Protein AF-A0A7S2WWD6-F1 (afdb_monomer_lite)

InterPro domains:
  IPR002110 Ankyrin repeat [PS50088] (1-24)
  IPR003347 JmjC domain [PF02373] (288-365)
  IPR003347 JmjC domain [PS51184] (223-383)
  IPR003347 JmjC domain [SM00558] (231-383)
  IPR036770 Ankyrin repeat-containing domain superfamily [G3DSA:1.25.40.20] (1-49)
  IPR050910 JMJD6 family arginine demethylases/lysyl-hydroxylases [PTHR12480] (107-366)

pLDDT: mean 76.39, std 20.25, range [24.42, 98.31]

Structure (mmCIF, N/CA/C/O backbone):
data_AF-A0A7S2WWD6-F1
#
_entry.id   AF-A0A7S2WWD6-F1
#
loop_
_atom_site.group_PDB
_atom_site.id
_atom_site.type_symbol
_atom_site.label_atom_id
_atom_site.label_alt_id
_atom_site.label_comp_id
_atom_site.label_asym_id
_atom_site.label_entity_id
_atom_site.label_seq_id
_atom_site.pdbx_PDB_ins_code
_atom_site.Cartn_x
_atom_site.Cartn_y
_atom_site.Cartn_z
_atom_site.occupancy
_atom_site.B_iso_or_equiv
_atom_site.auth_seq_id
_atom_site.auth_comp_id
_atom_site.auth_asym_id
_atom_site.auth_atom_id
_atom_site.pdbx_PDB_model_num
ATOM 1 N N . ALA A 1 1 ? 5.002 13.784 -28.861 1.00 31.92 1 ALA A N 1
ATOM 2 C CA . ALA A 1 1 ? 5.558 12.757 -29.766 1.00 31.92 1 ALA A CA 1
ATOM 3 C C . ALA A 1 1 ? 7.046 12.528 -29.482 1.00 31.92 1 ALA A C 1
ATOM 5 O O . ALA A 1 1 ? 7.430 11.384 -29.320 1.00 31.92 1 ALA A O 1
ATOM 6 N N . ALA A 1 2 ? 7.857 13.587 -29.347 1.00 24.42 2 ALA A N 1
ATOM 7 C CA . ALA A 1 2 ? 9.184 13.552 -28.711 1.00 24.42 2 ALA A CA 1
ATOM 8 C C . ALA A 1 2 ? 9.054 13.077 -27.243 1.00 24.42 2 ALA A C 1
ATOM 10 O O . ALA A 1 2 ? 8.234 13.646 -26.529 1.00 24.42 2 ALA A O 1
ATOM 11 N N . GLU A 1 3 ? 9.709 12.041 -26.717 1.00 40.44 3 GLU A N 1
ATOM 12 C CA . GLU A 1 3 ? 10.920 11.312 -27.132 1.00 40.44 3 GLU A CA 1
ATOM 13 C C . GLU A 1 3 ? 10.774 9.788 -26.875 1.00 40.44 3 GLU A C 1
ATOM 15 O O . GLU A 1 3 ? 11.629 9.158 -26.267 1.00 40.44 3 GLU A O 1
ATOM 20 N N . GLY A 1 4 ? 9.664 9.182 -27.305 1.00 51.00 4 GLY A N 1
ATOM 21 C CA . GLY A 1 4 ? 9.436 7.734 -27.184 1.00 51.00 4 GLY A CA 1
ATOM 22 C C . GLY A 1 4 ? 10.223 6.946 -28.239 1.00 51.00 4 GLY A C 1
ATOM 23 O O . GLY A 1 4 ? 10.023 7.146 -29.438 1.00 51.00 4 GLY A O 1
ATOM 24 N N . HIS A 1 5 ? 11.155 6.103 -27.793 1.00 57.53 5 HIS A N 1
ATOM 25 C CA . HIS A 1 5 ? 12.268 5.504 -28.541 1.00 57.53 5 HIS A CA 1
ATOM 26 C C . HIS A 1 5 ? 11.904 4.666 -29.789 1.00 57.53 5 HIS A C 1
ATOM 28 O O . HIS A 1 5 ? 12.021 3.438 -29.800 1.00 57.53 5 HIS A O 1
ATOM 34 N N . ALA A 1 6 ? 11.551 5.322 -30.896 1.00 57.41 6 ALA A N 1
ATOM 35 C CA . ALA A 1 6 ? 11.289 4.669 -32.182 1.00 57.41 6 ALA A CA 1
ATOM 36 C C . ALA A 1 6 ? 12.463 3.799 -32.678 1.00 57.41 6 ALA A C 1
ATOM 38 O O . ALA A 1 6 ? 12.242 2.781 -33.330 1.00 57.41 6 ALA A O 1
ATOM 39 N N . GLU A 1 7 ? 13.703 4.166 -32.341 1.00 60.03 7 GLU A N 1
ATOM 40 C CA . GLU A 1 7 ? 14.908 3.399 -32.684 1.00 60.03 7 GLU A CA 1
ATOM 41 C C . GLU A 1 7 ? 14.966 2.039 -31.979 1.00 60.03 7 GLU A C 1
ATOM 43 O O . GLU A 1 7 ? 15.399 1.057 -32.578 1.00 60.03 7 GLU A O 1
ATOM 48 N N . LEU A 1 8 ? 14.470 1.953 -30.743 1.00 63.72 8 LEU A N 1
ATOM 49 C CA . LEU A 1 8 ? 14.435 0.704 -29.983 1.00 63.72 8 LEU A CA 1
ATOM 50 C C . LEU A 1 8 ? 13.342 -0.234 -30.485 1.00 63.72 8 LEU A C 1
ATOM 52 O O . LEU A 1 8 ? 13.570 -1.431 -30.649 1.00 63.72 8 LEU A O 1
ATOM 56 N N . LEU A 1 9 ? 12.166 0.324 -30.783 1.00 67.81 9 LEU A N 1
ATOM 57 C CA . LEU A 1 9 ? 11.084 -0.435 -31.401 1.00 67.81 9 LEU A CA 1
ATOM 58 C C . LEU A 1 9 ? 11.513 -0.974 -32.772 1.00 67.81 9 LEU A C 1
ATOM 60 O O . LEU A 1 9 ? 11.234 -2.122 -33.104 1.00 67.81 9 LEU A O 1
ATOM 64 N N . ARG A 1 10 ? 12.238 -0.158 -33.545 1.00 66.31 10 ARG A N 1
ATOM 65 C CA . ARG A 1 10 ? 12.822 -0.559 -34.825 1.00 66.31 10 ARG A CA 1
ATOM 66 C C . ARG A 1 10 ? 13.845 -1.679 -34.654 1.00 66.31 10 ARG A C 1
ATOM 68 O O . ARG A 1 10 ? 13.746 -2.670 -35.357 1.00 66.31 10 ARG A O 1
ATOM 75 N N . LEU A 1 11 ? 14.761 -1.571 -33.692 1.00 69.00 11 LEU A N 1
ATOM 76 C CA . LEU A 1 11 ? 15.746 -2.616 -33.407 1.00 69.00 11 LEU A CA 1
ATOM 77 C C . LEU A 1 11 ? 15.093 -3.959 -33.039 1.00 69.00 11 LEU A C 1
ATOM 79 O O . LEU A 1 11 ? 15.560 -5.004 -33.495 1.00 69.00 11 LEU A O 1
ATOM 83 N N . LEU A 1 12 ? 14.028 -3.926 -32.227 1.00 71.44 12 LEU A N 1
ATOM 84 C CA . LEU A 1 12 ? 13.244 -5.104 -31.852 1.00 71.44 12 LEU A CA 1
ATOM 85 C C . LEU A 1 12 ? 12.654 -5.787 -33.094 1.00 71.44 12 LEU A C 1
ATOM 87 O O . LEU A 1 12 ? 12.839 -6.989 -33.282 1.00 71.44 12 LEU A O 1
ATOM 91 N N . VAL A 1 13 ? 12.002 -5.000 -33.953 1.00 74.88 13 VAL A N 1
ATOM 92 C CA . VAL A 1 13 ? 11.410 -5.468 -35.213 1.00 74.88 13 VAL A CA 1
ATOM 93 C C . VAL A 1 13 ? 12.486 -6.001 -36.165 1.00 74.88 13 VAL A C 1
ATOM 95 O O . VAL A 1 13 ? 12.317 -7.080 -36.728 1.00 74.88 13 VAL A O 1
ATOM 98 N N . ASP A 1 14 ? 13.621 -5.307 -36.290 1.00 78.81 14 ASP A N 1
ATOM 99 C CA . ASP A 1 14 ? 14.744 -5.688 -37.159 1.00 78.81 14 ASP A CA 1
ATOM 100 C C . ASP A 1 14 ? 15.376 -7.036 -36.747 1.00 78.81 14 ASP A C 1
ATOM 102 O O . ASP A 1 14 ? 15.962 -7.725 -37.581 1.00 78.81 14 ASP A O 1
ATOM 106 N N . HIS A 1 15 ? 15.230 -7.446 -35.480 1.00 77.75 15 HIS A N 1
ATOM 107 C CA . HIS A 1 15 ? 15.688 -8.744 -34.961 1.00 77.75 15 HIS A CA 1
ATOM 108 C C . HIS A 1 15 ? 14.550 -9.767 -34.786 1.00 77.75 15 HIS A C 1
ATOM 110 O O . HIS A 1 15 ? 14.731 -10.780 -34.108 1.00 77.75 15 HIS A O 1
ATOM 116 N N . GLY A 1 16 ? 13.383 -9.528 -35.395 1.00 75.38 16 GLY A N 1
ATOM 117 C CA . GLY A 1 16 ? 12.256 -10.465 -35.411 1.00 75.38 16 GLY A CA 1
ATOM 118 C C . GLY A 1 16 ? 11.457 -10.544 -34.107 1.00 75.38 16 GLY A C 1
ATOM 119 O O . GLY A 1 16 ? 10.700 -11.495 -33.917 1.00 75.38 16 GLY A O 1
ATOM 120 N N . GLY A 1 17 ? 11.623 -9.583 -33.196 1.00 74.75 17 GLY A N 1
ATOM 121 C CA . GLY A 1 17 ? 10.790 -9.472 -32.004 1.00 74.75 17 GLY A CA 1
ATOM 122 C C . GLY A 1 17 ? 9.429 -8.856 -32.329 1.00 74.75 17 GLY A C 1
ATOM 123 O O . GLY A 1 17 ? 9.336 -7.915 -33.116 1.00 74.75 17 GLY A O 1
ATOM 124 N N . ASP A 1 18 ? 8.377 -9.384 -31.708 1.00 78.75 18 ASP A N 1
ATOM 125 C CA . ASP A 1 18 ? 7.020 -8.855 -31.832 1.00 78.75 18 ASP A CA 1
ATOM 126 C C . ASP A 1 18 ? 6.835 -7.649 -30.884 1.00 78.75 18 ASP A C 1
ATOM 128 O O . ASP A 1 18 ? 6.848 -7.828 -29.662 1.00 78.75 18 ASP A O 1
ATOM 132 N N . PRO A 1 19 ? 6.685 -6.417 -31.411 1.00 74.50 19 PRO A N 1
ATOM 133 C CA . PRO A 1 19 ? 6.521 -5.209 -30.603 1.00 74.50 19 PRO A CA 1
ATOM 134 C C . PRO A 1 19 ? 5.191 -5.139 -29.847 1.00 74.50 19 PRO A C 1
ATOM 136 O O . PRO A 1 19 ? 5.061 -4.308 -28.946 1.00 74.50 19 PRO A O 1
ATOM 139 N N . ASP A 1 20 ? 4.223 -5.977 -30.212 1.00 82.00 20 ASP A N 1
ATOM 140 C CA . ASP A 1 20 ? 2.881 -6.025 -29.632 1.00 82.00 20 ASP A CA 1
ATOM 141 C C . ASP A 1 20 ? 2.692 -7.231 -28.706 1.00 82.00 20 ASP A C 1
ATOM 143 O O . ASP A 1 20 ? 1.613 -7.432 -28.147 1.00 82.00 20 ASP A O 1
ATOM 147 N N . ARG A 1 21 ? 3.752 -8.018 -28.488 1.00 81.38 21 ARG A N 1
ATOM 148 C CA . ARG A 1 21 ? 3.731 -9.119 -27.532 1.00 81.38 21 ARG A CA 1
ATOM 149 C C . ARG A 1 21 ? 3.576 -8.576 -26.115 1.00 81.38 21 ARG A C 1
ATOM 151 O O . ARG A 1 21 ? 4.439 -7.852 -25.625 1.00 81.38 21 ARG A O 1
ATOM 158 N N . GLU A 1 22 ? 2.487 -8.962 -25.463 1.00 77.62 22 GLU A N 1
ATOM 159 C CA . GLU A 1 22 ? 2.245 -8.640 -24.059 1.00 77.62 22 GLU A CA 1
ATOM 160 C C . GLU A 1 22 ? 3.117 -9.498 -23.132 1.00 77.62 22 GLU A C 1
ATOM 162 O O . GLU A 1 22 ? 3.236 -10.718 -23.311 1.00 77.62 22 GLU A O 1
ATOM 167 N N . ASP A 1 23 ? 3.700 -8.852 -22.121 1.00 75.62 23 ASP A N 1
ATOM 168 C CA . ASP A 1 23 ? 4.231 -9.528 -20.945 1.00 75.62 23 ASP A CA 1
ATOM 169 C C . ASP A 1 23 ? 3.086 -10.063 -20.068 1.00 75.62 23 ASP A C 1
ATOM 171 O O . ASP A 1 23 ? 1.897 -9.831 -20.299 1.00 75.62 23 ASP A O 1
ATOM 175 N N . ARG A 1 24 ? 3.441 -10.773 -18.996 1.00 78.56 24 ARG A N 1
ATOM 176 C CA . ARG A 1 24 ? 2.458 -11.318 -18.050 1.00 78.56 24 ARG A CA 1
ATOM 177 C C . ARG A 1 24 ? 1.634 -10.269 -17.300 1.00 78.56 24 ARG A C 1
ATOM 179 O O . ARG A 1 24 ? 0.792 -10.680 -16.513 1.00 78.56 24 ARG A O 1
ATOM 186 N N . TYR A 1 25 ? 1.949 -8.984 -17.445 1.00 78.62 25 TYR A N 1
ATOM 187 C CA . TYR A 1 25 ? 1.305 -7.825 -16.828 1.00 78.62 25 TYR A CA 1
ATOM 188 C C . TYR A 1 25 ? 0.535 -6.989 -17.873 1.00 78.62 25 TYR A C 1
ATOM 190 O O . TYR A 1 25 ? -0.002 -5.935 -17.537 1.00 78.62 25 TYR A O 1
ATOM 198 N N . GLY A 1 26 ? 0.459 -7.452 -19.128 1.00 77.12 26 GLY A N 1
ATOM 199 C CA . GLY A 1 26 ? -0.229 -6.767 -20.222 1.00 77.12 26 GLY A CA 1
ATOM 200 C C . GLY A 1 26 ? 0.545 -5.586 -20.816 1.00 77.12 26 GLY A C 1
ATOM 201 O O . GLY A 1 26 ? -0.036 -4.790 -21.552 1.00 77.12 26 GLY A O 1
ATOM 202 N N . ASN A 1 27 ? 1.834 -5.429 -20.502 1.00 76.38 27 ASN A N 1
ATOM 203 C CA . ASN A 1 27 ? 2.672 -4.398 -21.109 1.00 76.38 27 ASN A CA 1
ATOM 204 C C . ASN A 1 27 ? 3.249 -4.898 -22.435 1.00 76.38 27 ASN A C 1
ATOM 206 O O . ASN A 1 27 ? 3.724 -6.029 -22.512 1.00 76.38 27 ASN A O 1
ATOM 210 N N . THR A 1 28 ? 3.291 -4.040 -23.456 1.00 77.44 28 THR A N 1
ATOM 211 C CA . THR A 1 28 ? 3.951 -4.343 -24.736 1.00 77.44 28 THR A CA 1
ATOM 212 C C . THR A 1 28 ? 5.192 -3.473 -24.939 1.00 77.44 28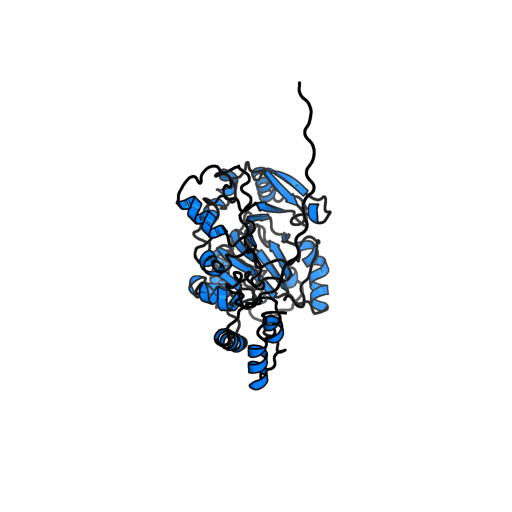 THR A C 1
ATOM 214 O O . THR A 1 28 ? 5.214 -2.322 -24.485 1.00 77.44 28 THR A O 1
ATOM 217 N N . PRO A 1 29 ? 6.215 -3.957 -25.674 1.00 73.00 29 PRO A N 1
ATOM 218 C CA . PRO A 1 29 ? 7.360 -3.134 -26.061 1.00 73.00 29 PRO A CA 1
ATOM 219 C C . PRO A 1 29 ? 6.935 -1.824 -26.740 1.00 73.00 29 PRO A C 1
ATOM 221 O O . PRO A 1 29 ? 7.477 -0.758 -26.443 1.00 73.00 29 PRO A O 1
ATOM 224 N N . ARG A 1 30 ? 5.924 -1.886 -27.621 1.00 73.19 30 ARG A N 1
ATOM 225 C CA . ARG A 1 30 ? 5.335 -0.714 -28.278 1.00 73.19 30 ARG A CA 1
ATOM 226 C C . ARG A 1 30 ? 4.665 0.223 -27.281 1.00 73.19 30 ARG A C 1
ATOM 228 O O . ARG A 1 30 ? 4.908 1.423 -27.353 1.00 73.19 30 ARG A O 1
ATOM 235 N N . GLY A 1 31 ? 3.844 -0.298 -26.373 1.00 71.56 31 GLY A N 1
ATOM 236 C CA . GLY A 1 31 ? 3.120 0.492 -25.377 1.00 71.56 31 GLY A CA 1
ATOM 237 C C . GLY A 1 31 ? 4.066 1.261 -24.461 1.00 71.56 31 GLY A C 1
ATOM 238 O O . GLY A 1 31 ? 3.855 2.445 -24.219 1.00 71.56 31 GLY A O 1
ATOM 239 N N . ILE A 1 32 ? 5.164 0.628 -24.048 1.00 66.69 32 ILE A N 1
ATOM 240 C CA . ILE A 1 32 ? 6.215 1.273 -23.258 1.00 66.69 32 ILE A CA 1
ATOM 241 C C . ILE A 1 32 ? 6.943 2.327 -24.098 1.00 66.69 32 ILE A C 1
ATOM 243 O O . ILE A 1 32 ? 7.045 3.470 -23.675 1.00 66.69 32 ILE A O 1
ATOM 247 N N . ALA A 1 33 ? 7.388 1.999 -25.315 1.00 64.62 33 ALA A N 1
ATOM 248 C CA . ALA A 1 33 ? 8.096 2.954 -26.174 1.00 64.62 33 ALA A CA 1
ATOM 249 C C . ALA A 1 33 ? 7.230 4.152 -26.614 1.00 64.62 33 ALA A C 1
ATOM 251 O O . ALA A 1 33 ? 7.765 5.207 -26.953 1.00 64.62 33 ALA A O 1
ATOM 252 N N . GLN A 1 34 ? 5.904 3.988 -26.650 1.00 59.03 34 GLN A N 1
ATOM 253 C CA . GLN A 1 34 ? 4.936 5.037 -26.980 1.00 59.03 34 GLN A CA 1
ATOM 254 C C . GLN A 1 34 ? 4.413 5.786 -25.750 1.00 59.03 34 GLN A C 1
ATOM 256 O O . GLN A 1 34 ? 3.847 6.873 -25.916 1.00 59.03 34 GLN A O 1
ATOM 261 N N . ALA A 1 35 ? 4.605 5.252 -24.539 1.00 53.88 35 ALA A N 1
ATOM 262 C CA . ALA A 1 35 ? 4.319 5.976 -23.314 1.00 53.88 35 ALA A CA 1
ATOM 263 C C . ALA A 1 35 ? 5.172 7.251 -23.309 1.00 53.88 35 ALA A C 1
ATOM 265 O O . ALA A 1 35 ? 6.399 7.229 -23.419 1.00 53.88 35 ALA A O 1
ATOM 266 N N . VAL A 1 36 ? 4.495 8.399 -23.278 1.00 43.56 36 VAL A N 1
ATOM 267 C CA . VAL A 1 36 ? 5.142 9.712 -23.345 1.00 43.56 36 VAL A CA 1
ATOM 268 C C . VAL A 1 36 ? 6.211 9.777 -22.250 1.00 43.56 36 VAL A C 1
ATOM 270 O O . VAL A 1 36 ? 5.911 9.493 -21.110 1.00 43.56 36 VAL A O 1
ATOM 273 N N . GLY A 1 37 ? 7.457 10.143 -22.555 1.00 50.00 37 GLY A N 1
ATOM 274 C CA . GLY A 1 37 ? 8.468 10.392 -21.517 1.00 50.00 37 GLY A CA 1
ATOM 275 C C . GLY A 1 37 ? 9.196 9.179 -20.922 1.00 50.00 37 GLY A C 1
ATOM 276 O O . GLY A 1 37 ? 9.881 9.366 -19.921 1.00 50.00 37 GLY A O 1
ATOM 277 N N . THR A 1 38 ? 9.121 7.977 -21.506 1.00 49.44 38 THR A N 1
ATOM 278 C CA . THR A 1 38 ? 10.093 6.915 -21.181 1.00 49.44 38 THR A CA 1
ATOM 279 C C . THR A 1 38 ? 11.480 7.295 -21.692 1.00 49.44 38 THR A C 1
ATOM 281 O O . THR A 1 38 ? 11.640 7.453 -22.899 1.00 49.44 38 THR A O 1
ATOM 284 N N . ALA A 1 39 ? 12.475 7.394 -20.810 1.00 52.22 39 ALA A N 1
ATOM 285 C CA . ALA A 1 39 ? 13.893 7.424 -21.175 1.00 52.22 39 ALA A CA 1
ATOM 286 C C . ALA A 1 39 ? 14.524 6.056 -20.848 1.00 52.22 39 ALA A C 1
ATOM 288 O O . ALA A 1 39 ? 15.296 5.930 -19.901 1.00 52.22 39 ALA A O 1
ATOM 289 N N . ILE A 1 40 ? 14.132 5.003 -21.570 1.00 56.88 40 ILE A N 1
ATOM 290 C CA . ILE A 1 40 ? 14.679 3.650 -21.382 1.00 56.88 40 ILE A CA 1
ATOM 291 C C . ILE A 1 40 ? 15.821 3.455 -22.385 1.00 56.88 40 ILE A C 1
ATOM 293 O O . ILE A 1 40 ? 15.616 3.576 -23.589 1.00 56.88 40 ILE A O 1
ATOM 297 N N . HIS A 1 41 ? 17.035 3.149 -21.921 1.00 61.59 41 HIS A N 1
ATOM 298 C CA . HIS A 1 41 ? 18.166 2.883 -22.819 1.00 61.59 41 HIS A CA 1
ATOM 299 C C . HIS A 1 41 ? 18.078 1.482 -23.459 1.00 61.59 41 HIS A C 1
ATOM 301 O O . HIS A 1 41 ? 17.521 0.562 -22.865 1.00 61.59 41 HIS A O 1
ATOM 307 N N . ASP A 1 42 ? 18.703 1.275 -24.631 1.00 59.59 42 ASP A N 1
ATOM 308 C CA . ASP A 1 42 ? 18.662 -0.013 -25.368 1.00 59.59 42 ASP A CA 1
ATOM 309 C C . ASP A 1 42 ? 19.040 -1.224 -24.505 1.00 59.59 42 ASP A C 1
ATOM 311 O O . ASP A 1 42 ? 18.351 -2.244 -24.475 1.00 59.59 42 ASP A O 1
ATOM 315 N N . LYS A 1 43 ? 20.128 -1.095 -23.740 1.00 64.12 43 LYS A N 1
ATOM 316 C CA . LYS A 1 43 ? 20.598 -2.150 -22.833 1.00 64.12 43 LYS A CA 1
ATOM 317 C C . LYS A 1 43 ? 19.546 -2.530 -21.782 1.00 64.12 43 LYS A C 1
ATOM 319 O O . LYS A 1 43 ? 19.454 -3.702 -21.422 1.00 64.12 43 LYS A O 1
ATOM 324 N N . ASP A 1 44 ? 18.753 -1.563 -21.326 1.00 65.94 44 ASP A N 1
ATOM 325 C CA . ASP A 1 44 ? 17.737 -1.751 -20.294 1.00 65.94 44 ASP A CA 1
ATOM 326 C C . ASP A 1 44 ? 16.477 -2.372 -20.907 1.00 65.94 44 ASP A C 1
ATOM 328 O O . ASP A 1 44 ? 15.895 -3.273 -20.310 1.00 65.94 44 ASP A O 1
ATOM 332 N N . LEU A 1 45 ? 16.132 -2.012 -22.150 1.00 67.06 45 LEU A N 1
ATOM 333 C CA . LEU A 1 45 ? 15.056 -2.665 -22.897 1.00 67.06 45 LEU A CA 1
ATOM 334 C C . LEU A 1 45 ? 15.380 -4.132 -23.213 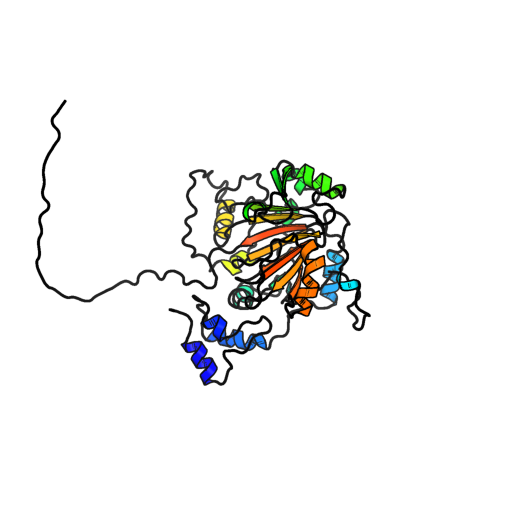1.00 67.06 45 LEU A C 1
ATOM 336 O O . LEU A 1 45 ? 14.543 -5.005 -23.009 1.00 67.06 45 LEU A O 1
ATOM 340 N N . ARG A 1 46 ? 16.600 -4.443 -23.670 1.00 67.56 46 ARG A N 1
ATOM 341 C CA . ARG A 1 46 ? 17.030 -5.839 -23.892 1.00 67.56 46 ARG A CA 1
ATOM 342 C C . ARG A 1 46 ? 16.961 -6.658 -22.607 1.00 67.56 46 ARG A C 1
ATOM 344 O O . ARG A 1 46 ? 16.518 -7.806 -22.623 1.00 67.56 46 ARG A O 1
ATOM 351 N N . LYS A 1 47 ? 17.387 -6.059 -21.491 1.00 69.12 47 LYS A N 1
ATOM 352 C CA . LYS A 1 47 ? 17.274 -6.658 -20.159 1.00 69.12 47 LYS A CA 1
ATOM 353 C C . LYS A 1 47 ? 15.803 -6.882 -19.796 1.00 69.12 47 LYS A C 1
ATOM 355 O O . LYS A 1 47 ? 15.465 -7.977 -19.358 1.00 69.12 47 LYS A O 1
ATOM 360 N N . TRP A 1 48 ? 14.927 -5.919 -20.070 1.00 71.25 48 TRP A N 1
ATOM 361 C CA . TRP A 1 48 ? 13.488 -6.041 -19.850 1.00 71.25 48 TRP A CA 1
ATOM 362 C C . TRP A 1 48 ? 12.840 -7.170 -20.653 1.00 71.25 48 TRP A C 1
ATOM 364 O O . TRP A 1 48 ? 12.184 -8.025 -20.068 1.00 71.25 48 TRP A O 1
ATOM 374 N N . LEU A 1 49 ? 13.099 -7.251 -21.958 1.00 68.62 49 LEU A N 1
ATOM 375 C CA . LEU A 1 49 ? 12.581 -8.322 -22.822 1.00 68.62 49 LEU A CA 1
ATOM 376 C C . LEU A 1 49 ? 13.037 -9.715 -22.366 1.00 68.62 49 LEU A C 1
ATOM 378 O O . LEU A 1 49 ? 12.383 -10.722 -22.633 1.00 68.62 49 LEU A O 1
ATOM 382 N N . SER A 1 50 ? 14.181 -9.799 -21.680 1.00 71.94 50 SER A N 1
ATOM 383 C CA . SER A 1 50 ? 14.635 -11.053 -21.077 1.00 71.94 50 SER A CA 1
ATOM 384 C C . SER A 1 50 ? 13.844 -11.429 -19.818 1.00 71.94 50 SER A C 1
ATOM 386 O O . SER A 1 50 ? 13.744 -12.615 -19.501 1.00 71.94 50 SER A O 1
ATOM 388 N N . TRP A 1 51 ? 13.254 -10.451 -19.120 1.00 67.88 51 TRP A N 1
ATOM 389 C CA . TRP A 1 51 ? 12.480 -10.674 -17.899 1.00 67.88 51 TRP A CA 1
ATOM 390 C C . TRP A 1 51 ? 11.125 -11.324 -18.145 1.00 67.88 51 TRP A C 1
ATOM 392 O O . TRP A 1 51 ? 10.619 -11.969 -17.237 1.00 67.88 51 TRP A O 1
ATOM 402 N N . ASP A 1 52 ? 10.575 -11.261 -19.356 1.00 63.09 52 ASP A N 1
ATOM 403 C CA . ASP A 1 52 ? 9.337 -11.985 -19.695 1.00 63.09 52 ASP A CA 1
ATOM 404 C C . ASP A 1 52 ? 9.504 -13.509 -19.610 1.00 63.09 52 ASP A C 1
ATOM 406 O O . ASP A 1 52 ? 8.529 -14.253 -19.535 1.00 63.09 52 ASP A O 1
ATOM 410 N N . LYS A 1 53 ? 10.755 -13.984 -19.591 1.00 68.75 53 LYS A N 1
ATOM 411 C CA . LYS A 1 53 ? 11.107 -15.393 -19.385 1.00 68.75 53 LYS A CA 1
ATOM 412 C C . LYS A 1 53 ? 11.328 -15.744 -17.914 1.00 68.75 53 LYS A C 1
ATOM 414 O O . LYS A 1 53 ? 11.539 -16.915 -17.607 1.00 68.75 53 LYS A O 1
ATOM 419 N N . VAL A 1 54 ? 11.343 -14.756 -17.019 1.00 72.00 54 VAL A N 1
ATOM 420 C CA . VAL A 1 54 ? 11.564 -14.969 -15.588 1.00 72.00 54 VAL A CA 1
ATOM 421 C C . VAL A 1 54 ? 10.229 -15.376 -14.958 1.00 72.00 54 VAL A C 1
ATOM 423 O O . VAL A 1 54 ? 9.252 -14.633 -15.074 1.00 72.00 54 VAL A O 1
ATOM 426 N N . PRO A 1 55 ? 10.152 -16.554 -14.312 1.00 82.56 55 PRO A N 1
ATOM 427 C CA . PRO A 1 55 ? 8.955 -16.966 -13.588 1.00 82.56 55 PRO A CA 1
ATOM 428 C C . PRO A 1 55 ? 8.587 -15.966 -12.492 1.00 82.56 55 PRO A C 1
ATOM 430 O O . PRO A 1 55 ? 9.446 -15.224 -12.016 1.00 82.56 55 PRO A O 1
ATOM 433 N N . GLN A 1 56 ? 7.328 -16.001 -12.040 1.00 86.50 56 GLN A N 1
ATOM 434 C CA . GLN A 1 56 ? 6.924 -15.228 -10.866 1.00 86.50 56 GLN A CA 1
ATOM 435 C C . GLN A 1 56 ? 7.867 -15.490 -9.700 1.00 86.50 56 GLN A C 1
ATOM 437 O O . GLN A 1 56 ? 8.114 -16.648 -9.348 1.00 86.50 56 GLN A O 1
ATOM 442 N N . LYS A 1 57 ? 8.323 -14.429 -9.044 1.00 89.19 57 LYS A N 1
ATOM 443 C CA . LYS A 1 57 ? 8.910 -14.562 -7.722 1.00 89.19 57 LYS A CA 1
ATOM 444 C C . LYS A 1 57 ? 7.770 -14.738 -6.719 1.00 89.19 57 LYS A C 1
ATOM 446 O O . LYS A 1 57 ? 7.079 -13.788 -6.358 1.00 89.19 57 LYS A O 1
ATOM 451 N N . VAL A 1 58 ? 7.606 -15.973 -6.265 1.00 87.88 58 VAL A N 1
ATOM 452 C CA . VAL A 1 58 ? 6.751 -16.339 -5.132 1.00 87.88 58 VAL A CA 1
ATOM 453 C C . VAL A 1 58 ? 7.614 -16.679 -3.917 1.00 87.88 58 VAL A C 1
ATOM 455 O O . VAL A 1 58 ? 8.805 -16.976 -4.055 1.00 87.88 58 VAL A O 1
ATOM 458 N N . LEU A 1 59 ? 7.021 -16.632 -2.723 1.00 84.62 59 LEU A N 1
ATOM 459 C CA . LEU A 1 59 ? 7.663 -17.168 -1.524 1.00 84.62 59 LEU A CA 1
ATOM 460 C C . LEU A 1 59 ? 7.708 -18.694 -1.617 1.00 84.62 59 LEU A C 1
ATOM 462 O O . LEU A 1 59 ? 6.776 -19.316 -2.129 1.00 84.62 59 LEU A O 1
ATOM 466 N N . ASP A 1 60 ? 8.772 -19.304 -1.101 1.00 85.88 60 ASP A N 1
ATOM 467 C CA . ASP A 1 60 ? 8.773 -20.749 -0.921 1.00 85.88 60 ASP A CA 1
ATOM 468 C C . ASP A 1 60 ? 7.729 -21.157 0.142 1.00 85.88 60 ASP A C 1
ATOM 470 O O . ASP A 1 60 ? 7.378 -20.345 1.008 1.00 85.88 60 ASP A O 1
ATOM 474 N N . PRO A 1 61 ? 7.227 -22.404 0.111 1.00 83.81 61 PRO A N 1
ATOM 475 C CA . PRO A 1 61 ? 6.149 -22.831 1.001 1.00 83.81 61 PRO A CA 1
ATOM 476 C C . PRO A 1 61 ? 6.459 -22.689 2.496 1.00 83.81 61 PRO A C 1
ATOM 478 O O . PRO A 1 61 ? 5.568 -22.341 3.270 1.00 83.81 61 PRO A O 1
ATOM 481 N N . ALA A 1 62 ? 7.706 -22.928 2.915 1.00 86.62 62 ALA A N 1
ATOM 482 C CA . ALA A 1 62 ? 8.085 -22.830 4.322 1.00 86.62 62 ALA A CA 1
ATOM 483 C C . ALA A 1 62 ? 8.079 -21.369 4.786 1.00 86.62 62 ALA A C 1
ATOM 485 O O . ALA A 1 62 ? 7.533 -21.052 5.843 1.00 86.62 62 ALA A O 1
ATOM 486 N N . THR A 1 63 ? 8.618 -20.467 3.965 1.00 86.69 63 THR A N 1
ATOM 487 C CA . THR A 1 63 ? 8.567 -19.026 4.227 1.00 86.69 63 THR A CA 1
ATOM 488 C C . THR A 1 63 ? 7.132 -18.501 4.214 1.00 86.69 63 THR A C 1
ATOM 490 O O . THR A 1 63 ? 6.767 -17.713 5.085 1.00 86.69 63 THR A O 1
ATOM 493 N N . ALA A 1 64 ? 6.296 -18.944 3.271 1.00 84.12 64 ALA A N 1
ATOM 494 C CA . ALA A 1 64 ? 4.886 -18.561 3.212 1.00 84.12 64 ALA A CA 1
ATOM 495 C C . ALA A 1 64 ? 4.122 -18.986 4.478 1.00 84.12 64 ALA A C 1
ATOM 497 O O . ALA A 1 64 ? 3.401 -18.173 5.058 1.00 84.12 64 ALA A O 1
ATOM 498 N N . HIS A 1 65 ? 4.334 -20.220 4.946 1.00 83.75 65 HIS A N 1
ATOM 499 C CA . HIS A 1 65 ? 3.738 -20.719 6.185 1.00 83.75 65 HIS A CA 1
ATOM 500 C C . HIS A 1 65 ? 4.213 -19.923 7.406 1.00 83.75 65 HIS A C 1
ATOM 502 O O . HIS A 1 65 ? 3.403 -19.471 8.209 1.00 83.75 65 HIS A O 1
ATOM 508 N N . TRP A 1 66 ? 5.516 -19.647 7.497 1.00 88.12 66 TRP A N 1
ATOM 509 C CA . TRP A 1 66 ? 6.066 -18.822 8.571 1.00 88.12 66 TRP A CA 1
ATOM 510 C C . TRP A 1 66 ? 5.475 -17.403 8.591 1.00 88.12 66 TRP A C 1
ATOM 512 O O . TRP A 1 66 ? 5.164 -16.886 9.664 1.00 88.12 66 TRP A O 1
ATOM 522 N N . VAL A 1 67 ? 5.298 -16.766 7.424 1.00 85.44 67 VAL A N 1
ATOM 523 C CA . VAL A 1 67 ? 4.648 -15.446 7.316 1.00 85.44 67 VAL A CA 1
ATOM 524 C C . VAL A 1 67 ? 3.216 -15.525 7.842 1.00 85.44 67 VAL A C 1
ATOM 526 O O . VAL A 1 67 ? 2.817 -14.697 8.660 1.00 85.44 67 VAL A O 1
ATOM 529 N N . GLN A 1 68 ? 2.459 -16.533 7.406 1.00 82.12 68 GLN A N 1
ATOM 530 C CA . GLN A 1 68 ? 1.087 -16.746 7.853 1.00 82.12 68 GLN A CA 1
ATOM 531 C C . GLN A 1 68 ? 1.008 -16.895 9.378 1.00 82.12 68 GLN A C 1
ATOM 533 O O . GLN A 1 68 ? 0.199 -16.213 10.006 1.00 82.12 68 GLN A O 1
ATOM 538 N N . ASP A 1 69 ? 1.871 -17.718 9.972 1.00 85.06 69 ASP A N 1
ATOM 539 C CA . ASP A 1 69 ? 1.904 -17.945 11.418 1.00 85.06 69 ASP A CA 1
ATOM 540 C C . ASP A 1 69 ? 2.300 -16.683 12.189 1.00 85.06 69 ASP A C 1
ATOM 542 O O . ASP A 1 69 ? 1.656 -16.320 13.176 1.00 85.06 69 ASP A O 1
ATOM 546 N N . LYS A 1 70 ? 3.329 -15.966 11.719 1.00 87.31 70 LYS A N 1
ATOM 547 C CA . LYS A 1 70 ? 3.823 -14.748 12.374 1.00 87.31 70 LYS A CA 1
ATOM 548 C C . LYS A 1 70 ? 2.742 -13.673 12.489 1.00 87.31 70 LYS A C 1
ATOM 550 O O . LYS A 1 70 ? 2.670 -12.990 13.510 1.00 87.31 70 LYS A O 1
ATOM 555 N N . TYR A 1 71 ? 1.910 -13.521 11.461 1.00 85.94 71 TYR A N 1
ATOM 556 C CA . TYR A 1 71 ? 0.864 -12.495 11.410 1.00 85.94 71 TYR A CA 1
ATOM 557 C C . TYR A 1 71 ? -0.546 -13.070 11.614 1.00 85.94 71 TYR A C 1
ATOM 559 O O . TYR A 1 71 ? -1.546 -12.380 11.424 1.00 85.94 71 TYR A O 1
ATOM 567 N N . ALA A 1 72 ? -0.673 -14.314 12.083 1.00 79.12 72 ALA A N 1
ATOM 568 C CA . ALA A 1 72 ? -1.969 -14.930 12.374 1.00 79.12 72 ALA A CA 1
ATOM 569 C C . ALA A 1 72 ? -2.776 -14.159 13.434 1.00 79.12 72 ALA A C 1
ATOM 571 O O . ALA A 1 72 ? -4.000 -14.262 13.461 1.00 79.12 72 ALA A O 1
ATOM 572 N N . GLY A 1 73 ? -2.124 -13.340 14.264 1.00 76.00 73 GLY A N 1
ATOM 573 C CA . GLY A 1 73 ? -2.748 -12.451 15.251 1.00 76.00 73 GLY A CA 1
ATOM 574 C C . GLY A 1 73 ? -2.625 -10.957 14.939 1.00 76.00 73 GLY A C 1
ATOM 575 O O . GLY A 1 73 ? -2.891 -10.145 15.820 1.00 76.00 73 GLY A O 1
ATOM 576 N N . SER A 1 74 ? -2.192 -10.561 13.734 1.00 76.00 74 SER A N 1
ATOM 577 C CA . SER A 1 74 ? -2.099 -9.141 13.393 1.00 76.00 74 SER A CA 1
ATOM 578 C C . SER A 1 74 ? -3.493 -8.562 13.157 1.00 76.00 74 SER A C 1
ATOM 580 O O . SER A 1 74 ? -4.234 -8.997 12.275 1.00 76.00 74 SER A O 1
ATOM 582 N N . GLY A 1 75 ? -3.876 -7.591 13.977 1.00 72.88 75 GLY A N 1
ATOM 583 C CA . GLY A 1 75 ? -5.191 -6.966 13.929 1.00 72.88 75 GLY A CA 1
ATOM 584 C C . GLY A 1 75 ? -5.456 -6.173 15.198 1.00 72.88 75 GLY A C 1
ATOM 585 O O . GLY A 1 75 ? -4.851 -6.416 16.243 1.00 72.88 75 GLY A O 1
ATOM 586 N N . TRP A 1 76 ? -6.345 -5.190 15.101 1.00 79.69 76 TRP A N 1
ATOM 587 C CA . TRP A 1 76 ? -6.807 -4.459 16.273 1.00 79.69 76 TRP A CA 1
ATOM 588 C C . TRP A 1 76 ? -7.739 -5.329 17.121 1.00 79.69 76 TRP A C 1
ATOM 590 O O . TRP A 1 76 ? -7.548 -5.454 18.332 1.00 79.69 76 TRP A O 1
ATOM 600 N N . SER A 1 77 ? -8.714 -5.974 16.488 1.00 77.00 77 SER A N 1
ATOM 601 C CA . SER A 1 77 ? -9.539 -7.036 17.059 1.00 77.00 77 SER A CA 1
ATOM 602 C C . SER A 1 77 ? -9.145 -8.413 16.505 1.00 77.00 77 SER A C 1
ATOM 604 O O . SER A 1 77 ? -8.357 -8.526 15.566 1.00 77.00 77 SER A O 1
ATOM 606 N N . ASN A 1 78 ? -9.722 -9.473 17.080 1.00 68.44 78 ASN A N 1
ATOM 607 C CA . ASN A 1 78 ? -9.582 -10.843 16.571 1.00 68.44 78 ASN A CA 1
ATOM 608 C C . ASN A 1 78 ? -10.523 -11.134 15.384 1.00 68.44 78 ASN A C 1
ATOM 610 O O . ASN A 1 78 ? -10.645 -12.286 14.973 1.00 68.44 78 ASN A O 1
ATOM 614 N N . HIS A 1 79 ? -11.238 -10.128 14.874 1.00 74.56 79 HIS A N 1
ATOM 615 C CA . HIS A 1 79 ? -12.172 -10.305 13.773 1.00 74.56 79 HIS A CA 1
ATOM 616 C C . HIS A 1 79 ? -11.429 -10.368 12.430 1.00 74.56 79 HIS A C 1
ATOM 618 O O . HIS A 1 79 ? -10.641 -9.486 12.083 1.00 74.56 79 HIS A O 1
ATOM 624 N N . GLU A 1 80 ? -11.718 -11.411 11.658 1.00 77.50 80 GLU A N 1
ATOM 625 C CA . GLU A 1 80 ? -11.235 -11.602 10.294 1.00 77.50 80 GLU A CA 1
ATOM 626 C C . GLU A 1 80 ? -12.424 -11.888 9.382 1.00 77.50 80 GLU A C 1
ATOM 628 O O . GLU A 1 80 ? -13.297 -12.693 9.715 1.00 77.50 80 GLU A O 1
ATOM 633 N N . LEU A 1 81 ? -12.454 -11.230 8.223 1.00 79.31 81 LEU A N 1
ATOM 634 C CA . LEU A 1 81 ? -13.466 -11.512 7.218 1.00 79.31 81 LEU A CA 1
ATOM 635 C C . LEU A 1 81 ? -13.290 -12.918 6.648 1.00 79.31 81 LEU A C 1
ATOM 637 O O . LEU A 1 81 ? -12.204 -13.293 6.197 1.00 79.31 81 LEU A O 1
ATOM 641 N N . ALA A 1 82 ? -14.398 -13.652 6.552 1.00 71.56 82 ALA A N 1
ATOM 642 C CA . ALA A 1 82 ? -14.450 -14.864 5.748 1.00 71.56 82 ALA A CA 1
ATOM 643 C C . ALA A 1 82 ? -14.145 -14.537 4.275 1.00 71.56 82 ALA A C 1
ATOM 645 O O . ALA A 1 82 ? -14.541 -13.490 3.760 1.00 71.56 82 ALA A O 1
ATOM 646 N N . ASN A 1 83 ? -13.428 -15.429 3.590 1.00 66.38 83 ASN A N 1
ATOM 647 C CA . ASN A 1 83 ? -13.199 -15.296 2.155 1.00 66.38 83 ASN A CA 1
ATOM 648 C C . ASN A 1 83 ? -14.489 -15.686 1.407 1.00 66.38 83 ASN A C 1
ATOM 650 O O . ASN A 1 83 ? -14.913 -16.832 1.537 1.00 66.38 83 ASN A O 1
ATOM 654 N N . PRO A 1 84 ? -15.113 -14.799 0.613 1.00 55.50 84 PRO A N 1
ATOM 655 C CA . PRO A 1 84 ? -16.319 -15.139 -0.142 1.00 55.50 84 PRO A CA 1
ATOM 656 C C . PRO A 1 84 ? -16.071 -16.233 -1.199 1.00 55.50 84 PRO A C 1
ATOM 658 O O . PRO A 1 84 ? -16.984 -16.978 -1.543 1.00 55.50 84 PRO A O 1
ATOM 661 N N . SER A 1 85 ? -14.823 -16.400 -1.652 1.00 51.31 85 SER A N 1
ATOM 662 C CA . SER A 1 85 ? -14.428 -17.385 -2.673 1.00 51.31 85 SER A CA 1
ATOM 663 C C . SER A 1 85 ? -14.354 -18.829 -2.150 1.00 51.31 85 SER A C 1
ATOM 665 O O . SER A 1 85 ? -14.282 -19.764 -2.945 1.00 51.31 85 SER A O 1
ATOM 667 N N . SER A 1 86 ? -14.368 -19.050 -0.828 1.00 44.22 86 SER A N 1
ATOM 668 C CA . SER A 1 86 ? -14.320 -20.406 -0.251 1.00 44.22 86 SER A CA 1
ATOM 669 C C . SER A 1 86 ? -15.676 -21.123 -0.261 1.00 44.22 86 SER A C 1
ATOM 671 O O . SER A 1 86 ? -15.748 -22.302 0.079 1.00 44.22 86 SER A O 1
ATOM 673 N N . ALA A 1 87 ? -16.752 -20.444 -0.670 1.00 39.28 87 ALA A N 1
ATOM 674 C CA . ALA A 1 87 ? -18.096 -21.013 -0.701 1.00 39.28 87 ALA A CA 1
ATOM 675 C C . ALA A 1 87 ? -18.415 -21.824 -1.976 1.00 39.28 87 ALA A C 1
ATOM 677 O O . ALA A 1 87 ? -19.467 -22.461 -2.018 1.00 39.28 87 ALA A O 1
ATOM 678 N N . SER A 1 88 ? -17.555 -21.822 -3.011 1.00 38.75 88 SER A N 1
ATOM 679 C CA . SER A 1 88 ? -17.930 -22.337 -4.344 1.00 38.75 88 SER A CA 1
ATOM 680 C C . SER A 1 88 ? -16.985 -23.336 -5.029 1.00 38.75 88 SER A C 1
ATOM 682 O O . SER A 1 88 ? -17.276 -23.717 -6.161 1.00 38.75 88 SER A O 1
ATOM 684 N N . SER A 1 89 ? -15.911 -23.839 -4.405 1.00 35.62 89 SER A N 1
ATOM 685 C CA . SER A 1 89 ? -15.033 -24.812 -5.084 1.00 35.62 89 SER A CA 1
ATOM 686 C C . SER A 1 89 ? -14.808 -26.108 -4.304 1.00 35.62 89 SER A C 1
ATOM 688 O O . SER A 1 89 ? -14.297 -26.143 -3.188 1.00 35.62 89 SER A O 1
ATOM 690 N N . SER A 1 90 ? -15.193 -27.216 -4.940 1.00 35.31 90 SER A N 1
ATOM 691 C CA . SER A 1 90 ? -14.705 -28.556 -4.632 1.00 35.31 90 SER A CA 1
ATOM 692 C C . SER A 1 90 ? -13.193 -28.591 -4.876 1.00 35.31 90 SER A C 1
ATOM 694 O O . SER A 1 90 ? -12.748 -28.558 -6.025 1.00 35.31 90 SER A O 1
ATOM 696 N N . ALA A 1 91 ? -12.435 -28.616 -3.781 1.00 34.38 91 ALA A N 1
ATOM 697 C CA . ALA A 1 91 ? -10.977 -28.622 -3.736 1.00 34.38 91 ALA A CA 1
ATOM 698 C C . ALA A 1 91 ? -10.350 -29.670 -4.668 1.00 34.38 91 ALA A C 1
ATOM 700 O O . ALA A 1 91 ? -10.751 -30.838 -4.671 1.00 34.38 91 ALA A O 1
ATOM 701 N N . SER A 1 92 ? -9.328 -29.266 -5.423 1.00 29.56 92 SER A N 1
ATOM 702 C CA . SER A 1 92 ? -8.481 -30.206 -6.170 1.00 29.56 92 SER A CA 1
ATOM 703 C C . SER A 1 92 ? -7.046 -29.709 -6.360 1.00 29.56 92 SER A C 1
ATOM 705 O O . SER A 1 92 ? -6.396 -30.020 -7.356 1.00 29.56 92 SER A O 1
ATOM 707 N N . SER A 1 93 ? -6.497 -28.991 -5.381 1.00 29.42 93 SER A N 1
ATOM 708 C CA . SER A 1 93 ? -5.057 -28.803 -5.216 1.00 29.42 93 SER A CA 1
ATOM 709 C C . SER A 1 93 ? -4.676 -28.635 -3.736 1.00 29.42 93 SER A C 1
ATOM 711 O O . SER A 1 93 ? -5.429 -28.045 -2.955 1.00 29.42 93 SER A O 1
ATOM 713 N N . PRO A 1 94 ? -3.516 -29.165 -3.297 1.00 33.56 94 PRO A N 1
ATOM 714 C CA . PRO A 1 94 ? -3.031 -28.958 -1.939 1.00 33.56 94 PRO A CA 1
ATOM 715 C C . PRO A 1 94 ? -2.603 -27.490 -1.794 1.00 33.56 94 PRO A C 1
ATOM 717 O O . PRO A 1 94 ? -1.495 -27.110 -2.159 1.00 33.56 94 PRO A O 1
ATOM 720 N N . GLY A 1 95 ? -3.543 -26.670 -1.324 1.00 35.56 95 GLY A N 1
ATOM 721 C CA . GLY A 1 95 ? -3.484 -25.205 -1.254 1.00 35.56 95 GLY A CA 1
ATOM 722 C C . GLY A 1 95 ? -4.874 -24.570 -1.087 1.00 35.56 95 GLY A C 1
ATOM 723 O O . GLY A 1 95 ? -4.993 -23.488 -0.520 1.00 35.56 95 GLY A O 1
ATOM 724 N N . ASP A 1 96 ? -5.933 -25.294 -1.460 1.00 33.88 96 ASP A N 1
ATOM 725 C CA . ASP A 1 96 ? -7.322 -24.805 -1.539 1.00 33.88 96 ASP A CA 1
ATOM 726 C C . ASP A 1 96 ? -8.061 -24.698 -0.182 1.00 33.88 96 ASP A C 1
ATOM 728 O O . ASP A 1 96 ? -9.289 -24.688 -0.129 1.00 33.88 96 ASP A O 1
ATOM 732 N N . GLY A 1 97 ? -7.333 -24.654 0.939 1.00 33.84 97 GLY A N 1
ATOM 733 C CA . GLY A 1 97 ? -7.905 -24.683 2.294 1.00 33.84 97 GLY A CA 1
ATOM 734 C C . GLY A 1 97 ? -7.633 -23.457 3.168 1.00 33.84 97 GLY A C 1
ATOM 735 O O . GLY A 1 97 ? -8.127 -23.408 4.293 1.00 33.84 97 GLY A O 1
ATOM 736 N N . ALA A 1 98 ? -6.857 -22.476 2.711 1.00 41.53 98 ALA A N 1
ATOM 737 C CA . ALA A 1 98 ? -6.554 -21.288 3.506 1.00 41.53 98 ALA A CA 1
ATOM 738 C C . ALA A 1 98 ? -7.367 -20.097 2.987 1.00 41.53 98 ALA A C 1
ATOM 740 O O . ALA A 1 98 ? -7.578 -19.970 1.787 1.00 41.53 98 ALA A O 1
ATOM 741 N N . GLY A 1 99 ? -7.857 -19.236 3.880 1.00 57.69 99 GLY A N 1
ATOM 742 C CA . GLY A 1 99 ? -8.562 -18.007 3.510 1.00 57.69 99 GLY A CA 1
ATOM 743 C C . GLY A 1 99 ? -7.673 -17.019 2.741 1.00 57.69 99 GLY A C 1
ATOM 744 O O . GLY A 1 99 ? -6.778 -17.390 1.996 1.00 57.69 99 GLY A O 1
ATOM 745 N N . TRP A 1 100 ? -7.884 -15.718 2.928 1.00 59.09 100 TRP A N 1
ATOM 746 C CA . TRP A 1 100 ? -7.080 -14.654 2.299 1.00 59.09 100 TRP A CA 1
ATOM 747 C C . TRP A 1 100 ? -5.550 -14.800 2.465 1.00 59.09 100 TRP A C 1
ATOM 749 O O . TRP A 1 100 ? -4.776 -14.173 1.745 1.00 59.09 100 TRP A O 1
ATOM 759 N N . THR A 1 101 ? -5.099 -15.609 3.418 1.00 59.03 101 THR A N 1
ATOM 760 C CA . THR A 1 101 ? -3.701 -15.901 3.739 1.00 59.03 101 THR A CA 1
ATOM 761 C C . THR A 1 101 ? -2.925 -16.530 2.573 1.00 59.03 101 THR A C 1
ATOM 763 O O . THR A 1 101 ? -3.315 -17.561 2.038 1.00 59.03 101 THR A O 1
ATOM 766 N N . ALA A 1 102 ? -1.780 -15.917 2.250 1.00 63.84 102 ALA A N 1
ATOM 767 C CA . ALA A 1 102 ? -0.746 -16.352 1.295 1.00 63.84 102 ALA A CA 1
ATOM 768 C C . ALA A 1 102 ? -1.022 -16.212 -0.218 1.00 63.84 102 ALA A C 1
ATOM 770 O O . ALA A 1 102 ? -0.124 -16.505 -1.010 1.00 63.84 102 ALA A O 1
ATOM 771 N N . ARG A 1 103 ? -2.175 -15.687 -0.656 1.00 82.44 103 ARG A N 1
ATOM 772 C CA . ARG A 1 103 ? -2.394 -15.406 -2.088 1.00 82.44 103 ARG A CA 1
ATOM 773 C C . ARG A 1 103 ? -1.640 -14.156 -2.544 1.00 82.44 103 ARG A C 1
ATOM 775 O O . ARG A 1 103 ? -1.813 -13.091 -1.953 1.00 82.44 103 ARG A O 1
ATOM 782 N N . CYS A 1 104 ? -0.841 -14.267 -3.605 1.00 90.81 104 CYS A N 1
ATOM 783 C CA . CYS A 1 104 ? -0.302 -13.112 -4.318 1.00 90.81 104 CYS A CA 1
ATOM 784 C C . CYS A 1 104 ? 0.104 -13.454 -5.760 1.00 90.81 104 CYS A C 1
ATOM 786 O O . CYS A 1 104 ? 1.002 -14.263 -5.988 1.00 90.81 104 CYS A O 1
ATOM 788 N N . ASP A 1 105 ? -0.538 -12.795 -6.722 1.00 92.38 105 ASP A N 1
ATOM 789 C CA . ASP A 1 105 ? -0.389 -13.011 -8.166 1.00 92.38 105 ASP A CA 1
ATOM 790 C C . ASP A 1 105 ? 0.664 -12.069 -8.802 1.00 92.38 105 ASP A C 1
ATOM 792 O O . ASP A 1 105 ? 0.935 -12.142 -10.004 1.00 92.38 105 ASP A O 1
ATOM 796 N N . ILE A 1 106 ? 1.281 -11.200 -7.989 1.00 94.12 106 ILE A N 1
ATOM 797 C CA . ILE A 1 106 ? 2.394 -10.306 -8.356 1.00 94.12 106 ILE A CA 1
ATOM 798 C C . ILE A 1 106 ? 3.713 -10.795 -7.740 1.00 94.12 106 ILE A C 1
ATOM 800 O O . ILE A 1 106 ? 3.718 -11.655 -6.855 1.00 94.12 106 ILE A O 1
ATOM 804 N N . ASP A 1 107 ? 4.843 -10.269 -8.212 1.00 94.62 107 ASP A N 1
ATOM 805 C CA . ASP A 1 107 ? 6.151 -10.641 -7.668 1.00 94.62 107 ASP A CA 1
ATOM 806 C C . ASP A 1 107 ? 6.309 -10.178 -6.210 1.00 94.62 107 ASP A C 1
ATOM 808 O O . ASP A 1 107 ? 5.961 -9.050 -5.844 1.00 94.62 107 ASP A O 1
ATOM 812 N N . MET A 1 108 ? 6.856 -11.063 -5.373 1.00 93.44 108 MET A N 1
ATOM 813 C CA . MET A 1 108 ? 7.083 -10.826 -3.949 1.00 93.44 108 MET A CA 1
ATOM 814 C C . MET A 1 108 ? 8.534 -11.084 -3.569 1.00 93.44 108 MET A C 1
ATOM 816 O O . MET A 1 108 ? 9.052 -12.169 -3.814 1.00 93.44 108 MET A O 1
ATOM 820 N N . TYR A 1 109 ? 9.160 -10.152 -2.862 1.00 94.62 109 TYR A N 1
ATOM 821 C CA . TYR A 1 109 ? 10.498 -10.356 -2.307 1.00 94.62 109 TYR A CA 1
ATOM 822 C C . TYR A 1 109 ? 10.490 -10.114 -0.814 1.00 94.62 109 TYR A C 1
ATOM 824 O O . TYR A 1 109 ? 9.821 -9.197 -0.343 1.00 94.62 109 TYR A O 1
ATOM 832 N N . MET A 1 110 ? 11.300 -10.863 -0.071 1.00 94.69 110 MET A N 1
ATOM 833 C CA . MET A 1 110 ? 11.820 -10.299 1.169 1.00 94.69 110 MET A CA 1
ATOM 834 C C . MET A 1 110 ? 12.675 -9.086 0.805 1.00 94.69 110 MET A C 1
ATOM 836 O O . MET A 1 110 ? 13.478 -9.165 -0.124 1.00 94.69 110 MET A O 1
ATOM 840 N N . TYR A 1 111 ? 12.515 -7.957 1.501 1.00 94.75 111 TYR A N 1
ATOM 841 C CA . TYR A 1 111 ? 13.133 -6.701 1.049 1.00 94.75 111 TYR A CA 1
ATOM 842 C C . TYR A 1 111 ? 14.669 -6.771 0.922 1.00 94.75 111 TYR A C 1
ATOM 844 O O . TYR A 1 111 ? 15.252 -6.008 0.160 1.00 94.75 111 TYR A O 1
ATOM 852 N N . TRP A 1 112 ? 15.328 -7.689 1.640 1.00 94.44 112 TRP A N 1
ATOM 853 C CA . TRP A 1 112 ? 16.777 -7.919 1.579 1.00 94.44 112 TRP A CA 1
ATOM 854 C C . TRP A 1 112 ? 17.240 -8.806 0.410 1.00 94.44 112 TRP A C 1
ATOM 856 O O . TRP A 1 112 ? 18.441 -8.944 0.199 1.00 94.44 112 TRP A O 1
ATOM 866 N N . GLU A 1 113 ? 16.330 -9.430 -0.342 1.00 95.19 113 GLU A N 1
ATOM 867 C CA . GLU A 1 113 ? 16.665 -10.223 -1.539 1.00 95.19 113 GLU A CA 1
ATOM 868 C C . GLU A 1 113 ? 16.890 -9.357 -2.786 1.00 95.19 113 GLU A C 1
ATOM 870 O O . GLU A 1 113 ? 17.310 -9.867 -3.824 1.00 95.19 113 GLU A O 1
ATOM 875 N N . VAL A 1 114 ? 16.564 -8.069 -2.704 1.00 95.19 114 VAL A N 1
ATOM 876 C CA . VAL A 1 114 ? 16.543 -7.132 -3.827 1.00 95.19 114 VAL A CA 1
ATOM 877 C C . VAL A 1 114 ? 17.198 -5.823 -3.439 1.00 95.19 114 VAL A C 1
ATOM 879 O O . VAL A 1 114 ? 17.164 -5.399 -2.286 1.00 95.19 114 VAL A O 1
ATOM 882 N N . THR A 1 115 ? 17.779 -5.151 -4.423 1.00 95.88 115 THR A N 1
ATOM 883 C CA . THR A 1 115 ? 18.293 -3.790 -4.248 1.00 95.88 115 THR A CA 1
ATOM 884 C C . THR A 1 115 ? 17.253 -2.740 -4.668 1.00 95.88 115 THR A C 1
ATOM 886 O O . THR A 1 115 ? 16.407 -3.026 -5.521 1.00 95.88 115 THR A O 1
ATOM 889 N N . PRO A 1 116 ? 17.321 -1.499 -4.142 1.00 93.19 116 PRO A N 1
ATOM 890 C CA . PRO A 1 116 ? 16.480 -0.396 -4.615 1.00 93.19 116 PRO A CA 1
ATOM 891 C C . PRO A 1 116 ? 16.569 -0.175 -6.132 1.00 93.19 116 PRO A C 1
ATOM 893 O O . PRO A 1 116 ? 15.553 0.024 -6.792 1.00 93.19 116 PRO A O 1
ATOM 896 N N . GLU A 1 117 ? 17.773 -0.289 -6.699 1.00 84.75 117 GLU A N 1
ATOM 897 C CA . GLU A 1 117 ? 18.010 -0.156 -8.141 1.00 84.75 117 GLU A CA 1
ATOM 898 C C . GLU A 1 117 ? 17.280 -1.241 -8.941 1.00 84.75 117 GLU A C 1
ATOM 900 O O . GLU A 1 117 ? 16.674 -0.959 -9.971 1.00 84.75 117 GLU A O 1
ATOM 905 N N . GLU A 1 118 ? 17.287 -2.489 -8.468 1.00 88.75 118 GLU A N 1
ATOM 906 C CA . GLU A 1 118 ? 16.533 -3.556 -9.122 1.00 88.75 118 GLU A CA 1
ATOM 907 C C . GLU A 1 118 ? 15.030 -3.327 -9.048 1.00 88.75 118 GLU A C 1
ATOM 909 O O . GLU A 1 118 ? 14.342 -3.598 -10.030 1.00 88.75 118 GLU A O 1
ATOM 914 N N . ILE A 1 119 ? 14.520 -2.808 -7.928 1.00 92.25 119 ILE A N 1
ATOM 915 C CA . ILE A 1 119 ? 13.103 -2.463 -7.808 1.00 92.25 119 ILE A CA 1
ATOM 916 C C . ILE A 1 119 ? 12.723 -1.336 -8.764 1.00 92.25 119 ILE A C 1
ATOM 918 O O . ILE A 1 119 ? 11.727 -1.448 -9.484 1.00 92.25 119 ILE A O 1
ATOM 922 N N . TYR A 1 120 ? 13.549 -0.294 -8.842 1.00 85.81 120 TYR A N 1
ATOM 923 C CA . TYR A 1 120 ? 13.353 0.789 -9.793 1.00 85.81 120 TYR A CA 1
ATOM 924 C C . TYR A 1 120 ? 13.349 0.270 -11.240 1.00 85.81 120 TYR A C 1
ATOM 926 O O . TYR A 1 120 ? 12.366 0.447 -11.959 1.00 85.81 120 TYR A O 1
ATOM 934 N N . GLN A 1 121 ? 14.397 -0.450 -11.646 1.00 78.56 121 GLN A N 1
ATOM 935 C CA . GLN A 1 121 ? 14.561 -0.928 -13.020 1.00 78.56 121 GLN A CA 1
ATOM 936 C C . GLN A 1 121 ? 13.518 -1.966 -13.437 1.00 78.56 121 GLN A C 1
ATOM 938 O O . GLN A 1 121 ? 13.102 -1.960 -14.589 1.00 78.56 121 GLN A O 1
ATOM 943 N N . ARG A 1 122 ? 13.130 -2.892 -12.548 1.00 82.31 122 ARG A N 1
ATOM 944 C CA . ARG A 1 122 ? 12.263 -4.032 -12.902 1.00 82.31 122 ARG A CA 1
ATOM 945 C C . ARG A 1 122 ? 10.780 -3.740 -12.761 1.00 82.31 122 ARG A C 1
ATOM 947 O O . ARG A 1 122 ? 9.994 -4.314 -13.510 1.00 82.31 122 ARG A O 1
ATOM 954 N N . TYR A 1 123 ? 10.409 -2.881 -11.817 1.00 87.75 123 TYR A N 1
ATOM 955 C CA . TYR A 1 123 ? 9.014 -2.703 -11.420 1.00 87.75 123 TYR A CA 1
ATOM 956 C C . TYR A 1 123 ? 8.531 -1.276 -11.646 1.00 87.75 123 TYR A C 1
ATOM 958 O O . TYR A 1 123 ? 7.523 -1.071 -12.317 1.00 87.75 123 TYR A O 1
ATOM 966 N N . VAL A 1 124 ? 9.284 -0.274 -11.191 1.00 85.25 124 VAL A N 1
ATOM 967 C CA . VAL A 1 124 ? 8.877 1.130 -11.353 1.00 85.25 124 VAL A CA 1
ATOM 968 C C . VAL A 1 124 ? 8.978 1.577 -12.815 1.00 85.25 124 VAL A C 1
ATOM 970 O O . VAL A 1 124 ? 7.992 2.047 -13.380 1.00 85.25 124 VAL A O 1
ATOM 973 N N . MET A 1 125 ? 10.138 1.390 -13.454 1.00 75.94 125 MET A N 1
ATOM 974 C CA . MET A 1 125 ? 10.371 1.784 -14.853 1.00 75.94 125 MET A CA 1
ATOM 975 C C . MET A 1 125 ? 9.525 0.982 -15.844 1.00 75.94 125 MET A C 1
ATOM 977 O O . MET A 1 125 ? 9.105 1.512 -16.870 1.00 75.94 125 MET A O 1
ATOM 981 N N . MET A 1 126 ? 9.272 -0.291 -15.539 1.00 77.81 126 MET A N 1
ATOM 982 C CA . MET A 1 126 ? 8.535 -1.194 -16.429 1.00 77.81 126 MET A CA 1
ATOM 983 C C . MET A 1 126 ? 7.036 -1.222 -16.158 1.00 77.81 126 MET A C 1
ATOM 985 O O . MET A 1 126 ? 6.330 -2.019 -16.765 1.00 77.81 126 MET A O 1
ATOM 989 N N . ASN A 1 127 ? 6.556 -0.376 -15.246 1.00 83.12 127 ASN A N 1
ATOM 990 C CA . ASN A 1 127 ? 5.153 -0.290 -14.869 1.00 83.12 127 ASN A CA 1
ATOM 991 C C . ASN A 1 127 ? 4.563 -1.631 -14.388 1.00 83.12 127 ASN A C 1
ATOM 993 O O . ASN A 1 127 ? 3.482 -2.025 -14.822 1.00 83.12 127 ASN A O 1
ATOM 997 N N . ARG A 1 128 ? 5.264 -2.342 -13.496 1.00 89.56 128 ARG A N 1
ATOM 998 C CA . ARG A 1 128 ? 4.834 -3.632 -12.924 1.00 89.56 128 ARG A CA 1
ATOM 999 C C . ARG A 1 128 ? 4.660 -3.532 -11.400 1.00 89.56 128 ARG A C 1
ATOM 1001 O O . ARG A 1 128 ? 5.540 -2.974 -10.745 1.00 89.56 128 ARG A O 1
ATOM 1008 N N . PRO A 1 129 ? 3.558 -4.040 -10.821 1.00 95.88 129 PRO A N 1
ATOM 1009 C CA . PRO A 1 129 ? 3.364 -4.051 -9.373 1.00 95.88 129 PRO A CA 1
ATOM 1010 C C . PRO A 1 129 ? 4.318 -5.029 -8.682 1.00 95.88 129 PRO A C 1
ATOM 1012 O O . PRO A 1 129 ? 4.692 -6.053 -9.254 1.00 95.88 129 PRO A O 1
ATOM 1015 N N . VAL A 1 130 ? 4.699 -4.721 -7.441 1.00 97.19 130 VAL A N 1
ATOM 1016 C CA . VAL A 1 130 ? 5.577 -5.579 -6.625 1.00 97.19 130 VAL A CA 1
ATOM 1017 C C . VAL A 1 130 ? 5.277 -5.427 -5.139 1.00 97.19 130 VAL A C 1
ATOM 1019 O O . VAL A 1 130 ? 4.961 -4.331 -4.669 1.00 97.19 130 VAL A O 1
ATOM 1022 N N . LEU A 1 131 ? 5.404 -6.526 -4.394 1.00 97.69 131 LEU A N 1
ATOM 1023 C CA . LEU A 1 131 ? 5.318 -6.549 -2.936 1.00 97.69 131 LEU A CA 1
ATOM 1024 C C . LEU A 1 131 ? 6.707 -6.762 -2.316 1.00 97.69 131 LEU A C 1
ATOM 1026 O O . LEU A 1 131 ? 7.391 -7.747 -2.600 1.00 97.69 131 LEU A O 1
ATOM 1030 N N . LEU A 1 132 ? 7.099 -5.865 -1.415 1.00 97.50 132 LEU A N 1
ATOM 1031 C CA . LEU A 1 132 ? 8.313 -5.963 -0.607 1.00 97.50 132 LEU A CA 1
ATOM 1032 C C . LEU A 1 132 ? 7.938 -6.332 0.822 1.00 97.50 132 LEU A C 1
ATOM 1034 O O . LEU A 1 132 ? 7.372 -5.524 1.556 1.00 97.50 132 LEU A O 1
ATOM 1038 N N . ARG A 1 133 ? 8.260 -7.556 1.222 1.00 95.56 133 ARG A N 1
ATOM 1039 C CA . ARG A 1 133 ? 7.910 -8.100 2.528 1.00 95.56 133 ARG A CA 1
ATOM 1040 C C . ARG A 1 133 ? 8.816 -7.544 3.620 1.00 95.56 133 ARG A C 1
ATOM 1042 O O . ARG A 1 133 ? 10.033 -7.466 3.431 1.00 95.56 133 ARG A O 1
ATOM 1049 N N . ARG A 1 134 ? 8.224 -7.239 4.780 1.00 94.56 134 ARG A N 1
ATOM 1050 C CA . ARG A 1 134 ? 8.924 -6.865 6.032 1.00 94.56 134 ARG A CA 1
ATOM 1051 C C . ARG A 1 134 ? 9.826 -5.624 5.973 1.00 94.56 134 ARG A C 1
ATOM 1053 O O . ARG A 1 134 ? 10.684 -5.458 6.838 1.00 94.56 134 ARG A O 1
ATOM 1060 N N . LEU A 1 135 ? 9.651 -4.747 4.990 1.00 96.12 135 LEU A N 1
ATOM 1061 C CA . LEU A 1 135 ? 10.487 -3.556 4.837 1.00 96.12 135 LEU A CA 1
ATOM 1062 C C . L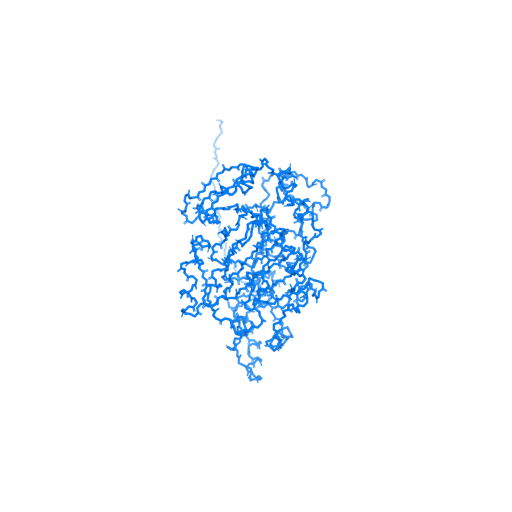EU A 1 135 ? 10.363 -2.576 6.023 1.00 96.12 135 LEU A C 1
ATOM 1064 O O . LEU A 1 135 ? 11.346 -1.932 6.380 1.00 96.12 135 LEU A O 1
ATOM 1068 N N . ASN A 1 136 ? 9.189 -2.487 6.660 1.00 93.38 136 ASN A N 1
ATOM 1069 C CA . ASN A 1 136 ? 8.884 -1.428 7.636 1.00 93.38 136 ASN A CA 1
ATOM 1070 C C . ASN A 1 136 ? 8.711 -1.880 9.096 1.00 93.38 136 ASN A C 1
ATOM 1072 O O . ASN A 1 136 ? 8.266 -1.083 9.926 1.00 93.38 136 ASN A O 1
ATOM 1076 N N . GLU A 1 137 ? 9.109 -3.108 9.439 1.00 90.94 137 GLU A N 1
ATOM 1077 C CA . GLU A 1 137 ? 8.931 -3.672 10.793 1.00 90.94 137 GLU A CA 1
ATOM 1078 C C . GLU A 1 137 ? 9.718 -2.971 11.907 1.00 90.94 137 GLU A C 1
ATOM 1080 O O . GLU A 1 137 ? 9.373 -3.114 13.072 1.00 90.94 137 GLU A O 1
ATOM 1085 N N . ASN A 1 138 ? 10.765 -2.219 11.568 1.00 88.75 138 ASN A N 1
ATOM 1086 C CA . ASN A 1 138 ? 11.622 -1.535 12.546 1.00 88.75 138 ASN A CA 1
ATOM 1087 C C . ASN A 1 138 ? 11.490 -0.005 12.466 1.00 88.75 138 ASN A C 1
ATOM 1089 O O . ASN A 1 138 ? 12.391 0.726 12.873 1.00 88.75 138 ASN A O 1
ATOM 1093 N N . SER A 1 139 ? 10.411 0.490 11.860 1.00 92.75 139 SER A N 1
ATOM 1094 C CA . SER A 1 139 ? 10.180 1.927 11.699 1.00 92.75 139 SER A CA 1
ATOM 1095 C C . SER A 1 139 ? 9.583 2.549 12.963 1.00 92.75 139 SER A C 1
ATOM 1097 O O . SER A 1 139 ? 8.876 1.893 13.719 1.00 92.75 139 SER A O 1
ATOM 1099 N N . THR A 1 140 ? 9.771 3.852 13.170 1.00 92.94 140 THR A N 1
ATOM 1100 C CA . THR A 1 140 ? 9.108 4.564 14.278 1.00 92.94 140 THR A CA 1
ATOM 1101 C C . THR A 1 140 ? 7.578 4.502 14.187 1.00 92.94 140 THR A C 1
ATOM 1103 O O . THR A 1 140 ? 6.896 4.510 15.213 1.00 92.94 140 THR A O 1
ATOM 1106 N N . ALA A 1 141 ? 7.035 4.398 12.971 1.00 93.44 141 ALA A N 1
ATOM 1107 C CA . ALA A 1 141 ? 5.610 4.224 12.709 1.00 93.44 141 ALA A CA 1
ATOM 1108 C C . ALA A 1 141 ? 5.095 2.860 13.182 1.00 93.44 141 ALA A C 1
ATOM 1110 O O . ALA A 1 141 ? 3.977 2.787 13.687 1.00 93.44 141 ALA A O 1
ATOM 1111 N N . TRP A 1 142 ? 5.908 1.805 13.059 1.00 93.31 142 TRP A N 1
ATOM 1112 C CA . TRP A 1 142 ? 5.574 0.467 13.548 1.00 93.31 142 TRP A CA 1
ATOM 1113 C C . TRP A 1 142 ? 5.206 0.495 15.033 1.00 93.31 142 TRP A C 1
ATOM 1115 O O . TRP A 1 142 ? 4.117 0.071 15.418 1.00 93.31 142 TRP A O 1
ATOM 1125 N N . ASP A 1 143 ? 6.068 1.105 15.848 1.00 92.44 143 ASP A N 1
ATOM 1126 C CA . ASP A 1 143 ? 5.838 1.241 17.286 1.00 92.44 143 ASP A CA 1
ATOM 1127 C C . ASP A 1 143 ? 4.715 2.242 17.589 1.00 92.44 143 ASP A C 1
ATOM 1129 O O . ASP A 1 143 ? 3.875 2.016 18.459 1.00 92.44 143 ASP A O 1
ATOM 1133 N N . ALA A 1 144 ? 4.669 3.363 16.860 1.00 92.75 144 ALA A N 1
ATOM 1134 C CA . ALA A 1 144 ? 3.688 4.423 17.083 1.00 92.75 144 ALA A CA 1
ATOM 1135 C C . ALA A 1 144 ? 2.243 3.993 16.812 1.00 92.75 144 ALA A C 1
ATOM 1137 O O . ALA A 1 144 ? 1.324 4.502 17.456 1.00 92.75 144 ALA A O 1
ATOM 1138 N N . TYR A 1 145 ? 2.049 3.107 15.838 1.00 92.62 145 TYR A N 1
ATOM 1139 C CA . TYR A 1 145 ? 0.738 2.620 15.421 1.00 92.62 145 TYR A CA 1
ATOM 1140 C C . TYR A 1 145 ? 0.349 1.303 16.087 1.00 92.62 145 TYR A C 1
ATOM 1142 O O . TYR A 1 145 ? -0.730 0.776 15.813 1.00 92.62 145 TYR A O 1
ATOM 1150 N N . HIS A 1 146 ? 1.187 0.790 16.990 1.00 87.06 146 HIS A N 1
ATOM 1151 C CA . HIS A 1 146 ? 0.844 -0.364 17.801 1.00 87.06 146 HIS A CA 1
ATOM 1152 C C . HIS A 1 146 ? -0.412 -0.097 18.649 1.00 87.06 146 HIS A C 1
ATOM 1154 O O . HIS A 1 146 ? -0.674 1.035 19.070 1.00 87.06 146 HIS A O 1
ATOM 1160 N N . LYS A 1 147 ? -1.175 -1.160 18.943 1.00 79.38 147 LYS A N 1
ATOM 1161 C CA . LYS A 1 147 ? -2.518 -1.084 19.542 1.00 79.38 147 LYS A CA 1
ATOM 1162 C C . LYS A 1 147 ? -2.606 -0.214 20.798 1.00 79.38 147 LYS A C 1
ATOM 1164 O O . LYS A 1 147 ? -3.525 0.573 20.976 1.00 79.38 147 LYS A O 1
ATOM 1169 N N . THR A 1 148 ? -1.635 -0.350 21.684 1.00 80.06 148 THR A N 1
ATOM 1170 C CA . THR A 1 148 ? -1.598 0.382 22.956 1.00 80.06 148 THR A CA 1
ATOM 1171 C C . THR A 1 148 ? -1.108 1.821 22.809 1.00 80.06 148 THR A C 1
ATOM 1173 O O . THR A 1 148 ? -1.431 2.671 23.636 1.00 80.06 148 THR A O 1
ATOM 1176 N N . GLU A 1 149 ? -0.342 2.111 21.758 1.00 90.19 149 GLU A N 1
ATOM 1177 C CA . GLU A 1 149 ? 0.332 3.394 21.582 1.00 90.19 149 GLU A CA 1
ATOM 1178 C C . GLU A 1 149 ? -0.487 4.377 20.757 1.00 90.19 149 GLU A C 1
ATOM 1180 O O . GLU A 1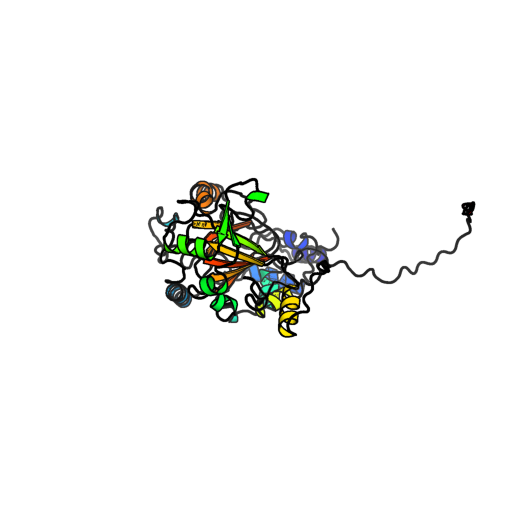 149 ? -0.495 5.566 21.073 1.00 90.19 149 GLU A O 1
ATOM 1185 N N . ILE A 1 150 ? -1.217 3.913 19.742 1.00 91.31 150 ILE A N 1
ATOM 1186 C CA . ILE A 1 150 ? -1.899 4.828 18.825 1.00 91.31 150 ILE A CA 1
ATOM 1187 C C . ILE A 1 150 ? -3.004 5.633 19.527 1.00 91.31 150 ILE A C 1
ATOM 1189 O O . ILE A 1 150 ? -3.081 6.846 19.337 1.00 91.31 150 ILE A O 1
ATOM 1193 N N . THR A 1 151 ? -3.786 5.009 20.420 1.00 90.50 151 THR A N 1
ATOM 1194 C CA . THR A 1 151 ? -4.794 5.712 21.234 1.00 90.50 151 THR A CA 1
ATOM 1195 C C . THR A 1 151 ? -4.120 6.679 22.200 1.00 90.50 151 THR A C 1
ATOM 1197 O O . THR A 1 151 ? -4.529 7.832 22.316 1.00 90.50 151 THR A O 1
ATOM 1200 N N . ARG A 1 152 ? -3.043 6.238 22.864 1.00 91.94 152 ARG A N 1
ATOM 1201 C CA . ARG A 1 152 ? -2.300 7.050 23.837 1.00 91.94 152 ARG A CA 1
ATOM 1202 C C . ARG A 1 152 ? -1.679 8.293 23.196 1.00 91.94 152 ARG A C 1
ATOM 1204 O O . ARG A 1 152 ? -1.652 9.352 23.814 1.00 91.94 152 ARG A O 1
ATOM 1211 N N . ARG A 1 153 ? -1.143 8.156 21.983 1.00 91.38 153 ARG A N 1
ATOM 1212 C CA . ARG A 1 153 ? -0.394 9.208 21.285 1.00 91.38 153 ARG A CA 1
ATOM 1213 C C . ARG A 1 153 ? -1.279 10.122 20.449 1.00 91.38 153 ARG A C 1
ATOM 1215 O O . ARG A 1 153 ? -0.997 11.313 20.383 1.00 91.38 153 ARG A O 1
ATOM 1222 N N . PHE A 1 154 ? -2.305 9.568 19.809 1.00 92.44 154 PHE A N 1
ATOM 1223 C CA . PHE A 1 154 ? -3.080 10.260 18.777 1.00 92.44 154 PHE A CA 1
ATOM 1224 C C . PHE A 1 154 ? -4.590 10.239 19.036 1.00 92.44 154 PHE A C 1
ATOM 1226 O O . PHE A 1 154 ? -5.348 10.711 18.199 1.00 92.44 154 PHE A O 1
ATOM 1233 N N . GLY A 1 155 ? -5.057 9.731 20.180 1.00 91.50 155 GLY A N 1
ATOM 1234 C CA . GLY A 1 155 ? -6.487 9.607 20.479 1.00 91.50 155 GLY A CA 1
ATOM 1235 C C . GLY A 1 155 ? -7.271 10.925 20.441 1.00 91.50 155 GLY A C 1
ATOM 1236 O O . GLY A 1 155 ? -8.469 10.906 20.175 1.00 91.50 155 GLY A O 1
ATOM 1237 N N . SER A 1 156 ? -6.607 12.065 20.655 1.00 91.31 156 SER A N 1
ATOM 1238 C CA . SER A 1 156 ? -7.201 13.406 20.569 1.00 91.31 156 SER A CA 1
ATOM 1239 C C . SER A 1 156 ? -7.246 13.991 19.150 1.00 91.31 156 SER A C 1
ATOM 1241 O O . SER A 1 156 ? -7.808 15.071 18.957 1.00 91.31 156 SER A O 1
ATOM 1243 N N . GLU A 1 157 ? -6.663 13.318 18.154 1.00 88.75 157 GLU A N 1
ATOM 1244 C CA . GLU A 1 157 ? -6.740 13.744 16.757 1.00 88.75 157 GLU A CA 1
ATOM 1245 C C . GLU A 1 157 ? -8.167 13.575 16.226 1.00 88.75 157 GLU A C 1
ATOM 1247 O O . GLU A 1 157 ? -8.809 12.545 16.434 1.00 88.75 157 GLU A O 1
ATOM 1252 N N . ARG A 1 158 ? -8.653 14.582 15.492 1.00 89.56 158 ARG A N 1
ATOM 1253 C CA . ARG A 1 158 ? -9.925 14.481 14.768 1.00 89.56 158 ARG A CA 1
ATOM 1254 C C . ARG A 1 158 ? -9.733 13.736 13.452 1.00 89.56 158 ARG A C 1
ATOM 1256 O O . ARG A 1 158 ? -8.880 14.104 12.625 1.00 89.56 158 ARG A O 1
ATOM 1263 N N . VAL A 1 159 ? -10.568 12.725 13.249 1.00 90.44 159 VAL A N 1
ATOM 1264 C CA . VAL A 1 159 ? -10.597 11.876 12.060 1.00 90.44 159 VAL A CA 1
ATOM 1265 C C . VAL A 1 159 ? -11.963 11.940 11.391 1.00 90.44 159 VAL A C 1
ATOM 1267 O O . VAL A 1 159 ? -12.976 12.105 12.061 1.00 90.44 159 VAL A O 1
ATOM 1270 N N . HIS A 1 160 ? -11.954 11.808 10.066 1.00 91.38 160 HIS A N 1
ATOM 1271 C CA . HIS A 1 160 ? -13.156 11.648 9.257 1.00 91.38 160 HIS A CA 1
ATOM 1272 C C . HIS A 1 160 ? -13.308 10.169 8.907 1.00 91.38 160 HIS A C 1
ATOM 1274 O O . HIS A 1 160 ? -12.372 9.583 8.349 1.00 91.38 160 HIS A O 1
ATOM 1280 N N . VAL A 1 161 ? -14.454 9.579 9.230 1.00 92.00 161 VAL A N 1
ATOM 1281 C CA . VAL A 1 161 ? -14.797 8.179 8.951 1.00 92.00 161 VAL A CA 1
ATOM 1282 C C . VAL A 1 161 ? -15.902 8.152 7.902 1.00 92.00 161 VAL A C 1
ATOM 1284 O O . VAL A 1 161 ? -16.886 8.872 8.030 1.00 92.00 161 VAL A O 1
ATOM 1287 N N . SER A 1 162 ? -15.735 7.360 6.839 1.00 92.56 162 SER A N 1
ATOM 1288 C CA . SER A 1 162 ? -16.670 7.341 5.699 1.00 92.56 162 SER A CA 1
ATOM 1289 C C . SER A 1 162 ? -16.695 6.001 4.959 1.00 92.56 162 SER A C 1
ATOM 1291 O O . SER A 1 162 ? -15.829 5.148 5.169 1.00 92.56 162 SER A O 1
ATOM 1293 N N . ASP A 1 163 ? -17.690 5.822 4.089 1.00 88.56 163 ASP A N 1
ATOM 1294 C CA . ASP A 1 163 ? -17.888 4.617 3.274 1.00 88.56 163 ASP A CA 1
ATOM 1295 C C . ASP A 1 163 ? -16.793 4.403 2.218 1.00 88.56 163 ASP A C 1
ATOM 1297 O O . ASP A 1 163 ? -16.416 3.265 1.940 1.00 88.56 163 ASP A O 1
ATOM 1301 N N . ILE A 1 164 ? -16.259 5.484 1.651 1.00 85.38 164 ILE A N 1
ATOM 1302 C CA . ILE A 1 164 ? -15.148 5.474 0.694 1.00 85.38 164 ILE A CA 1
ATOM 1303 C C . ILE A 1 164 ? -14.189 6.649 0.942 1.00 85.38 164 ILE A C 1
ATOM 1305 O O . ILE A 1 164 ? -14.611 7.705 1.418 1.00 85.38 164 ILE A O 1
ATOM 1309 N N . PRO A 1 165 ? -12.911 6.549 0.528 1.00 80.69 165 PRO A N 1
ATOM 1310 C CA . PRO A 1 165 ? -11.999 7.687 0.497 1.00 80.69 165 PRO A CA 1
ATOM 1311 C C . PRO A 1 165 ? -12.590 8.878 -0.235 1.00 80.69 165 PRO A C 1
ATOM 1313 O O . PRO A 1 165 ? -13.089 8.747 -1.353 1.00 80.69 165 PRO A O 1
ATOM 1316 N N . TYR A 1 166 ? -12.451 10.064 0.356 1.00 72.38 166 TYR A N 1
ATOM 1317 C CA . TYR A 1 166 ? -12.874 11.315 -0.271 1.00 72.38 166 TYR A CA 1
ATOM 1318 C C . TYR A 1 166 ? -14.346 11.306 -0.729 1.00 72.38 166 TYR A C 1
ATOM 1320 O O . TYR A 1 166 ? -14.673 11.969 -1.716 1.00 72.38 166 TYR A O 1
ATOM 1328 N N . ASN A 1 167 ? -15.216 10.572 -0.026 1.00 73.25 167 ASN A N 1
ATOM 1329 C CA . ASN A 1 167 ? -16.675 10.513 -0.186 1.00 73.25 167 ASN A CA 1
ATOM 1330 C C . ASN A 1 167 ? -17.306 11.819 -0.718 1.00 73.25 167 ASN A C 1
ATOM 1332 O O . ASN A 1 167 ? -17.975 11.799 -1.754 1.00 73.25 167 ASN A O 1
ATOM 1336 N N . VAL A 1 168 ? -16.997 12.967 -0.103 1.00 75.06 168 VAL A N 1
ATOM 1337 C CA . VAL A 1 168 ? -17.520 14.289 -0.483 1.00 75.06 168 VAL A CA 1
ATOM 1338 C C . VAL A 1 168 ? -17.143 14.673 -1.916 1.00 75.06 168 VAL A C 1
ATOM 1340 O O . VAL A 1 168 ? -17.989 15.153 -2.670 1.00 75.06 168 VAL A O 1
ATOM 1343 N N . LYS A 1 169 ? -15.897 14.419 -2.348 1.00 71.50 169 LYS A N 1
ATOM 1344 C CA . LYS A 1 169 ? -15.463 14.675 -3.739 1.00 71.50 169 LYS A CA 1
ATOM 1345 C C . LYS A 1 169 ? -16.224 13.810 -4.739 1.00 71.50 169 LYS A C 1
ATOM 1347 O O . LYS A 1 169 ? -16.379 14.194 -5.896 1.00 71.50 169 LYS A O 1
ATOM 1352 N N . PHE A 1 170 ? -16.687 12.646 -4.300 1.00 71.44 170 PHE A N 1
ATOM 1353 C CA . PHE A 1 170 ? -17.451 11.719 -5.119 1.00 71.44 170 PHE A CA 1
ATOM 1354 C C . PHE A 1 170 ? -18.967 11.915 -5.032 1.00 71.44 170 PHE A C 1
ATOM 1356 O O . PHE A 1 170 ? -19.680 11.222 -5.765 1.00 71.44 170 PHE A O 1
ATOM 1363 N N . GLY A 1 171 ? -19.431 12.889 -4.239 1.00 73.88 171 GLY A N 1
ATOM 1364 C CA . GLY A 1 171 ? -20.839 13.245 -4.054 1.00 73.88 171 GLY A CA 1
ATOM 1365 C C . GLY A 1 171 ? -21.544 12.481 -2.930 1.00 73.88 171 GLY A C 1
ATOM 1366 O O . GLY A 1 171 ? -22.739 12.688 -2.735 1.00 73.88 171 GLY A O 1
ATOM 1367 N N . SER A 1 172 ? -20.831 11.619 -2.197 1.00 76.56 172 SER A N 1
ATOM 1368 C CA . SER A 1 172 ? -21.360 10.929 -1.018 1.00 76.56 172 SER A CA 1
ATOM 1369 C C . SER A 1 172 ? -21.377 11.881 0.182 1.00 76.56 172 SER A C 1
ATOM 1371 O O . SER A 1 172 ? -20.439 12.648 0.396 1.00 76.56 172 SER A O 1
ATOM 1373 N N . GLN A 1 173 ? -22.468 11.834 0.947 1.00 76.44 173 GLN A N 1
ATOM 1374 C CA . GLN A 1 173 ? -22.626 12.537 2.227 1.00 76.44 173 GLN A CA 1
ATOM 1375 C C . GLN A 1 173 ? -22.434 11.584 3.419 1.00 76.44 173 GLN A C 1
ATOM 1377 O O . GLN A 1 173 ? -22.648 11.974 4.563 1.00 76.44 173 GLN A O 1
ATOM 1382 N N . ASN A 1 174 ? -22.058 10.329 3.157 1.00 84.62 174 ASN A N 1
ATOM 1383 C CA . ASN A 1 174 ? -21.864 9.313 4.182 1.00 84.62 174 ASN A CA 1
ATOM 1384 C C . ASN A 1 174 ? -20.508 9.519 4.845 1.00 84.62 174 ASN A C 1
ATOM 1386 O O . ASN A 1 174 ? -19.476 9.086 4.328 1.00 84.62 174 ASN A O 1
ATOM 1390 N N . GLY A 1 175 ? -20.498 10.206 5.974 1.00 88.81 175 GLY A N 1
ATOM 1391 C CA . GLY A 1 175 ? -19.315 10.308 6.803 1.00 88.81 175 GLY A CA 1
ATOM 1392 C C . GLY A 1 175 ? -19.564 11.136 8.045 1.00 88.81 175 GLY A C 1
ATOM 1393 O O . GLY A 1 175 ? -20.542 11.877 8.140 1.00 88.81 175 GLY A O 1
ATOM 1394 N N . GLU A 1 176 ? -18.658 11.001 8.993 1.00 90.38 176 GLU A N 1
ATOM 1395 C CA . GLU A 1 176 ? -18.733 11.666 10.284 1.00 90.38 176 GLU A CA 1
ATOM 1396 C C . GLU A 1 176 ? -17.340 12.021 10.795 1.00 90.38 176 GLU A C 1
ATOM 1398 O O . GLU A 1 176 ? -16.344 11.384 10.442 1.00 90.38 176 GLU A O 1
ATOM 1403 N N . ASP A 1 177 ? -17.282 13.064 11.621 1.00 91.00 177 ASP A N 1
ATOM 1404 C CA . ASP A 1 177 ? -16.058 13.516 12.268 1.00 91.00 177 ASP A CA 1
ATOM 1405 C C . ASP A 1 177 ? -16.106 13.184 13.760 1.00 91.00 177 ASP A C 1
ATOM 1407 O O . ASP A 1 177 ? -16.981 13.662 14.485 1.00 91.00 177 ASP A O 1
ATOM 1411 N N . LEU A 1 178 ? -15.115 12.435 14.231 1.00 93.38 178 LEU A N 1
ATOM 1412 C CA . LEU A 1 178 ? -14.978 12.014 15.626 1.00 93.38 178 LEU A CA 1
ATOM 1413 C C . LEU A 1 178 ? -13.514 12.038 16.070 1.00 93.38 178 LEU A C 1
ATOM 1415 O O . LEU A 1 178 ? -12.598 12.272 15.271 1.00 93.38 178 LEU A O 1
ATOM 1419 N N . LEU A 1 179 ? -13.277 11.866 17.367 1.00 93.75 179 LEU A N 1
ATOM 1420 C CA . LEU A 1 179 ? -11.931 11.652 17.883 1.00 93.75 179 LEU A CA 1
ATOM 1421 C C . LEU A 1 179 ? -11.449 10.252 17.508 1.00 93.75 179 LEU A C 1
ATOM 1423 O O . LEU A 1 179 ? -12.214 9.289 17.508 1.00 93.75 179 LEU A O 1
ATOM 1427 N N . LEU A 1 180 ? -10.149 10.112 17.251 1.00 92.62 180 LEU A N 1
ATOM 1428 C CA . LEU A 1 180 ? -9.564 8.802 16.981 1.00 92.62 180 LEU A CA 1
ATOM 1429 C C . LEU A 1 180 ? -9.802 7.824 18.142 1.00 92.62 180 LEU A C 1
ATOM 1431 O O . LEU A 1 180 ? -10.051 6.648 17.898 1.00 92.62 180 LEU A O 1
ATOM 1435 N N . ALA A 1 181 ? -9.757 8.295 19.392 1.00 92.75 181 ALA A N 1
ATOM 1436 C CA . ALA A 1 181 ? -10.072 7.459 20.550 1.00 92.75 181 ALA A CA 1
ATOM 1437 C C . ALA A 1 181 ? -11.512 6.916 20.508 1.00 92.75 181 ALA A C 1
ATOM 1439 O O . ALA A 1 181 ? -11.711 5.739 20.783 1.00 92.75 181 ALA A O 1
ATOM 1440 N N . GLU A 1 182 ? -12.483 7.740 20.101 1.00 93.44 182 GLU A N 1
ATOM 1441 C CA . GLU A 1 182 ? -13.890 7.335 19.983 1.00 93.44 182 GLU A CA 1
ATOM 1442 C C . GLU A 1 182 ? -14.051 6.261 18.899 1.00 93.44 182 GLU A C 1
ATOM 1444 O O . GLU A 1 182 ? -14.629 5.208 19.162 1.00 93.44 182 GLU A O 1
ATOM 1449 N N . TYR A 1 183 ? -13.441 6.458 17.724 1.00 92.38 183 TYR A N 1
ATOM 1450 C CA . TYR A 1 183 ? -13.475 5.454 16.656 1.00 92.38 183 TYR A CA 1
ATOM 1451 C C . TYR A 1 183 ? -12.820 4.133 17.088 1.00 92.38 183 TYR A C 1
ATOM 1453 O O . TYR A 1 183 ? -13.351 3.054 16.844 1.00 92.38 183 TYR A O 1
ATOM 1461 N N . LEU A 1 184 ? -11.673 4.185 17.770 1.00 91.12 184 LEU A N 1
ATOM 1462 C CA . LEU A 1 184 ? -10.993 2.981 18.259 1.00 91.12 184 LEU A CA 1
ATOM 1463 C C . LEU A 1 184 ? -11.795 2.248 19.343 1.00 91.12 184 LEU A C 1
ATOM 1465 O O . LEU A 1 184 ? -11.740 1.016 19.414 1.00 91.12 184 LEU A O 1
ATOM 1469 N N . ASP A 1 185 ? -12.554 2.972 20.164 1.00 90.69 185 ASP A N 1
ATOM 1470 C CA . ASP A 1 185 ? -13.482 2.379 21.125 1.00 90.69 185 ASP A CA 1
ATOM 1471 C C . ASP A 1 185 ? -14.644 1.666 20.418 1.00 90.69 185 ASP A C 1
ATOM 1473 O O . ASP A 1 185 ? -14.996 0.549 20.809 1.00 90.69 185 ASP A O 1
ATOM 1477 N N . GLU A 1 186 ? -15.185 2.231 19.335 1.00 89.81 186 GLU A N 1
ATOM 1478 C CA . GLU A 1 186 ? -16.183 1.558 18.491 1.00 89.81 186 GLU A CA 1
ATOM 1479 C C . GLU A 1 186 ? -15.630 0.285 17.845 1.00 89.81 186 GLU A C 1
ATOM 1481 O O . GLU A 1 186 ? -16.294 -0.757 17.873 1.00 89.81 186 GLU A O 1
ATOM 1486 N N . VAL A 1 187 ? -14.400 0.340 17.319 1.00 88.38 187 VAL A N 1
ATOM 1487 C CA . VAL A 1 187 ? -13.696 -0.827 16.764 1.00 88.38 187 VAL A CA 1
ATOM 1488 C C . VAL A 1 187 ? -13.555 -1.921 17.822 1.00 88.38 187 VAL A C 1
ATOM 1490 O O . VAL A 1 187 ? -13.903 -3.073 17.570 1.00 88.38 187 VAL A O 1
ATOM 1493 N N . ASN A 1 188 ? -13.103 -1.572 19.031 1.00 87.25 188 ASN A N 1
ATOM 1494 C CA . ASN A 1 188 ? -12.948 -2.523 20.137 1.00 87.25 188 ASN A CA 1
ATOM 1495 C C . ASN A 1 188 ? -14.269 -3.188 20.549 1.00 87.25 188 ASN A C 1
ATOM 1497 O O . ASN A 1 188 ? -14.263 -4.311 21.052 1.00 87.25 188 ASN A O 1
ATOM 1501 N N . GLN A 1 189 ? -15.391 -2.499 20.358 1.00 86.75 189 GLN A N 1
ATOM 1502 C CA . GLN A 1 189 ? -16.720 -2.979 20.727 1.00 86.75 189 GLN A CA 1
ATOM 1503 C C . GLN A 1 189 ? -17.452 -3.666 19.566 1.00 86.75 189 GLN A C 1
ATOM 1505 O O . GLN A 1 189 ? -18.547 -4.186 19.773 1.00 86.75 189 GLN A O 1
ATOM 1510 N N . GLY A 1 190 ? -16.879 -3.665 18.356 1.00 84.00 190 GLY A N 1
ATOM 1511 C CA . GLY A 1 190 ? -17.525 -4.192 17.153 1.00 84.00 190 GLY A CA 1
ATOM 1512 C C . GLY A 1 190 ? -18.746 -3.379 16.711 1.00 84.00 190 GLY A C 1
ATOM 1513 O O . GLY A 1 190 ? -19.691 -3.947 16.168 1.00 84.00 190 GLY A O 1
ATOM 1514 N N . ARG A 1 191 ? -18.761 -2.065 16.978 1.00 85.62 191 ARG A N 1
ATOM 1515 C CA . ARG A 1 191 ? -19.907 -1.166 16.733 1.00 85.62 191 ARG A CA 1
ATOM 1516 C C . ARG A 1 191 ? -19.584 -0.022 15.770 1.00 85.62 191 ARG A C 1
ATOM 1518 O O . ARG A 1 191 ? -20.104 1.073 15.934 1.00 85.62 191 ARG A O 1
ATOM 1525 N N . VAL A 1 192 ? -18.716 -0.269 14.794 1.00 85.69 192 VAL A N 1
ATOM 1526 C CA . VAL A 1 192 ? -18.307 0.762 13.833 1.00 85.69 192 VAL A CA 1
ATOM 1527 C C . VAL A 1 192 ? -19.454 1.212 12.928 1.00 85.69 192 VAL A C 1
ATOM 1529 O O . VAL A 1 192 ? -20.328 0.425 12.545 1.00 85.69 192 VAL A O 1
ATOM 1532 N N . SER A 1 193 ? -19.398 2.476 12.519 1.00 87.88 193 SER A N 1
ATOM 1533 C CA . SER A 1 193 ? -20.289 3.043 11.507 1.00 87.88 193 SER A CA 1
ATOM 1534 C C . SER A 1 193 ? -20.236 2.288 10.176 1.00 87.88 193 SER A C 1
ATOM 1536 O O . SER A 1 193 ? -19.227 1.685 9.808 1.00 87.88 193 SER A O 1
ATOM 1538 N N . GLY A 1 194 ? -21.357 2.290 9.450 1.00 87.19 194 GLY A N 1
ATOM 1539 C CA . GLY A 1 194 ? -21.536 1.539 8.198 1.00 87.19 194 GLY A CA 1
ATOM 1540 C C . GLY A 1 194 ? -22.051 0.101 8.360 1.00 87.19 194 GLY A C 1
ATOM 1541 O O . GLY A 1 194 ? -22.490 -0.503 7.381 1.00 87.19 194 GLY A O 1
ATOM 1542 N N . GLY A 1 195 ? -22.080 -0.448 9.580 1.00 88.12 195 GLY A N 1
ATOM 1543 C CA . GLY A 1 195 ? -22.679 -1.759 9.856 1.00 88.12 195 GLY A CA 1
ATOM 1544 C C . GLY A 1 195 ? -22.021 -2.890 9.058 1.00 88.12 195 GLY A C 1
ATOM 1545 O O . GLY A 1 195 ? -20.836 -3.157 9.235 1.00 88.12 195 GLY A O 1
ATOM 1546 N N . LYS A 1 196 ? -22.784 -3.559 8.176 1.00 88.56 196 LYS A N 1
ATOM 1547 C CA . LYS A 1 196 ? -22.280 -4.667 7.333 1.00 88.56 196 LYS A CA 1
ATOM 1548 C C . LYS A 1 196 ? -21.145 -4.224 6.396 1.00 88.56 196 LYS A C 1
ATOM 1550 O O . LYS A 1 196 ? -20.255 -5.018 6.107 1.00 88.56 196 LYS A O 1
ATOM 1555 N N . HIS A 1 197 ? -21.167 -2.970 5.944 1.00 92.81 197 HIS A N 1
ATOM 1556 C CA . HIS A 1 197 ? -20.175 -2.380 5.040 1.00 92.81 197 HIS A CA 1
ATOM 1557 C C . HIS A 1 197 ? -19.458 -1.247 5.777 1.00 92.81 197 HIS A C 1
ATOM 1559 O O . HIS A 1 197 ? -19.803 -0.074 5.603 1.00 92.81 197 HIS A O 1
ATOM 1565 N N . PRO A 1 198 ? -18.512 -1.586 6.668 1.00 93.12 198 PRO A N 1
ATOM 1566 C CA . PRO A 1 198 ? -18.015 -0.651 7.658 1.00 93.12 198 PRO A CA 1
ATOM 1567 C C . PRO A 1 198 ? -17.236 0.497 7.023 1.00 93.12 198 PRO A C 1
ATOM 1569 O O . PRO A 1 198 ? -16.505 0.336 6.038 1.00 93.12 198 PRO A O 1
ATOM 1572 N N . TRP A 1 199 ? -17.396 1.663 7.631 1.00 92.31 199 TRP A N 1
ATOM 1573 C CA . TRP A 1 199 ? -16.711 2.891 7.269 1.00 92.31 199 TRP A CA 1
ATOM 1574 C C . TRP A 1 199 ? -15.306 2.915 7.863 1.00 92.31 199 TRP A C 1
ATOM 1576 O O . TRP A 1 199 ? -15.008 2.225 8.845 1.00 92.31 199 TRP A O 1
ATOM 1586 N N . TYR A 1 200 ? -14.427 3.720 7.272 1.00 91.25 200 TYR A N 1
ATOM 1587 C CA . TYR A 1 200 ? -13.057 3.832 7.750 1.00 91.25 200 TYR A CA 1
ATOM 1588 C C . TYR A 1 200 ? -12.448 5.215 7.619 1.00 91.25 200 TYR A C 1
ATOM 1590 O O . TYR A 1 200 ? -12.940 6.077 6.887 1.00 91.25 200 TYR A O 1
ATOM 1598 N N . VAL A 1 201 ? -11.351 5.407 8.351 1.00 91.50 201 VAL A N 1
ATOM 1599 C CA . VAL A 1 201 ? -10.541 6.612 8.265 1.00 91.50 201 VAL A CA 1
ATOM 1600 C C . VAL A 1 201 ? -9.646 6.522 7.042 1.00 91.50 201 VAL A C 1
ATOM 1602 O O . VAL A 1 201 ? -8.806 5.626 6.939 1.00 91.50 201 VAL A O 1
ATOM 1605 N N . PHE A 1 202 ? -9.765 7.511 6.161 1.00 85.25 202 PHE A N 1
ATOM 1606 C CA . PHE A 1 202 ? -8.809 7.741 5.086 1.00 85.25 202 PHE A CA 1
ATOM 1607 C C . PHE A 1 202 ? -8.537 9.233 4.940 1.00 85.25 202 PHE A C 1
ATOM 1609 O O . PHE A 1 202 ? -9.311 9.979 4.336 1.00 85.25 202 PHE A O 1
ATOM 1616 N N . LYS A 1 203 ? -7.422 9.686 5.515 1.00 77.75 203 LYS A N 1
ATOM 1617 C CA . LYS A 1 203 ? -7.078 11.107 5.561 1.00 77.75 203 LYS A CA 1
ATOM 1618 C C . LYS A 1 203 ? -5.833 11.367 4.734 1.00 77.75 203 LYS A C 1
ATOM 1620 O O . LYS A 1 203 ? -4.733 10.941 5.084 1.00 77.75 203 LYS A O 1
ATOM 1625 N N . GLY A 1 204 ? -6.010 12.124 3.653 1.00 67.06 204 GLY A N 1
ATOM 1626 C CA . GLY A 1 204 ? -4.897 12.766 2.969 1.00 67.06 204 GLY A CA 1
ATOM 1627 C C . GLY A 1 204 ? -4.341 13.867 3.860 1.00 67.06 204 GLY A C 1
ATOM 1628 O O . GLY A 1 204 ? -4.988 14.892 4.059 1.00 67.06 204 GLY A O 1
ATOM 1629 N N . ASN A 1 205 ? -3.151 13.656 4.397 1.00 69.69 205 ASN A N 1
ATOM 1630 C CA . ASN A 1 205 ? -2.401 14.701 5.063 1.00 69.69 205 ASN A CA 1
ATOM 1631 C C . ASN A 1 205 ? -1.515 15.354 3.998 1.00 69.69 205 ASN A C 1
ATOM 1633 O O . ASN A 1 205 ? -0.857 14.625 3.239 1.00 69.69 205 ASN A O 1
ATOM 1637 N N . PRO A 1 206 ? -1.487 16.698 3.902 1.00 61.53 206 PRO A N 1
ATOM 1638 C CA . PRO A 1 206 ? -0.460 17.363 3.111 1.00 61.53 206 PRO A CA 1
ATOM 1639 C C . PRO A 1 206 ? 0.889 16.777 3.524 1.00 61.53 206 PRO A C 1
ATOM 1641 O O . PRO A 1 206 ? 1.068 16.512 4.708 1.00 61.53 206 PRO A O 1
ATOM 1644 N N . VAL A 1 207 ? 1.804 16.532 2.587 1.00 57.69 207 VAL A N 1
ATOM 1645 C CA . VAL A 1 207 ? 3.225 16.377 2.929 1.00 57.69 207 VAL A CA 1
ATOM 1646 C C . VAL A 1 207 ? 3.702 17.791 3.232 1.00 57.69 207 VAL A C 1
ATOM 1648 O O . VAL A 1 207 ? 3.826 18.571 2.288 1.00 57.69 207 VAL A O 1
ATOM 1651 N N . PRO A 1 208 ? 3.877 18.203 4.500 1.00 53.16 208 PRO A N 1
ATOM 1652 C CA . PRO A 1 208 ? 4.240 19.575 4.781 1.00 53.16 208 PRO A CA 1
ATOM 1653 C C . PRO A 1 208 ? 5.735 19.617 5.094 1.00 53.16 208 PRO A C 1
ATOM 1655 O O . PRO A 1 208 ? 6.286 18.689 5.687 1.00 53.16 208 PRO A O 1
ATOM 1658 N N . LEU A 1 209 ? 6.365 20.751 4.795 1.00 49.38 209 LEU A N 1
ATOM 1659 C CA . LEU A 1 209 ? 7.637 21.125 5.418 1.00 49.38 209 LEU A CA 1
ATOM 1660 C C . LEU A 1 209 ? 7.499 21.281 6.956 1.00 49.38 209 LEU A C 1
ATOM 1662 O O . LEU A 1 209 ? 8.501 21.374 7.651 1.00 49.38 209 LEU A O 1
ATOM 1666 N N . ALA A 1 210 ? 6.274 21.245 7.504 1.00 49.53 210 ALA A N 1
ATOM 1667 C CA . ALA A 1 210 ? 5.978 21.349 8.933 1.00 49.53 210 ALA A CA 1
ATOM 1668 C C . ALA A 1 210 ? 4.663 20.639 9.343 1.00 49.53 210 ALA A C 1
ATOM 1670 O O . ALA A 1 210 ? 3.690 21.275 9.751 1.00 49.53 210 ALA A O 1
ATOM 1671 N N . ALA A 1 211 ? 4.576 19.303 9.255 1.00 56.03 211 ALA A N 1
ATOM 1672 C CA . ALA A 1 211 ? 3.541 18.619 10.045 1.00 56.03 211 ALA A CA 1
ATOM 1673 C C . ALA A 1 211 ? 3.827 18.909 11.526 1.00 56.03 211 ALA A C 1
ATOM 1675 O O . ALA A 1 211 ? 4.968 18.739 11.957 1.00 56.03 211 ALA A O 1
ATOM 1676 N N . LYS A 1 212 ? 2.821 19.339 12.304 1.00 61.09 212 LYS A N 1
ATOM 1677 C CA . LYS A 1 212 ? 2.988 19.539 13.756 1.00 61.09 212 LYS A CA 1
ATOM 1678 C C . LYS A 1 212 ? 3.632 18.289 14.355 1.00 61.09 212 LYS A C 1
ATOM 1680 O O . LYS A 1 212 ? 3.235 17.185 13.992 1.00 61.09 212 LYS A O 1
ATOM 1685 N N . ASN A 1 213 ? 4.557 18.439 15.304 1.00 64.56 213 ASN A N 1
ATOM 1686 C CA . ASN A 1 213 ? 5.213 17.298 15.965 1.00 64.56 213 ASN A CA 1
ATOM 1687 C C . ASN A 1 213 ? 4.223 16.299 16.602 1.00 64.56 213 ASN A C 1
ATOM 1689 O O . ASN A 1 213 ? 4.586 15.154 16.856 1.00 64.56 213 ASN A O 1
ATOM 1693 N N . THR A 1 214 ? 2.980 16.720 16.848 1.00 68.44 214 THR A N 1
ATOM 1694 C CA . THR A 1 214 ? 1.888 15.889 17.375 1.00 68.44 214 THR A CA 1
ATOM 1695 C C . THR A 1 214 ? 1.089 15.147 16.300 1.00 68.44 214 THR A C 1
ATOM 1697 O O . THR A 1 214 ? 0.275 14.299 16.640 1.00 68.44 214 THR A O 1
ATOM 1700 N N . SER A 1 215 ? 1.297 15.455 15.017 1.00 82.75 215 SER A N 1
ATOM 1701 C CA . SER A 1 215 ? 0.551 14.863 13.908 1.00 82.75 215 SER A CA 1
ATOM 1702 C C . SER A 1 215 ? 0.800 13.361 13.813 1.00 82.75 215 SER A C 1
ATOM 1704 O O . SER A 1 215 ? 1.939 12.896 13.897 1.00 82.75 215 SER A O 1
ATOM 1706 N N . ILE A 1 216 ? -0.263 12.614 13.512 1.00 88.19 216 ILE A N 1
ATOM 1707 C CA . ILE A 1 216 ? -0.205 11.168 13.274 1.00 88.19 216 ILE A CA 1
ATOM 1708 C C . ILE A 1 216 ? 0.739 10.770 12.130 1.00 88.19 216 ILE A C 1
ATOM 1710 O O . ILE A 1 216 ? 1.193 9.633 12.096 1.00 88.19 216 ILE A O 1
ATOM 1714 N N . VAL A 1 217 ? 1.091 11.699 11.230 1.00 88.81 217 VAL A N 1
ATOM 1715 C CA . VAL A 1 217 ? 2.046 11.488 10.123 1.00 88.81 217 VAL A CA 1
ATOM 1716 C C . VAL A 1 217 ? 3.291 12.387 10.189 1.00 88.81 217 VAL A C 1
ATOM 1718 O O . VAL A 1 217 ? 3.962 12.621 9.172 1.00 88.81 217 VAL A O 1
ATOM 1721 N N . ALA A 1 218 ? 3.609 12.926 11.369 1.00 86.25 218 ALA A N 1
ATOM 1722 C CA . ALA A 1 218 ? 4.783 13.777 11.551 1.00 86.25 218 ALA A CA 1
ATOM 1723 C C . ALA A 1 218 ? 6.078 13.077 11.071 1.00 86.25 218 ALA A C 1
ATOM 1725 O O . ALA A 1 218 ? 6.172 11.853 11.172 1.00 86.25 218 ALA A O 1
ATOM 1726 N N . PRO A 1 219 ? 7.095 13.813 10.576 1.00 84.81 219 PRO A N 1
ATOM 1727 C CA . PRO A 1 219 ? 8.410 13.263 10.208 1.00 84.81 219 PRO A CA 1
ATOM 1728 C C . PRO A 1 219 ? 9.067 12.379 11.274 1.00 84.81 219 PRO A C 1
ATOM 1730 O O . PRO A 1 219 ? 9.725 11.399 10.945 1.00 84.81 219 PRO A O 1
ATOM 1733 N N . SER A 1 220 ? 8.843 12.677 12.555 1.00 84.81 220 SER A N 1
ATOM 1734 C CA . SER A 1 220 ? 9.322 11.860 13.678 1.00 84.81 220 SER A CA 1
ATOM 1735 C C . SER A 1 220 ? 8.587 10.520 13.831 1.00 84.81 220 SER A C 1
ATOM 1737 O O . SER A 1 220 ? 9.098 9.608 14.478 1.00 84.81 220 SER A O 1
ATOM 1739 N N . VAL A 1 221 ? 7.391 10.391 13.253 1.00 89.62 221 VAL A N 1
ATOM 1740 C CA . VAL A 1 221 ? 6.531 9.202 13.329 1.00 89.62 221 VAL A CA 1
ATOM 1741 C C . VAL A 1 221 ? 6.623 8.377 12.055 1.00 89.62 221 VAL A C 1
ATOM 1743 O O . VAL A 1 221 ? 6.838 7.180 12.131 1.00 89.62 221 VAL A O 1
ATOM 1746 N N . VAL A 1 222 ? 6.457 8.990 10.885 1.00 90.81 222 VAL A N 1
ATOM 1747 C CA . VAL A 1 222 ? 6.378 8.269 9.605 1.00 90.81 222 VAL A CA 1
ATOM 1748 C C . VAL A 1 222 ? 7.609 8.571 8.778 1.00 90.81 222 VAL A C 1
ATOM 1750 O O . VAL A 1 222 ? 7.591 9.447 7.926 1.00 90.81 222 VAL A O 1
ATOM 1753 N N . GLN A 1 223 ? 8.704 7.875 9.022 1.00 90.00 223 GLN A N 1
ATOM 1754 C CA . GLN A 1 223 ? 9.901 8.082 8.213 1.00 90.00 223 GLN A CA 1
ATOM 1755 C C . GLN A 1 223 ? 9.752 7.415 6.846 1.00 90.00 223 GLN A C 1
ATOM 1757 O O . GLN A 1 223 ? 9.229 6.306 6.733 1.00 90.00 223 GLN A O 1
ATOM 1762 N N . THR A 1 224 ? 10.239 8.083 5.806 1.00 90.44 224 THR A N 1
ATOM 1763 C CA . THR A 1 224 ? 10.410 7.488 4.485 1.00 90.44 224 THR A CA 1
ATOM 1764 C C . THR A 1 224 ? 11.496 6.422 4.608 1.00 90.44 224 THR A C 1
ATOM 1766 O O . THR A 1 224 ? 12.620 6.772 4.974 1.00 90.44 224 THR A O 1
ATOM 1769 N N . PRO A 1 225 ? 11.227 5.141 4.309 1.00 92.62 225 PRO A N 1
ATOM 1770 C CA . PRO A 1 225 ? 12.249 4.100 4.411 1.00 92.62 225 PRO A CA 1
ATOM 1771 C C . PRO A 1 225 ? 13.419 4.379 3.460 1.00 92.62 225 PRO A C 1
ATOM 1773 O O . PRO A 1 225 ? 13.186 4.787 2.323 1.00 92.62 225 PRO A O 1
ATOM 1776 N N . ASP A 1 226 ? 14.664 4.122 3.885 1.00 91.75 226 ASP A N 1
ATOM 1777 C CA . ASP A 1 226 ? 15.869 4.303 3.042 1.00 91.75 226 ASP A CA 1
ATOM 1778 C C . ASP A 1 226 ? 15.735 3.603 1.702 1.00 91.75 226 ASP A C 1
ATOM 1780 O O . ASP A 1 226 ? 15.988 4.192 0.655 1.00 91.75 226 ASP A O 1
ATOM 1784 N N . PHE A 1 227 ? 15.238 2.372 1.742 1.00 95.25 227 PHE A N 1
ATOM 1785 C CA . PHE A 1 227 ? 14.981 1.590 0.550 1.00 95.25 227 PHE A CA 1
ATOM 1786 C C . PHE A 1 227 ? 14.049 2.323 -0.427 1.00 95.25 227 PHE A C 1
ATOM 1788 O O . PHE A 1 227 ? 14.359 2.436 -1.608 1.00 95.25 227 PHE A O 1
ATOM 1795 N N . MET A 1 228 ? 12.930 2.867 0.063 1.00 93.62 228 MET A N 1
ATOM 1796 C CA . MET A 1 228 ? 11.932 3.543 -0.773 1.00 93.62 228 MET A CA 1
ATOM 1797 C C . MET A 1 228 ? 12.420 4.897 -1.280 1.00 93.62 228 MET A C 1
ATOM 1799 O O . MET A 1 228 ? 12.138 5.262 -2.421 1.00 93.62 228 MET A O 1
ATOM 1803 N N . TYR A 1 229 ? 13.178 5.630 -0.462 1.00 89.62 229 TYR A N 1
ATOM 1804 C CA . TYR A 1 229 ? 13.844 6.845 -0.911 1.00 89.62 229 TYR A CA 1
ATOM 1805 C C . TYR A 1 229 ? 14.811 6.537 -2.060 1.00 89.62 229 TYR A C 1
ATOM 1807 O O . TYR A 1 229 ? 14.734 7.184 -3.099 1.00 89.62 229 TYR A O 1
ATOM 1815 N N . GLU A 1 230 ? 15.658 5.515 -1.934 1.00 89.62 230 GLU A N 1
ATOM 1816 C CA . GLU A 1 230 ? 16.611 5.140 -2.985 1.00 89.62 230 GLU A CA 1
ATOM 1817 C C . GLU A 1 230 ? 15.928 4.661 -4.275 1.00 89.62 230 GLU A C 1
ATOM 1819 O O . GLU A 1 230 ? 16.409 4.980 -5.361 1.00 89.62 230 GLU A O 1
ATOM 1824 N N . VAL A 1 231 ? 14.776 3.983 -4.184 1.00 89.88 231 VAL A N 1
ATOM 1825 C CA . VAL A 1 231 ? 13.963 3.627 -5.365 1.00 89.88 231 VAL A CA 1
ATOM 1826 C C . VAL A 1 231 ? 13.489 4.879 -6.115 1.00 89.88 231 VAL A C 1
ATOM 1828 O O . VAL A 1 231 ? 13.495 4.900 -7.343 1.00 89.88 231 VAL A O 1
ATOM 1831 N N . PHE A 1 232 ? 13.073 5.930 -5.400 1.00 87.12 232 PHE A N 1
ATOM 1832 C CA . PHE A 1 232 ? 12.380 7.083 -5.992 1.00 87.12 232 PHE A CA 1
ATOM 1833 C C . PHE A 1 232 ? 13.190 8.388 -6.027 1.00 87.12 232 PHE A C 1
ATOM 1835 O O . PHE A 1 232 ? 12.708 9.387 -6.561 1.00 87.12 232 PHE A O 1
ATOM 1842 N N . ARG A 1 233 ? 14.439 8.413 -5.542 1.00 79.75 233 ARG A N 1
ATOM 1843 C CA . ARG A 1 233 ? 15.281 9.630 -5.484 1.00 79.75 233 ARG A CA 1
ATOM 1844 C C . ARG A 1 233 ? 15.591 10.255 -6.845 1.00 79.75 233 ARG A C 1
ATOM 1846 O O . ARG A 1 233 ? 16.100 11.371 -6.902 1.00 79.75 233 ARG A O 1
ATOM 1853 N N . HIS A 1 234 ? 15.327 9.543 -7.936 1.00 71.44 234 HIS A N 1
ATOM 1854 C CA . HIS A 1 234 ? 15.473 10.046 -9.301 1.00 71.44 234 HIS A CA 1
ATOM 1855 C C . HIS A 1 234 ? 14.217 10.754 -9.829 1.00 71.44 234 HIS A C 1
ATOM 1857 O O . HIS A 1 234 ? 14.317 11.530 -10.777 1.00 71.44 234 HIS A O 1
ATOM 1863 N N . ASN A 1 235 ? 13.066 10.603 -9.166 1.00 68.38 235 ASN A N 1
ATOM 1864 C CA . ASN A 1 235 ? 11.807 11.261 -9.536 1.00 68.38 235 ASN A CA 1
ATOM 1865 C C . ASN A 1 235 ? 11.720 12.729 -9.071 1.00 68.38 235 ASN A C 1
ATOM 1867 O O . ASN A 1 235 ? 10.663 13.361 -9.117 1.00 68.38 235 ASN A O 1
ATOM 1871 N N . ARG A 1 236 ? 12.857 13.306 -8.671 1.00 58.06 236 ARG A N 1
ATOM 1872 C CA . ARG A 1 236 ? 13.016 14.701 -8.248 1.00 58.06 236 ARG A CA 1
ATOM 1873 C C . ARG A 1 236 ? 12.970 15.631 -9.454 1.00 58.06 236 ARG A C 1
ATOM 1875 O O . ARG A 1 236 ? 14.004 16.064 -9.948 1.00 58.06 236 ARG A O 1
ATOM 1882 N N . ASN A 1 237 ? 11.783 15.883 -10.002 1.00 50.75 237 ASN A N 1
ATOM 1883 C CA . ASN A 1 237 ? 11.632 16.852 -11.094 1.00 50.75 237 ASN A CA 1
ATOM 1884 C C . ASN A 1 237 ? 10.214 17.408 -11.275 1.00 50.75 237 ASN A C 1
ATOM 1886 O O . ASN A 1 237 ? 9.848 17.860 -12.361 1.00 50.75 237 ASN A O 1
ATOM 1890 N N . SER A 1 238 ? 9.395 17.449 -10.222 1.00 46.12 238 SER A N 1
ATOM 1891 C CA . SER A 1 238 ? 8.058 18.037 -10.363 1.00 46.12 238 SER A CA 1
ATOM 1892 C C . SER A 1 238 ? 8.073 19.568 -10.500 1.00 46.12 238 SER A C 1
ATOM 1894 O O . SER A 1 238 ? 7.035 20.162 -10.794 1.00 46.12 238 SER A O 1
ATOM 1896 N N . GLY A 1 239 ? 9.215 20.239 -10.283 1.00 42.44 239 GLY A N 1
ATOM 1897 C CA . GLY A 1 239 ? 9.275 21.704 -10.248 1.00 42.44 239 GLY A CA 1
ATOM 1898 C C . GLY A 1 239 ? 8.335 22.311 -9.196 1.00 42.44 239 GLY A C 1
ATOM 1899 O O . GLY A 1 239 ? 8.109 23.523 -9.203 1.00 42.44 239 GLY A O 1
ATOM 1900 N N . ARG A 1 240 ? 7.774 21.485 -8.298 1.00 44.41 240 ARG A N 1
ATOM 1901 C CA . ARG A 1 240 ? 6.988 21.932 -7.159 1.00 44.41 240 ARG A CA 1
ATOM 1902 C C . ARG A 1 240 ? 7.968 22.476 -6.140 1.00 44.41 240 ARG A C 1
ATOM 1904 O O . ARG A 1 240 ? 8.440 21.780 -5.252 1.00 44.41 240 ARG A O 1
ATOM 1911 N N . ARG A 1 241 ? 8.241 23.770 -6.249 1.00 40.62 241 ARG A N 1
ATOM 1912 C CA . ARG A 1 241 ? 8.491 24.544 -5.043 1.00 40.62 241 ARG A CA 1
ATOM 1913 C C . ARG A 1 241 ? 7.175 24.475 -4.271 1.00 40.62 241 ARG A C 1
ATOM 1915 O O . ARG A 1 241 ? 6.181 25.024 -4.748 1.00 40.62 241 ARG A O 1
ATOM 1922 N N . PHE A 1 242 ? 7.128 23.702 -3.184 1.00 41.09 242 PHE A N 1
ATOM 1923 C CA . PHE A 1 242 ? 5.990 23.754 -2.267 1.00 41.09 242 PHE A CA 1
ATOM 1924 C C . PHE A 1 242 ? 5.719 25.238 -1.985 1.00 41.09 242 PHE A C 1
ATOM 1926 O O . PHE A 1 242 ? 6.690 25.964 -1.734 1.00 41.09 242 PHE A O 1
ATOM 1933 N N . PRO A 1 243 ? 4.474 25.730 -2.147 1.00 37.94 243 PRO A N 1
ATOM 1934 C CA . PRO A 1 243 ? 4.157 27.100 -1.793 1.00 37.94 243 PRO A CA 1
ATOM 1935 C C . PRO A 1 243 ? 4.650 27.328 -0.373 1.00 37.94 243 PRO A C 1
ATOM 1937 O O . PRO A 1 243 ? 4.310 26.569 0.530 1.00 37.94 243 PRO A O 1
ATOM 1940 N N . ASP A 1 244 ? 5.512 28.323 -0.225 1.00 41.03 244 ASP A N 1
ATOM 1941 C CA . ASP A 1 244 ? 5.859 28.880 1.065 1.00 41.03 244 ASP A CA 1
ATOM 1942 C C . ASP A 1 244 ? 4.556 29.477 1.615 1.00 41.03 244 ASP A C 1
ATOM 1944 O O . ASP A 1 244 ? 4.142 30.564 1.212 1.00 41.03 244 ASP A O 1
ATOM 1948 N N . ASP A 1 245 ? 3.826 28.703 2.418 1.00 44.25 245 ASP A N 1
ATOM 1949 C CA . ASP A 1 245 ? 2.568 29.117 3.038 1.00 44.25 245 ASP A CA 1
ATOM 1950 C C . ASP A 1 245 ? 2.807 30.027 4.252 1.00 44.25 245 ASP A C 1
ATOM 1952 O O . ASP A 1 245 ? 1.872 30.349 4.984 1.00 44.25 245 ASP A O 1
ATOM 1956 N N . GLY A 1 246 ? 4.051 30.489 4.451 1.00 42.16 246 GLY A N 1
ATOM 1957 C CA . GLY A 1 246 ? 4.425 31.419 5.510 1.00 42.16 246 GLY A CA 1
ATOM 1958 C C . GLY A 1 246 ? 4.272 30.844 6.918 1.00 42.16 246 GLY A C 1
ATOM 1959 O O . GLY A 1 246 ? 4.471 31.574 7.886 1.00 42.16 246 GLY A O 1
ATOM 1960 N N . ALA A 1 247 ? 3.945 29.554 7.044 1.00 44.25 247 ALA A N 1
ATOM 1961 C CA . ALA A 1 247 ? 3.814 28.828 8.300 1.00 44.25 247 ALA A CA 1
A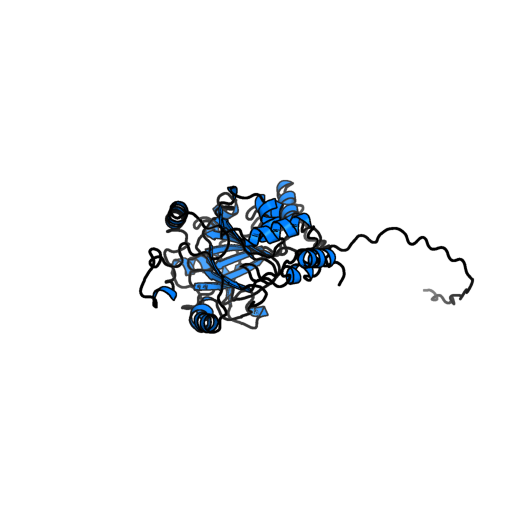TOM 1962 C C . ALA A 1 247 ? 5.043 27.937 8.539 1.00 44.25 247 ALA A C 1
ATOM 1964 O O . ALA A 1 247 ? 4.925 26.775 8.926 1.00 44.25 247 ALA A O 1
ATOM 1965 N N . HIS A 1 248 ? 6.244 28.468 8.295 1.00 46.16 248 HIS A N 1
ATOM 1966 C CA . HIS A 1 248 ? 7.474 27.775 8.671 1.00 46.16 248 HIS A CA 1
ATOM 1967 C C . HIS A 1 248 ? 7.745 28.015 10.148 1.00 46.16 248 HIS A C 1
ATOM 1969 O O . HIS A 1 248 ? 8.407 28.983 10.521 1.00 46.16 248 HIS A O 1
ATOM 1975 N N . ASP A 1 249 ? 7.298 27.091 10.991 1.00 48.03 249 ASP A N 1
ATOM 1976 C CA . ASP A 1 249 ? 8.144 26.758 12.128 1.00 48.03 249 ASP A CA 1
ATOM 1977 C C . ASP A 1 249 ? 9.455 26.230 11.533 1.00 48.03 249 ASP A C 1
ATOM 1979 O O . ASP A 1 249 ? 9.451 25.285 10.741 1.00 48.03 249 ASP A O 1
ATOM 1983 N N . THR A 1 250 ? 10.583 26.869 11.852 1.00 50.84 250 THR A N 1
ATOM 1984 C CA . THR A 1 250 ? 11.910 26.351 11.490 1.00 50.84 250 THR A CA 1
ATOM 1985 C C . THR A 1 250 ? 11.973 24.858 11.828 1.00 50.84 250 THR A C 1
ATOM 1987 O O . THR A 1 250 ? 11.584 24.504 12.947 1.00 50.84 250 THR A O 1
ATOM 1990 N N . PRO A 1 251 ? 12.447 23.984 10.914 1.00 55.94 251 PRO A N 1
ATOM 1991 C CA . PRO A 1 251 ? 12.552 22.555 11.177 1.00 55.94 251 PRO A CA 1
ATOM 1992 C C . PRO A 1 251 ? 13.238 22.344 12.520 1.00 55.94 251 PRO A C 1
ATOM 1994 O O . PRO A 1 251 ? 14.327 22.869 12.757 1.00 55.94 251 PRO A O 1
ATOM 1997 N N . SER A 1 252 ? 12.580 21.616 13.420 1.00 58.84 252 SER A N 1
ATOM 1998 C CA . SER A 1 252 ? 13.009 21.543 14.820 1.00 58.84 252 SER A CA 1
ATOM 1999 C C . SER A 1 252 ? 14.364 20.843 15.012 1.00 58.84 252 SER A C 1
ATOM 2001 O O . SER A 1 252 ? 14.935 20.942 16.097 1.00 58.84 252 SER A O 1
ATOM 2003 N N . SER A 1 253 ? 14.916 20.201 13.967 1.00 72.50 253 SER A N 1
ATOM 2004 C CA . SER A 1 253 ? 16.296 19.703 13.924 1.00 72.50 253 SER A CA 1
ATOM 2005 C C . SER A 1 253 ? 16.801 19.397 12.490 1.00 72.50 253 SER A C 1
ATOM 2007 O O . SER A 1 253 ? 15.990 19.260 11.564 1.00 72.50 253 SER A O 1
ATOM 2009 N N . PRO A 1 254 ? 18.127 19.230 12.278 1.00 80.12 254 PRO A N 1
ATOM 2010 C CA . PRO A 1 254 ? 18.695 18.756 11.009 1.00 80.12 254 PRO A CA 1
ATOM 2011 C C . PRO A 1 254 ? 18.165 17.388 10.555 1.00 80.12 254 PRO A C 1
ATOM 2013 O O . PRO A 1 254 ? 18.050 17.140 9.357 1.00 80.12 254 PRO A O 1
ATOM 2016 N N . GLU A 1 255 ? 17.835 16.494 11.487 1.00 80.50 255 GLU A N 1
ATOM 2017 C CA . GLU A 1 255 ? 17.268 15.174 11.190 1.00 80.50 255 GLU A CA 1
ATOM 2018 C C . GLU A 1 255 ? 15.875 15.300 10.570 1.00 80.50 255 GLU A C 1
ATOM 2020 O O . GLU A 1 255 ? 15.565 14.615 9.596 1.00 80.50 255 GLU A O 1
ATOM 2025 N N . ILE A 1 256 ? 15.057 16.220 11.087 1.00 77.56 256 ILE A N 1
ATOM 2026 C CA . ILE A 1 256 ? 13.725 16.491 10.542 1.00 77.56 256 ILE A CA 1
ATOM 2027 C C . ILE A 1 256 ? 13.838 17.075 9.136 1.00 77.56 256 ILE A C 1
ATOM 2029 O O . ILE A 1 256 ? 13.118 16.628 8.248 1.00 77.56 256 ILE A O 1
ATOM 2033 N N . GLN A 1 257 ? 14.783 17.989 8.890 1.00 79.69 257 GLN A N 1
ATOM 2034 C CA . GLN A 1 257 ? 15.007 18.508 7.538 1.00 79.69 257 GLN A CA 1
ATOM 2035 C C . GLN A 1 257 ? 15.397 17.400 6.551 1.00 79.69 257 GLN A C 1
ATOM 2037 O O . GLN A 1 257 ? 14.869 17.358 5.443 1.00 79.69 257 GLN A O 1
ATOM 2042 N N . ARG A 1 258 ? 16.264 16.461 6.952 1.00 82.69 258 ARG A N 1
ATOM 2043 C CA . ARG A 1 258 ? 16.629 15.321 6.094 1.00 82.69 258 ARG A CA 1
ATOM 2044 C C . ARG A 1 258 ? 15.422 14.462 5.741 1.00 82.69 258 ARG A C 1
ATOM 2046 O O . ARG A 1 258 ? 15.306 14.028 4.601 1.00 82.69 258 ARG A O 1
ATOM 2053 N N . GLU A 1 259 ? 14.528 14.212 6.693 1.00 84.38 259 GLU A N 1
ATOM 2054 C CA . GLU A 1 259 ? 13.303 13.459 6.417 1.00 84.38 259 GLU A CA 1
ATOM 2055 C C . GLU A 1 259 ? 12.368 14.219 5.467 1.00 84.38 259 GLU A C 1
ATOM 2057 O O . GLU A 1 259 ? 11.791 13.623 4.562 1.00 84.38 259 GLU A O 1
ATOM 2062 N N . LEU A 1 260 ? 12.261 15.541 5.604 1.00 79.94 260 LEU A N 1
ATOM 2063 C CA . LEU A 1 260 ? 11.498 16.364 4.664 1.00 79.94 260 LEU A CA 1
ATOM 2064 C C . LEU A 1 260 ? 12.077 16.305 3.245 1.00 79.94 260 LEU A C 1
ATOM 2066 O O . LEU A 1 260 ? 11.325 16.130 2.288 1.00 79.94 260 LEU A O 1
ATOM 2070 N N . ASP A 1 261 ? 13.402 16.368 3.107 1.00 80.38 261 ASP A N 1
ATOM 2071 C CA . ASP A 1 261 ? 14.075 16.251 1.809 1.00 80.38 261 ASP A CA 1
ATOM 2072 C C . ASP A 1 261 ? 13.816 14.883 1.159 1.00 80.38 261 ASP A C 1
ATOM 2074 O O . ASP A 1 261 ? 13.622 14.784 -0.054 1.00 80.38 261 ASP A O 1
ATOM 2078 N N . ARG A 1 262 ? 13.764 13.822 1.971 1.00 85.38 262 ARG A N 1
ATOM 2079 C CA . ARG A 1 262 ? 13.470 12.455 1.516 1.00 85.38 262 ARG A CA 1
ATOM 2080 C C . ARG A 1 262 ? 12.024 12.260 1.078 1.00 85.38 262 ARG A C 1
ATOM 2082 O O . ARG A 1 262 ? 11.752 11.340 0.310 1.00 85.38 262 ARG A O 1
ATOM 2089 N N . ARG A 1 263 ? 11.114 13.128 1.524 1.00 83.38 263 ARG A N 1
ATOM 2090 C CA . ARG A 1 263 ? 9.697 13.118 1.141 1.00 83.38 263 ARG A CA 1
ATOM 2091 C C . ARG A 1 263 ? 9.397 13.905 -0.133 1.00 83.38 263 ARG A C 1
ATOM 2093 O O . ARG A 1 263 ? 8.292 13.791 -0.654 1.00 83.38 263 ARG A O 1
ATOM 2100 N N . GLU A 1 264 ? 10.352 14.680 -0.649 1.00 79.31 264 GLU A N 1
ATOM 2101 C CA . GLU A 1 264 ? 10.180 15.497 -1.860 1.00 79.31 264 GLU A CA 1
ATOM 2102 C C . GLU A 1 264 ? 9.674 14.718 -3.091 1.00 79.31 264 GLU A C 1
ATOM 2104 O O . GLU A 1 264 ? 8.854 15.269 -3.829 1.00 79.31 264 GLU A O 1
ATOM 2109 N N . PRO A 1 265 ? 10.046 13.437 -3.301 1.00 80.12 265 PRO A N 1
ATOM 2110 C CA . PRO A 1 265 ? 9.487 12.634 -4.383 1.00 80.12 265 PRO A CA 1
ATOM 2111 C C . PRO A 1 265 ? 8.008 12.271 -4.222 1.00 80.12 265 PRO A C 1
ATOM 2113 O O . PRO A 1 265 ? 7.490 11.597 -5.105 1.00 80.12 265 PRO A O 1
ATOM 2116 N N . PHE A 1 266 ? 7.318 12.649 -3.141 1.00 85.06 266 PHE A N 1
ATOM 2117 C CA . PHE A 1 266 ? 5.952 12.207 -2.855 1.00 85.06 266 PHE A CA 1
ATOM 2118 C C . PHE A 1 266 ? 4.957 13.364 -2.679 1.00 85.06 266 PHE A C 1
ATOM 2120 O O . PHE A 1 266 ? 5.303 14.478 -2.291 1.00 85.06 266 PHE A O 1
ATOM 2127 N N . VAL A 1 267 ? 3.685 13.108 -2.996 1.00 77.62 267 VAL A N 1
ATOM 2128 C CA . VAL A 1 267 ? 2.633 14.134 -3.085 1.00 77.62 267 VAL A CA 1
ATOM 2129 C C . VAL A 1 267 ? 1.909 14.352 -1.758 1.00 77.62 267 VAL A C 1
ATOM 2131 O O . VAL A 1 267 ? 1.600 15.490 -1.404 1.00 77.62 267 VAL A O 1
ATOM 2134 N N . ASN A 1 268 ? 1.583 13.277 -1.043 1.00 80.25 268 ASN A N 1
ATOM 2135 C CA . ASN A 1 268 ? 0.806 13.317 0.196 1.00 80.25 268 ASN A CA 1
ATOM 2136 C C . ASN A 1 268 ? 1.057 12.075 1.063 1.00 80.25 268 ASN A C 1
ATOM 2138 O O . ASN A 1 268 ? 1.476 11.043 0.555 1.00 80.25 268 ASN A O 1
ATOM 2142 N N . LEU A 1 269 ? 0.770 12.157 2.366 1.00 87.69 269 LEU A N 1
ATOM 2143 C CA . LEU A 1 269 ? 0.723 10.983 3.243 1.00 87.69 269 LEU A CA 1
ATOM 2144 C C . LEU A 1 269 ? -0.732 10.670 3.567 1.00 87.69 269 LEU A C 1
ATOM 2146 O O . LEU A 1 269 ? -1.414 11.417 4.271 1.00 87.69 269 LEU A O 1
ATOM 2150 N N . GLN A 1 270 ? -1.210 9.560 3.032 1.00 90.38 270 GLN A N 1
ATOM 2151 C CA . GLN A 1 270 ? -2.570 9.081 3.200 1.00 90.38 270 GLN A CA 1
ATOM 2152 C C . GLN A 1 270 ? -2.568 8.058 4.329 1.00 90.38 270 GLN A C 1
ATOM 2154 O O . GLN A 1 270 ? -2.206 6.898 4.135 1.00 90.38 270 GLN A O 1
ATOM 2159 N N . TRP A 1 271 ? -2.915 8.512 5.531 1.00 93.56 271 TRP A N 1
ATOM 2160 C CA . TRP A 1 271 ? -3.021 7.628 6.685 1.00 93.56 271 TRP A CA 1
ATOM 2161 C C . TRP A 1 271 ? -4.412 7.002 6.714 1.00 93.56 271 TRP A C 1
ATOM 2163 O O . TRP A 1 271 ? -5.419 7.703 6.555 1.00 93.56 271 TRP A O 1
ATOM 2173 N N . ALA A 1 272 ? -4.449 5.686 6.896 1.00 94.81 272 ALA A N 1
ATOM 2174 C CA . ALA A 1 272 ? -5.663 4.897 6.836 1.00 94.81 272 ALA A CA 1
ATOM 2175 C C . ALA A 1 272 ? -5.788 3.986 8.055 1.00 94.81 272 ALA A C 1
ATOM 2177 O O . ALA A 1 272 ? -4.836 3.274 8.373 1.00 94.81 272 ALA A O 1
ATOM 2178 N N . LEU A 1 273 ? -6.977 3.955 8.659 1.00 94.25 273 LEU A N 1
ATOM 2179 C CA . LEU A 1 273 ? -7.360 3.008 9.706 1.00 94.25 273 LEU A CA 1
ATOM 2180 C C . LEU A 1 273 ? -8.765 2.506 9.433 1.00 94.25 273 LEU A C 1
ATOM 2182 O O . LEU A 1 273 ? -9.682 3.314 9.319 1.00 94.25 273 LEU A O 1
ATOM 2186 N N . GLY A 1 274 ? -8.939 1.192 9.344 1.00 92.75 274 GLY A N 1
ATOM 2187 C CA . GLY A 1 274 ? -10.255 0.602 9.124 1.00 92.75 274 GLY A CA 1
ATOM 2188 C C . GLY A 1 274 ? -10.350 -0.830 9.599 1.00 92.75 274 GLY A C 1
ATOM 2189 O O . GLY A 1 274 ? -9.334 -1.518 9.689 1.00 92.75 274 GLY A O 1
ATOM 2190 N N . VAL A 1 275 ? -11.573 -1.272 9.886 1.00 92.62 275 VAL A N 1
ATOM 2191 C CA . VAL A 1 275 ? -11.858 -2.652 10.295 1.00 92.62 275 VAL A CA 1
ATOM 2192 C C . VAL A 1 275 ? -11.942 -3.609 9.115 1.00 92.62 275 VAL A C 1
ATOM 2194 O O . VAL A 1 275 ? -12.038 -3.180 7.960 1.00 92.62 275 VAL A O 1
ATOM 2197 N N . ALA A 1 276 ? -11.966 -4.906 9.403 1.00 92.69 276 ALA A N 1
ATOM 2198 C CA . ALA A 1 276 ? -12.295 -5.919 8.408 1.00 92.69 276 ALA A CA 1
ATOM 2199 C C . ALA A 1 276 ? -13.618 -5.574 7.675 1.00 92.69 276 ALA A C 1
ATOM 2201 O O . ALA A 1 276 ? -14.633 -5.307 8.312 1.00 92.69 276 ALA A O 1
ATOM 2202 N N . GLY A 1 277 ? -13.602 -5.545 6.342 1.00 92.88 277 GLY A N 1
ATOM 2203 C CA . GLY A 1 277 ? -14.729 -5.165 5.479 1.00 92.88 277 GLY A CA 1
ATOM 2204 C C . GLY A 1 277 ? -14.704 -3.738 4.965 1.00 92.88 277 GLY A C 1
ATOM 2205 O O . GLY A 1 277 ? -15.410 -3.429 4.011 1.00 92.88 277 GLY A O 1
ATOM 2206 N N . SER A 1 278 ? -13.864 -2.877 5.529 1.00 94.94 278 SER A N 1
ATOM 2207 C CA . SER A 1 278 ? -13.646 -1.534 4.992 1.00 94.94 278 SER A CA 1
ATOM 2208 C C . SER A 1 278 ? -12.561 -1.525 3.913 1.00 94.94 278 SER A C 1
ATOM 2210 O O . SER A 1 278 ? -11.841 -2.511 3.739 1.00 94.94 278 SER A O 1
ATOM 2212 N N . GLY A 1 279 ? -12.398 -0.415 3.192 1.00 95.00 279 GLY A N 1
ATOM 2213 C CA . GLY A 1 279 ? -11.339 -0.321 2.197 1.00 95.00 279 GLY A CA 1
ATOM 2214 C C . GLY A 1 279 ? -11.516 0.775 1.156 1.00 95.00 279 GLY A C 1
ATOM 2215 O O . GLY A 1 279 ? -12.416 1.606 1.246 1.00 95.00 279 GLY A O 1
ATOM 2216 N N . ALA A 1 280 ? -10.625 0.765 0.164 1.00 94.81 280 ALA A N 1
ATOM 2217 C CA . ALA A 1 280 ? -10.646 1.710 -0.944 1.00 94.81 280 ALA A CA 1
ATOM 2218 C C . ALA A 1 280 ? -11.299 1.070 -2.184 1.00 94.81 280 ALA A C 1
ATOM 2220 O O . ALA A 1 280 ? -10.915 -0.054 -2.544 1.00 94.81 280 ALA A O 1
ATOM 2221 N N . PRO A 1 281 ? -12.270 1.744 -2.829 1.00 94.00 281 PRO A N 1
ATOM 2222 C CA . PRO A 1 281 ? -12.899 1.269 -4.058 1.00 94.00 281 PRO A CA 1
ATOM 2223 C C . PRO A 1 281 ? -11.877 1.144 -5.186 1.00 94.00 281 PRO A C 1
ATOM 2225 O O . PRO A 1 281 ? -10.781 1.700 -5.105 1.00 94.00 281 PRO A O 1
ATOM 2228 N N . VAL A 1 282 ? -12.242 0.443 -6.262 1.00 93.62 282 VAL A N 1
ATOM 2229 C CA . VAL A 1 282 ? -11.366 0.337 -7.433 1.00 93.62 282 VAL A CA 1
ATOM 2230 C C . VAL A 1 282 ? -11.108 1.716 -8.047 1.00 93.62 282 VAL A C 1
ATOM 2232 O O . VAL A 1 282 ? -12.047 2.441 -8.377 1.00 93.62 282 VAL A O 1
ATOM 2235 N N . HIS A 1 283 ? -9.841 2.106 -8.166 1.00 93.25 283 HIS A N 1
ATOM 2236 C CA . HIS A 1 283 ? -9.433 3.382 -8.753 1.00 93.25 283 HIS A CA 1
ATOM 2237 C C . HIS A 1 283 ? -8.015 3.319 -9.339 1.00 93.25 283 HIS A C 1
ATOM 2239 O O . HIS A 1 283 ? -7.323 2.322 -9.174 1.00 93.25 283 HIS A O 1
ATOM 2245 N N . PHE A 1 284 ? -7.560 4.371 -10.025 1.00 91.88 284 PHE A N 1
ATOM 2246 C CA . PHE A 1 284 ? -6.177 4.490 -10.496 1.00 91.88 284 PHE A CA 1
ATOM 2247 C C . PHE A 1 284 ? -5.658 5.926 -10.357 1.00 91.88 284 PHE A C 1
ATOM 2249 O O . PHE A 1 284 ? -6.427 6.888 -10.372 1.00 91.88 284 PHE A O 1
ATOM 2256 N N . HIS A 1 285 ? -4.339 6.071 -10.241 1.00 89.25 285 HIS A N 1
ATOM 2257 C CA . HIS A 1 285 ? -3.646 7.359 -10.141 1.00 89.25 285 HIS A CA 1
ATOM 2258 C C . HIS A 1 285 ? -2.167 7.209 -10.551 1.00 89.25 285 HIS A C 1
ATOM 2260 O O . HIS A 1 285 ? -1.810 6.273 -11.273 1.00 89.25 285 HIS A O 1
ATOM 2266 N N . ASN A 1 286 ? -1.309 8.137 -10.109 1.00 86.62 286 ASN A N 1
ATOM 2267 C CA . ASN A 1 286 ? 0.146 8.060 -10.270 1.00 86.62 286 ASN A CA 1
ATOM 2268 C C . ASN A 1 286 ? 0.719 6.801 -9.601 1.00 86.62 286 ASN A C 1
ATOM 2270 O O . ASN A 1 286 ? 0.023 6.108 -8.863 1.00 86.62 286 ASN A O 1
ATOM 2274 N N . THR A 1 287 ? 2.008 6.518 -9.804 1.00 90.50 287 THR A N 1
ATOM 2275 C CA . THR A 1 287 ? 2.674 5.481 -8.999 1.00 90.50 287 THR A CA 1
ATOM 2276 C C . THR A 1 287 ? 2.502 5.784 -7.515 1.00 90.50 287 THR A C 1
ATOM 2278 O O . THR A 1 287 ? 2.676 6.927 -7.098 1.00 90.50 287 THR A O 1
ATOM 2281 N N . ALA A 1 288 ? 2.182 4.773 -6.721 1.00 93.69 288 ALA A N 1
ATOM 2282 C CA . ALA A 1 288 ? 2.050 4.885 -5.281 1.00 93.69 288 ALA A CA 1
ATOM 2283 C C . ALA A 1 288 ? 2.669 3.678 -4.590 1.00 93.69 288 ALA A C 1
ATOM 2285 O O . ALA A 1 288 ? 2.848 2.613 -5.184 1.00 93.69 288 ALA A O 1
ATOM 2286 N N . TRP A 1 289 ? 2.960 3.840 -3.308 1.00 96.06 289 TRP A N 1
ATOM 2287 C CA . TRP A 1 289 ? 3.270 2.713 -2.445 1.00 96.06 289 TRP A CA 1
ATOM 2288 C C . TRP A 1 289 ? 2.472 2.787 -1.150 1.00 96.06 289 TRP A C 1
ATOM 2290 O O . TRP A 1 289 ? 2.143 3.867 -0.658 1.00 96.06 289 TRP A O 1
ATOM 2300 N N . ASN A 1 290 ? 2.135 1.617 -0.617 1.00 97.94 290 ASN A N 1
ATOM 2301 C CA . ASN A 1 290 ? 1.377 1.455 0.613 1.00 97.94 290 ASN A CA 1
ATOM 2302 C C . ASN A 1 290 ? 2.188 0.627 1.605 1.00 97.94 290 ASN A C 1
ATOM 2304 O O . ASN A 1 290 ? 2.558 -0.500 1.292 1.00 97.94 290 ASN A O 1
ATOM 2308 N N . SER A 1 291 ? 2.438 1.175 2.791 1.00 97.19 291 SER A N 1
ATOM 2309 C CA . SER A 1 291 ? 3.042 0.468 3.918 1.00 97.19 291 SER A CA 1
ATOM 2310 C C . SER A 1 291 ? 1.978 0.049 4.920 1.00 97.19 291 SER A C 1
ATOM 2312 O O . SER A 1 291 ? 1.306 0.913 5.491 1.00 97.19 291 SER A O 1
ATOM 2314 N N . LEU A 1 292 ? 1.888 -1.251 5.192 1.00 96.69 292 LEU A N 1
ATOM 2315 C CA . LEU A 1 292 ? 1.000 -1.812 6.208 1.00 96.69 292 LEU A CA 1
ATOM 2316 C C . LEU A 1 292 ? 1.757 -1.989 7.528 1.00 96.69 292 LEU A C 1
ATOM 2318 O O . LEU A 1 292 ? 2.802 -2.629 7.556 1.00 96.69 292 LEU A O 1
ATOM 2322 N N . PHE A 1 293 ? 1.236 -1.446 8.627 1.00 94.88 293 PHE A N 1
ATOM 2323 C CA . PHE A 1 293 ? 1.883 -1.526 9.947 1.00 94.88 293 PHE A CA 1
ATOM 2324 C C . PHE A 1 293 ? 1.214 -2.545 10.870 1.00 94.88 293 PHE A C 1
ATOM 2326 O O . PHE A 1 293 ? 1.881 -3.184 11.673 1.00 94.88 293 PHE A O 1
ATOM 2333 N N . TYR A 1 294 ? -0.095 -2.743 10.729 1.00 90.94 294 TYR A N 1
ATOM 2334 C CA . TYR A 1 294 ? -0.815 -3.841 11.368 1.00 90.94 294 TYR A CA 1
ATOM 2335 C C . TYR A 1 294 ? -2.007 -4.266 10.512 1.00 90.94 294 TYR A C 1
ATOM 2337 O O . TYR A 1 294 ? -2.456 -3.503 9.656 1.00 90.94 294 TYR A O 1
ATOM 2345 N N . GLY A 1 295 ? -2.550 -5.452 10.792 1.00 92.44 295 GLY A N 1
ATOM 2346 C CA . GLY A 1 295 ? -3.739 -5.978 10.126 1.00 92.44 295 GLY A CA 1
ATOM 2347 C C . GLY A 1 295 ? -3.413 -6.860 8.937 1.00 92.44 295 GLY A C 1
ATOM 2348 O O . GLY A 1 295 ? -2.405 -7.563 8.951 1.00 92.44 295 GLY A O 1
ATOM 2349 N N . ARG A 1 296 ? -4.291 -6.826 7.932 1.00 93.81 296 ARG A N 1
ATOM 2350 C CA . ARG A 1 296 ? -4.155 -7.548 6.665 1.00 93.81 296 ARG A CA 1
ATOM 2351 C C . ARG A 1 296 ? -5.023 -6.879 5.606 1.00 93.81 296 ARG A C 1
ATOM 2353 O O . ARG A 1 296 ? -6.225 -6.674 5.811 1.00 93.81 296 ARG A O 1
ATOM 2360 N N . LYS A 1 297 ? -4.417 -6.580 4.459 1.00 95.75 297 LYS A N 1
ATOM 2361 C CA . LYS A 1 297 ? -5.101 -6.015 3.291 1.00 95.75 297 LYS A CA 1
ATOM 2362 C C . LYS A 1 297 ? -5.064 -7.006 2.143 1.00 95.75 297 LYS A C 1
ATOM 2364 O O . LYS A 1 297 ? -4.029 -7.614 1.894 1.00 95.75 297 LYS A O 1
ATOM 2369 N N . HIS A 1 298 ? -6.167 -7.121 1.424 1.00 96.25 298 HIS A N 1
ATOM 2370 C CA . HIS A 1 298 ? -6.238 -7.842 0.169 1.00 96.25 298 HIS A CA 1
ATOM 2371 C C . HIS A 1 298 ? -6.441 -6.861 -0.984 1.00 96.25 298 HIS A C 1
ATOM 2373 O O . HIS A 1 298 ? -7.299 -5.978 -0.924 1.00 96.25 298 HIS A O 1
ATOM 2379 N N . TRP A 1 299 ? -5.616 -6.999 -2.011 1.00 97.62 299 TRP A N 1
ATOM 2380 C CA . TRP A 1 299 ? -5.552 -6.106 -3.155 1.00 97.62 299 TRP A CA 1
ATOM 2381 C C . TRP A 1 299 ? -6.115 -6.795 -4.385 1.00 97.62 299 TRP A C 1
ATOM 2383 O O . TRP A 1 299 ? -5.717 -7.915 -4.681 1.00 97.62 299 TRP A O 1
ATOM 2393 N N . TYR A 1 300 ? -6.961 -6.085 -5.123 1.00 96.56 300 TYR A N 1
ATOM 2394 C CA . TYR A 1 300 ? -7.374 -6.440 -6.478 1.00 96.56 300 TYR A CA 1
ATOM 2395 C C . TYR A 1 300 ? -6.737 -5.448 -7.429 1.00 96.56 300 TYR A C 1
ATOM 2397 O O . TYR A 1 300 ? -6.981 -4.253 -7.297 1.00 96.56 300 TYR A O 1
ATOM 2405 N N . ILE A 1 301 ? -5.915 -5.919 -8.357 1.00 96.62 301 ILE A N 1
ATOM 2406 C CA . ILE A 1 301 ? -5.053 -5.086 -9.188 1.00 96.62 301 ILE A CA 1
ATOM 2407 C C . ILE A 1 301 ? -5.337 -5.404 -10.658 1.00 96.62 301 ILE A C 1
ATOM 2409 O O . ILE A 1 301 ? -5.303 -6.556 -11.075 1.00 96.62 301 ILE A O 1
ATOM 2413 N N . TYR A 1 302 ? -5.606 -4.380 -11.456 1.00 93.75 302 TYR A N 1
ATOM 2414 C CA . TYR A 1 302 ? -5.956 -4.470 -12.866 1.00 93.75 302 TYR A CA 1
ATOM 2415 C C . TYR A 1 302 ? -4.894 -3.767 -13.709 1.00 93.75 302 TYR A C 1
ATOM 2417 O O . TYR A 1 302 ? -4.524 -2.627 -13.394 1.00 93.75 302 TYR A O 1
ATOM 2425 N N . PRO A 1 303 ? -4.428 -4.401 -14.798 1.00 90.38 303 PRO A N 1
ATOM 2426 C CA . PRO A 1 303 ? -3.465 -3.776 -15.689 1.00 90.38 303 PRO A CA 1
ATOM 2427 C C . PRO A 1 303 ? -4.064 -2.506 -16.310 1.00 90.38 303 PRO A C 1
ATOM 2429 O O . PRO A 1 303 ? -5.287 -2.419 -16.461 1.00 90.38 303 PRO A O 1
ATOM 2432 N N . PRO A 1 304 ? -3.241 -1.527 -16.726 1.00 85.62 304 PRO A N 1
ATOM 2433 C CA . PRO A 1 304 ? -3.731 -0.269 -17.291 1.00 85.62 304 PRO A CA 1
ATOM 2434 C C . PRO A 1 304 ? -4.686 -0.445 -18.480 1.00 85.62 304 PRO A C 1
ATOM 2436 O O . PRO A 1 304 ? -5.619 0.338 -18.636 1.00 85.62 304 PRO A O 1
ATOM 2439 N N . SER A 1 305 ? -4.503 -1.495 -19.289 1.00 79.44 305 SER A N 1
ATOM 2440 C CA . SER A 1 305 ? -5.372 -1.830 -20.428 1.00 79.44 305 SER A CA 1
ATOM 2441 C C . SER A 1 305 ? -6.787 -2.270 -20.030 1.00 79.44 305 SER A C 1
ATOM 2443 O O . SER A 1 305 ? -7.683 -2.283 -20.872 1.00 79.44 305 SER A O 1
ATOM 2445 N N . ARG A 1 306 ? -6.998 -2.629 -18.758 1.00 85.06 306 ARG A N 1
ATOM 2446 C CA . ARG A 1 306 ? -8.277 -3.083 -18.190 1.00 85.06 306 ARG A CA 1
ATOM 2447 C C . ARG A 1 306 ? -8.583 -2.399 -16.858 1.00 85.06 306 ARG A C 1
ATOM 2449 O O . ARG A 1 306 ? -9.240 -2.993 -16.004 1.00 85.06 306 ARG A O 1
ATOM 2456 N N . ASN A 1 307 ? -8.067 -1.188 -16.647 1.00 84.19 307 ASN A N 1
ATOM 2457 C CA . ASN A 1 307 ? -8.302 -0.477 -15.400 1.00 84.19 307 ASN A CA 1
ATOM 2458 C C . ASN A 1 307 ? -9.793 -0.157 -15.214 1.00 84.19 307 ASN A C 1
ATOM 2460 O O . ASN A 1 307 ? -10.571 -0.070 -16.164 1.00 84.19 307 ASN A O 1
ATOM 2464 N N . LEU A 1 308 ? -10.190 -0.018 -13.953 1.00 87.62 308 LEU A N 1
ATOM 2465 C CA . LEU A 1 308 ? -11.564 0.246 -13.550 1.00 87.62 308 LEU A CA 1
ATOM 2466 C C . LEU A 1 308 ? -11.580 1.438 -12.592 1.00 87.62 308 LEU A C 1
ATOM 2468 O O . LEU A 1 308 ? -10.613 1.691 -11.871 1.00 87.62 308 LEU A O 1
ATOM 2472 N N . MET A 1 309 ? -12.700 2.157 -12.577 1.00 89.50 309 MET A N 1
ATOM 2473 C CA . MET A 1 309 ? -12.986 3.221 -11.617 1.00 89.50 309 MET A CA 1
ATOM 2474 C C . MET A 1 309 ? -14.370 2.985 -11.033 1.00 89.50 309 MET A C 1
ATOM 2476 O O . MET A 1 309 ? -15.348 2.857 -11.768 1.00 89.50 309 MET A O 1
ATOM 2480 N N . GLY A 1 310 ? -14.455 2.963 -9.711 1.00 89.31 310 GLY A N 1
ATOM 2481 C CA . GLY A 1 310 ? -15.686 2.745 -8.974 1.00 89.31 310 GLY A CA 1
ATOM 2482 C C . GLY A 1 310 ? -15.789 3.670 -7.771 1.00 89.31 310 GLY A C 1
ATOM 2483 O O . GLY A 1 310 ? -14.807 4.219 -7.281 1.00 89.31 310 GLY A O 1
ATOM 2484 N N . LYS A 1 311 ? -17.020 3.843 -7.296 1.00 90.31 311 LYS A N 1
ATOM 2485 C CA . LYS A 1 311 ? -17.342 4.575 -6.060 1.00 90.31 311 LYS A CA 1
ATOM 2486 C C . LYS A 1 311 ? -18.075 3.694 -5.046 1.00 90.31 311 LYS A C 1
ATOM 2488 O O . LYS A 1 311 ? -18.528 4.186 -4.022 1.00 90.31 311 LYS A O 1
ATOM 2493 N N . LYS A 1 312 ? -18.260 2.413 -5.365 1.00 92.12 312 LYS A N 1
ATOM 2494 C CA . LYS A 1 312 ? -18.957 1.457 -4.509 1.00 92.12 312 LYS A CA 1
ATOM 2495 C C . LYS A 1 312 ? -18.011 1.033 -3.387 1.00 92.12 312 LYS A C 1
ATOM 2497 O O . LYS A 1 312 ? -16.853 0.735 -3.663 1.00 92.12 312 LYS A O 1
ATOM 2502 N N . GLN A 1 313 ? -18.500 1.024 -2.148 1.00 93.25 313 GLN A N 1
ATOM 2503 C CA . GLN A 1 313 ? -17.748 0.543 -0.986 1.00 93.25 313 GLN A CA 1
ATOM 2504 C C . GLN A 1 313 ? -17.138 -0.836 -1.290 1.00 93.25 313 GLN A C 1
ATOM 2506 O O . GLN A 1 313 ? -17.782 -1.669 -1.926 1.00 93.25 313 GLN A O 1
ATOM 2511 N N . THR A 1 314 ? -15.884 -1.065 -0.897 1.00 94.44 314 THR A N 1
ATOM 2512 C CA . THR A 1 314 ? -15.107 -2.187 -1.444 1.00 94.44 314 THR A CA 1
ATOM 2513 C C . THR A 1 314 ? -15.693 -3.559 -1.142 1.00 94.44 314 THR A C 1
ATOM 2515 O O . THR A 1 314 ? -15.723 -4.391 -2.039 1.00 94.44 314 THR A O 1
ATOM 2518 N N . LEU A 1 315 ? -16.170 -3.815 0.079 1.00 94.88 315 LEU A N 1
ATOM 2519 C CA . LEU A 1 315 ? -16.807 -5.093 0.401 1.00 94.88 315 LEU A CA 1
ATOM 2520 C C . LEU A 1 315 ? -18.109 -5.271 -0.385 1.00 94.88 315 LEU A C 1
ATOM 2522 O O . LEU A 1 315 ? -18.338 -6.346 -0.919 1.00 94.88 315 LEU A O 1
ATOM 2526 N N . LEU A 1 316 ? -18.915 -4.218 -0.532 1.00 94.31 316 LEU A N 1
ATOM 2527 C CA . LEU A 1 316 ? -20.126 -4.259 -1.355 1.00 94.31 316 LEU A CA 1
ATOM 2528 C C . LEU A 1 316 ? -19.799 -4.557 -2.829 1.00 94.31 316 LEU A C 1
ATOM 2530 O O . LEU A 1 316 ? -20.478 -5.349 -3.469 1.00 94.31 316 LEU A O 1
ATOM 2534 N N . TRP A 1 317 ? -18.731 -3.959 -3.364 1.00 94.88 317 TRP A N 1
ATOM 2535 C CA . TRP A 1 317 ? -18.230 -4.257 -4.709 1.00 94.88 317 TRP A CA 1
ATOM 2536 C C . TRP A 1 317 ? -17.743 -5.708 -4.842 1.00 94.88 317 TRP A C 1
ATOM 2538 O O . TRP A 1 317 ? -18.042 -6.357 -5.842 1.00 94.88 317 TRP A O 1
ATOM 2548 N N . VAL A 1 318 ? -17.046 -6.239 -3.831 1.00 94.00 318 VAL A N 1
ATOM 2549 C CA . VAL A 1 318 ? -16.630 -7.651 -3.798 1.00 94.00 318 VAL A CA 1
ATOM 2550 C C . VAL A 1 318 ? -17.839 -8.589 -3.776 1.00 94.00 318 VAL A C 1
ATOM 2552 O O . VAL A 1 318 ? -17.823 -9.604 -4.464 1.00 94.00 318 VAL A O 1
ATOM 2555 N N . GLU A 1 319 ? -18.877 -8.260 -3.005 1.00 92.69 319 GLU A N 1
ATOM 2556 C CA . GLU A 1 319 ? -20.083 -9.083 -2.868 1.00 92.69 319 GLU A CA 1
ATOM 2557 C C . GLU A 1 319 ? -20.968 -9.075 -4.124 1.00 92.69 319 GLU A C 1
ATOM 2559 O O . GLU A 1 319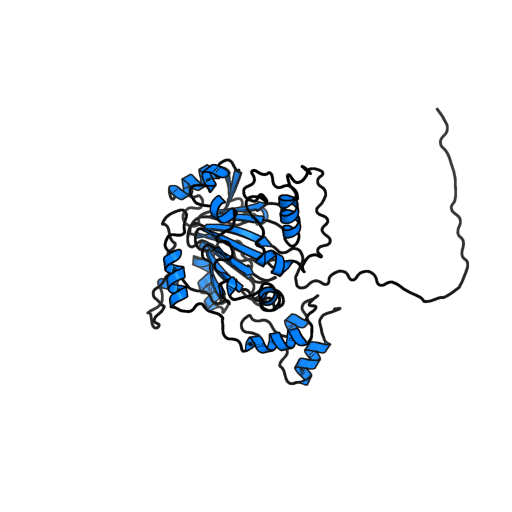 ? -21.565 -10.101 -4.442 1.00 92.69 319 GLU A O 1
ATOM 2564 N N . GLU A 1 320 ? -21.078 -7.937 -4.817 1.00 93.81 320 GLU A N 1
ATOM 2565 C CA . GLU A 1 320 ? -22.062 -7.757 -5.895 1.00 93.81 320 GLU A CA 1
ATOM 2566 C C . GLU A 1 320 ? -21.470 -7.782 -7.307 1.00 93.81 320 GLU A C 1
ATOM 2568 O O . GLU A 1 320 ? -22.131 -8.262 -8.220 1.00 93.81 320 GLU A O 1
ATOM 2573 N N . ASP A 1 321 ? -20.253 -7.265 -7.507 1.00 94.00 321 ASP A N 1
ATOM 2574 C CA . ASP A 1 321 ? -19.756 -6.952 -8.855 1.00 94.00 321 ASP A CA 1
ATOM 2575 C C . ASP A 1 321 ? -18.545 -7.806 -9.266 1.00 94.00 321 ASP A C 1
ATOM 2577 O O . ASP A 1 321 ? -18.317 -8.027 -10.456 1.00 94.00 321 ASP A O 1
ATOM 2581 N N . LEU A 1 322 ? -17.730 -8.265 -8.308 1.00 92.56 322 LEU A N 1
ATOM 2582 C CA . LEU A 1 322 ? -16.447 -8.914 -8.602 1.00 92.56 322 LEU A CA 1
ATOM 2583 C C . LEU A 1 322 ? -16.600 -10.188 -9.443 1.00 92.56 322 LEU A C 1
ATOM 2585 O O . LEU A 1 322 ? -15.861 -10.369 -10.411 1.00 92.56 322 LEU A O 1
ATOM 2589 N N . GLU A 1 323 ? -17.533 -11.072 -9.091 1.00 91.94 323 GLU A N 1
ATOM 2590 C CA . GLU A 1 323 ? -17.712 -12.341 -9.808 1.00 91.94 323 GLU A CA 1
ATOM 2591 C C . GLU A 1 323 ? -18.276 -12.129 -11.220 1.00 91.94 323 GLU A C 1
ATOM 2593 O O . GLU A 1 323 ? -17.818 -12.770 -12.168 1.00 91.94 323 GLU A O 1
ATOM 2598 N N . ASP A 1 324 ? -19.166 -11.151 -11.400 1.00 93.50 324 ASP A N 1
ATOM 2599 C CA . ASP A 1 324 ? -19.672 -10.763 -12.719 1.00 93.50 324 ASP A CA 1
ATOM 2600 C C . ASP A 1 324 ? -18.566 -10.164 -13.600 1.00 93.50 324 ASP A C 1
ATOM 2602 O O . ASP A 1 324 ? -18.490 -10.459 -14.796 1.00 93.50 324 ASP A O 1
ATOM 2606 N N . LEU A 1 325 ? -17.676 -9.346 -13.026 1.00 92.88 325 LEU A N 1
ATOM 2607 C CA . LEU A 1 325 ? -16.503 -8.812 -13.726 1.00 92.88 325 LEU A CA 1
ATOM 2608 C C . LEU A 1 325 ? -15.549 -9.936 -14.148 1.00 92.88 325 LEU A C 1
ATOM 2610 O O . LEU A 1 325 ? -15.106 -9.973 -15.302 1.00 92.88 325 LEU A O 1
ATOM 2614 N N . LYS A 1 326 ? -15.276 -10.892 -13.252 1.00 92.50 326 LYS A N 1
ATOM 2615 C CA . LYS A 1 326 ? -14.452 -12.067 -13.562 1.00 92.50 326 LYS A CA 1
ATOM 2616 C C . LYS A 1 326 ? -15.068 -12.903 -14.684 1.00 92.50 326 LYS A C 1
ATOM 2618 O O . LYS A 1 326 ? -14.353 -13.271 -15.616 1.00 92.50 326 LYS A O 1
ATOM 2623 N N . ALA A 1 327 ? -16.380 -13.144 -14.646 1.00 93.00 327 ALA A N 1
ATOM 2624 C CA . ALA A 1 327 ? -17.105 -13.871 -15.691 1.00 93.00 327 ALA A CA 1
ATOM 2625 C C . ALA A 1 327 ? -17.032 -13.174 -17.063 1.00 93.00 327 ALA A C 1
ATOM 2627 O O . ALA A 1 327 ? -17.026 -13.835 -18.100 1.00 93.00 327 ALA A O 1
ATOM 2628 N N . GLN A 1 328 ? -16.905 -11.845 -17.075 1.00 92.62 328 GLN A N 1
ATOM 2629 C CA . GLN A 1 328 ? -16.697 -11.033 -18.280 1.00 92.62 328 GLN A CA 1
ATOM 2630 C C . GLN A 1 328 ? -15.226 -10.955 -18.733 1.00 92.62 328 GLN A C 1
ATOM 2632 O O . GLN A 1 328 ? -14.918 -10.284 -19.717 1.00 92.62 328 GLN A O 1
ATOM 2637 N N . GLY A 1 329 ? -14.300 -11.629 -18.044 1.00 90.06 329 GLY A N 1
ATOM 2638 C CA . GLY A 1 329 ? -12.874 -11.647 -18.383 1.00 90.06 329 GLY A CA 1
ATOM 2639 C C . GLY A 1 329 ? -12.048 -10.508 -17.769 1.00 90.06 329 GLY A C 1
ATOM 2640 O O . GLY A 1 329 ? -10.859 -10.373 -18.084 1.00 90.06 329 GLY A O 1
ATOM 2641 N N . TYR A 1 330 ? -12.631 -9.709 -16.870 1.00 90.19 330 TYR A N 1
ATOM 2642 C CA . TYR A 1 330 ? -11.908 -8.731 -16.052 1.00 90.19 330 TYR A CA 1
ATOM 2643 C C . TYR A 1 330 ? -11.355 -9.420 -14.803 1.00 90.19 330 TYR A C 1
ATOM 2645 O O . TYR A 1 330 ? -11.869 -9.267 -13.699 1.00 90.19 330 TYR A O 1
ATOM 2653 N N . LEU A 1 331 ? -10.304 -10.217 -14.995 1.00 91.06 331 LEU A N 1
ATOM 2654 C CA . LEU A 1 331 ? -9.622 -10.920 -13.912 1.00 91.06 331 LEU A CA 1
ATOM 2655 C C . LEU A 1 331 ? -8.595 -9.990 -13.237 1.00 91.06 331 LEU A C 1
ATOM 2657 O O . LEU A 1 331 ? -7.675 -9.533 -13.924 1.00 91.06 331 LEU A O 1
ATOM 2661 N N . PRO A 1 332 ? -8.720 -9.700 -11.929 1.00 93.38 332 PRO A N 1
ATOM 2662 C CA . PRO A 1 332 ? -7.683 -8.990 -11.191 1.00 93.38 332 PRO A CA 1
ATOM 2663 C C . PRO A 1 332 ? -6.499 -9.908 -10.868 1.00 93.38 332 PRO A C 1
ATOM 2665 O O . PRO A 1 332 ? -6.677 -11.095 -10.601 1.00 93.38 332 PRO A O 1
ATOM 2668 N N . TYR A 1 333 ? -5.302 -9.329 -10.786 1.00 93.94 333 TYR A N 1
ATOM 2669 C CA . TYR A 1 333 ? -4.243 -9.878 -9.943 1.00 93.94 333 TYR A CA 1
ATOM 2670 C C . TYR A 1 333 ? -4.643 -9.655 -8.491 1.00 93.94 333 TYR A C 1
ATOM 2672 O O . TYR A 1 333 ? -4.996 -8.539 -8.104 1.00 93.94 333 TYR A O 1
ATOM 2680 N N . GLU A 1 334 ? -4.571 -10.697 -7.679 1.00 94.31 334 GLU A N 1
ATOM 2681 C CA . GLU A 1 334 ? -4.924 -10.627 -6.270 1.00 94.31 334 GLU A CA 1
ATOM 2682 C C . GLU A 1 334 ? -3.669 -10.728 -5.408 1.00 94.31 334 GLU A C 1
ATOM 2684 O O . GLU A 1 334 ? -2.781 -11.526 -5.697 1.00 94.31 334 GLU A O 1
ATOM 2689 N N . CYS A 1 335 ? -3.551 -9.921 -4.352 1.00 94.81 335 CYS A N 1
ATOM 2690 C CA . CYS A 1 335 ? -2.413 -10.018 -3.438 1.00 94.81 335 CYS A CA 1
ATOM 2691 C C . CYS A 1 335 ? -2.746 -9.629 -2.002 1.00 94.81 335 CYS A C 1
ATOM 2693 O O . CYS A 1 335 ? -3.309 -8.570 -1.736 1.00 94.81 335 CYS A O 1
ATOM 2695 N N . THR A 1 336 ? -2.344 -10.478 -1.060 1.00 94.31 336 THR A N 1
ATOM 2696 C CA . THR A 1 336 ? -2.485 -10.236 0.372 1.00 94.31 336 THR A CA 1
ATOM 2697 C C . THR A 1 336 ? -1.209 -9.628 0.942 1.00 94.31 336 THR A C 1
ATOM 2699 O O . THR A 1 336 ? -0.139 -10.245 0.951 1.00 94.31 336 THR A O 1
ATOM 2702 N N . GLN A 1 337 ? -1.364 -8.411 1.451 1.00 95.88 337 GLN A N 1
ATOM 2703 C CA . GLN A 1 337 ? -0.350 -7.639 2.149 1.00 95.88 337 GLN A CA 1
ATOM 2704 C C . GLN A 1 337 ? -0.449 -7.907 3.656 1.00 95.88 337 GLN A C 1
ATOM 2706 O O . GLN A 1 337 ? -1.526 -7.771 4.248 1.00 95.88 337 GLN A O 1
ATOM 2711 N N . GLU A 1 338 ? 0.682 -8.256 4.265 1.00 94.50 338 GLU A N 1
ATOM 2712 C CA . GLU A 1 338 ? 0.831 -8.505 5.702 1.00 94.50 338 GLU A CA 1
ATOM 2713 C C . GLU A 1 338 ? 1.571 -7.335 6.386 1.00 94.50 338 GLU A C 1
ATOM 2715 O O . GLU A 1 338 ? 2.139 -6.468 5.709 1.00 94.50 338 GLU A O 1
ATOM 2720 N N . PRO A 1 339 ? 1.553 -7.241 7.726 1.00 94.38 339 PRO A N 1
ATOM 2721 C CA . PRO A 1 339 ? 2.268 -6.194 8.442 1.00 94.38 339 PRO A CA 1
ATOM 2722 C C . PRO A 1 339 ? 3.762 -6.171 8.112 1.00 94.38 339 PRO A C 1
ATOM 2724 O O . PRO A 1 339 ? 4.451 -7.187 8.139 1.00 94.38 339 PRO A O 1
ATOM 2727 N N . GLY A 1 340 ? 4.266 -4.970 7.854 1.00 95.06 340 GLY A N 1
ATOM 2728 C CA . GLY A 1 340 ? 5.658 -4.687 7.524 1.00 95.06 340 GLY A CA 1
ATOM 2729 C C . GLY A 1 340 ? 5.885 -4.628 6.021 1.00 95.06 340 GLY A C 1
ATOM 2730 O O . GLY A 1 340 ? 6.923 -4.127 5.588 1.00 95.06 340 GLY A O 1
ATOM 2731 N N . ASP A 1 341 ? 4.922 -5.098 5.231 1.00 97.06 341 ASP A N 1
ATOM 2732 C CA . ASP A 1 341 ? 5.019 -5.126 3.785 1.00 97.06 341 ASP A CA 1
ATOM 2733 C C . ASP A 1 341 ? 4.779 -3.743 3.169 1.00 97.06 341 ASP A C 1
ATOM 2735 O O . ASP A 1 341 ? 3.895 -2.983 3.586 1.00 97.06 341 ASP A O 1
ATOM 2739 N N . VAL A 1 342 ? 5.518 -3.463 2.096 1.00 98.00 342 VAL A N 1
ATOM 2740 C CA . VAL A 1 342 ? 5.304 -2.322 1.206 1.00 98.00 342 VAL A CA 1
ATOM 2741 C C . VAL A 1 342 ? 4.893 -2.827 -0.170 1.00 98.00 342 VAL A C 1
ATOM 2743 O O . VAL A 1 342 ? 5.657 -3.530 -0.826 1.00 98.00 342 VAL A O 1
ATOM 2746 N N . LEU A 1 343 ? 3.694 -2.461 -0.622 1.00 98.31 343 LEU A N 1
ATOM 2747 C CA . LEU A 1 343 ? 3.208 -2.768 -1.968 1.00 98.31 343 LEU A CA 1
ATOM 2748 C C . LEU A 1 343 ? 3.361 -1.531 -2.855 1.00 98.31 343 LEU A C 1
ATOM 2750 O O . LEU A 1 343 ? 2.891 -0.456 -2.486 1.00 98.31 343 LEU A O 1
ATOM 2754 N N . ILE A 1 344 ? 4.007 -1.682 -4.011 1.00 97.69 344 ILE A N 1
ATOM 2755 C CA . ILE A 1 344 ? 4.144 -0.633 -5.029 1.00 97.69 344 ILE A CA 1
ATOM 2756 C C . ILE A 1 344 ? 3.115 -0.890 -6.132 1.00 97.69 344 ILE A C 1
ATOM 2758 O O . ILE A 1 344 ? 3.140 -1.942 -6.773 1.00 97.69 344 ILE A O 1
ATOM 2762 N N . VAL A 1 345 ? 2.238 0.088 -6.368 1.00 96.44 345 VAL A N 1
ATOM 2763 C CA . VAL A 1 345 ? 1.291 0.106 -7.489 1.00 96.44 345 VAL A CA 1
ATOM 2764 C C . VAL A 1 345 ? 1.758 1.159 -8.495 1.00 96.44 345 VAL A C 1
ATOM 2766 O O . VAL A 1 345 ? 1.783 2.347 -8.161 1.00 96.44 345 VAL A O 1
ATOM 2769 N N . PRO A 1 346 ? 2.156 0.764 -9.711 1.00 90.81 346 PRO A N 1
ATOM 2770 C CA . PRO A 1 346 ? 2.596 1.704 -10.730 1.00 90.81 346 PRO A CA 1
ATOM 2771 C C . PRO A 1 346 ? 1.459 2.566 -11.289 1.00 90.81 346 PRO A C 1
ATOM 2773 O O . PRO A 1 346 ? 0.277 2.364 -11.018 1.00 90.81 346 PRO A O 1
ATOM 2776 N N . GLU A 1 347 ? 1.836 3.547 -12.101 1.00 86.31 347 GLU A N 1
ATOM 2777 C CA . GLU A 1 347 ? 0.913 4.515 -12.687 1.00 86.31 347 GLU A CA 1
ATOM 2778 C C . GLU A 1 347 ? -0.144 3.839 -13.589 1.00 86.31 347 GLU A C 1
ATOM 2780 O O . GLU A 1 347 ? 0.151 2.898 -14.329 1.00 86.31 347 GLU A O 1
ATOM 2785 N N . LEU A 1 348 ? -1.388 4.334 -13.524 1.00 86.38 348 LEU A N 1
ATOM 2786 C CA . LEU A 1 348 ? -2.577 3.862 -14.263 1.00 86.38 348 LEU A CA 1
ATOM 2787 C C . LEU A 1 348 ? -3.090 2.449 -13.944 1.00 86.38 348 LEU A C 1
ATOM 2789 O O . LEU A 1 348 ? -4.121 2.056 -14.500 1.00 86.38 348 LEU A O 1
ATOM 2793 N N . TRP A 1 349 ? -2.438 1.701 -13.054 1.00 93.00 349 TRP A N 1
ATOM 2794 C CA . TRP A 1 349 ? -2.965 0.420 -12.590 1.00 93.00 349 TRP A CA 1
ATOM 2795 C C . TRP A 1 349 ? -4.241 0.641 -11.775 1.00 93.00 349 TRP A C 1
ATOM 2797 O O . TRP A 1 349 ? -4.240 1.362 -10.772 1.00 93.00 349 TRP A O 1
ATOM 2807 N N . GLY A 1 350 ? -5.337 0.019 -12.216 1.00 94.19 350 GLY A N 1
ATOM 2808 C CA . GLY A 1 350 ? -6.584 -0.000 -11.458 1.00 94.19 350 GLY A CA 1
ATOM 2809 C C . GLY A 1 350 ? -6.396 -0.847 -10.208 1.00 94.19 350 GLY A C 1
ATOM 2810 O O . GLY A 1 350 ? -5.838 -1.932 -10.297 1.00 94.19 350 GLY A O 1
ATOM 2811 N N . HIS A 1 351 ? -6.826 -0.385 -9.043 1.00 97.38 351 HIS A N 1
ATOM 2812 C CA . HIS A 1 351 ? -6.668 -1.148 -7.816 1.00 97.38 351 HIS A CA 1
ATOM 2813 C C . HIS A 1 351 ? -7.772 -0.868 -6.800 1.00 97.38 351 HIS A C 1
ATOM 2815 O O . HIS A 1 351 ? -8.166 0.277 -6.588 1.00 97.38 351 HIS A O 1
ATOM 2821 N N . ALA A 1 352 ? -8.261 -1.933 -6.168 1.00 96.81 352 ALA A N 1
ATOM 2822 C CA . ALA A 1 352 ? -9.135 -1.892 -5.001 1.00 96.81 352 ALA A CA 1
ATOM 2823 C C . ALA A 1 352 ? -8.426 -2.544 -3.814 1.00 96.81 352 ALA A C 1
ATOM 2825 O O . ALA A 1 352 ? -7.634 -3.473 -3.987 1.00 96.81 352 ALA A O 1
ATOM 2826 N N . VAL A 1 353 ? -8.733 -2.079 -2.605 1.00 97.00 353 VAL A N 1
ATOM 2827 C CA . VAL A 1 353 ? -8.123 -2.586 -1.372 1.00 97.00 353 VAL A CA 1
ATOM 2828 C C . VAL A 1 353 ? -9.215 -2.941 -0.388 1.00 97.00 353 VAL A C 1
ATOM 2830 O O . VAL A 1 353 ? -9.959 -2.055 0.020 1.00 97.00 353 VAL A O 1
ATOM 2833 N N . LEU A 1 354 ? -9.281 -4.201 0.027 1.00 96.25 354 LEU A N 1
ATOM 2834 C CA . LEU A 1 354 ? -10.157 -4.688 1.087 1.00 96.25 354 LEU A CA 1
ATOM 2835 C C . LEU A 1 354 ? -9.331 -4.939 2.352 1.00 96.25 354 LEU A C 1
ATOM 2837 O O . LEU A 1 354 ? -8.383 -5.721 2.342 1.00 96.25 354 LEU A O 1
ATOM 2841 N N . ASN A 1 355 ? -9.692 -4.310 3.465 1.00 95.50 355 ASN A N 1
ATOM 2842 C CA . ASN A 1 355 ? -9.192 -4.718 4.773 1.00 95.50 355 ASN A CA 1
ATOM 2843 C C . ASN A 1 355 ? -9.864 -6.047 5.123 1.00 95.50 355 ASN A C 1
ATOM 2845 O O . ASN A 1 355 ? -11.071 -6.086 5.333 1.00 95.50 355 ASN A O 1
ATOM 2849 N N . VAL A 1 356 ? -9.110 -7.142 5.175 1.00 93.12 356 VAL A N 1
ATOM 2850 C CA . VAL A 1 356 ? -9.647 -8.456 5.590 1.00 93.12 356 VAL A CA 1
ATOM 2851 C C . VAL A 1 356 ? -9.468 -8.684 7.091 1.00 93.12 356 VAL A C 1
ATOM 2853 O O . VAL A 1 356 ? -10.108 -9.553 7.675 1.00 93.12 356 VAL A O 1
ATOM 2856 N N . ARG A 1 357 ? -8.650 -7.833 7.719 1.00 91.50 357 ARG A N 1
ATOM 2857 C CA . ARG A 1 357 ? -8.552 -7.606 9.161 1.00 91.50 357 ARG A CA 1
ATOM 2858 C C . ARG A 1 357 ? -8.416 -6.118 9.438 1.00 91.50 357 ARG A C 1
ATOM 2860 O O . ARG A 1 357 ? -8.039 -5.352 8.546 1.00 91.50 357 ARG A O 1
ATOM 2867 N N . ASP A 1 358 ? -8.654 -5.717 10.679 1.00 92.06 358 ASP A N 1
ATOM 2868 C CA . ASP A 1 358 ? -8.460 -4.330 11.093 1.00 92.06 358 ASP A CA 1
ATOM 2869 C C . ASP A 1 358 ? -7.023 -3.898 10.818 1.00 92.06 358 ASP A C 1
ATOM 2871 O O . ASP A 1 358 ? -6.090 -4.574 11.249 1.00 92.06 358 ASP A O 1
ATOM 2875 N N . SER A 1 359 ? -6.844 -2.791 10.104 1.00 93.88 359 SER A N 1
ATOM 2876 C CA . SER A 1 359 ? -5.564 -2.431 9.495 1.00 93.88 359 SER A CA 1
ATOM 2877 C C . SER A 1 359 ? -5.220 -0.954 9.666 1.00 93.88 359 SER A C 1
ATOM 2879 O O . SER A 1 359 ? -6.090 -0.106 9.465 1.00 93.88 359 SER A O 1
ATOM 2881 N N . VAL A 1 360 ? -3.938 -0.650 9.916 1.00 95.19 360 VAL A N 1
ATOM 2882 C CA . VAL A 1 360 ? -3.358 0.693 9.713 1.00 95.19 360 VAL A CA 1
ATOM 2883 C C . VAL A 1 360 ? -2.280 0.668 8.670 1.00 95.19 360 VAL A C 1
ATOM 2885 O O . VAL A 1 360 ? -1.347 -0.134 8.723 1.00 95.19 360 VAL A O 1
ATOM 2888 N N . ALA A 1 361 ? -2.392 1.618 7.754 1.00 96.12 361 ALA A N 1
ATOM 2889 C CA . ALA A 1 361 ? -1.418 1.825 6.712 1.00 96.12 361 ALA A CA 1
ATOM 2890 C C . ALA A 1 361 ? -1.152 3.306 6.473 1.00 96.12 361 ALA A C 1
ATOM 2892 O O . ALA A 1 361 ? -1.974 4.173 6.777 1.00 96.12 361 ALA A O 1
ATOM 2893 N N . VAL A 1 362 ? -0.009 3.563 5.851 1.00 95.69 362 VAL A N 1
ATOM 2894 C CA . VAL A 1 362 ? 0.275 4.835 5.195 1.00 95.69 362 VAL A CA 1
ATOM 2895 C C . VAL A 1 362 ? 0.513 4.554 3.722 1.00 95.69 362 VAL A C 1
ATOM 2897 O O . VAL A 1 362 ? 1.377 3.753 3.370 1.00 95.69 362 VAL A O 1
ATOM 2900 N N . ALA A 1 363 ? -0.259 5.218 2.871 1.00 94.88 363 ALA A N 1
ATOM 2901 C CA . ALA A 1 363 ? -0.031 5.267 1.438 1.00 94.88 363 ALA A CA 1
ATOM 2902 C C . ALA A 1 363 ? 0.539 6.623 1.035 1.00 94.88 363 ALA A C 1
ATOM 2904 O O . ALA A 1 363 ? 0.277 7.648 1.670 1.00 94.88 363 ALA A O 1
ATOM 2905 N N . THR A 1 364 ? 1.307 6.637 -0.043 1.00 91.94 364 THR A N 1
ATOM 2906 C CA . THR A 1 364 ? 1.770 7.876 -0.650 1.00 91.94 364 THR A CA 1
ATOM 2907 C C . THR A 1 364 ? 1.867 7.732 -2.157 1.00 91.94 364 THR A C 1
ATOM 2909 O O . THR A 1 364 ? 2.274 6.690 -2.672 1.00 91.94 364 THR A O 1
ATOM 2912 N N . GLU A 1 365 ? 1.474 8.788 -2.859 1.00 88.44 365 GLU A N 1
ATOM 2913 C CA . GLU A 1 365 ? 1.646 8.901 -4.301 1.00 88.44 365 GLU A CA 1
ATOM 2914 C C . GLU A 1 365 ? 2.988 9.557 -4.613 1.00 88.44 365 GLU A C 1
ATOM 2916 O O . GLU A 1 365 ? 3.407 10.510 -3.957 1.00 88.44 365 GLU A O 1
ATOM 2921 N N . VAL A 1 366 ? 3.646 9.083 -5.660 1.00 85.31 366 VAL A N 1
ATOM 2922 C CA . VAL A 1 366 ? 4.883 9.649 -6.182 1.00 85.31 366 VAL A CA 1
ATOM 2923 C C . VAL A 1 366 ? 4.561 10.909 -6.988 1.00 85.31 366 VAL A C 1
ATOM 2925 O O . VAL A 1 366 ? 3.606 10.976 -7.769 1.00 85.31 366 VAL A O 1
ATOM 2928 N N . ALA A 1 367 ? 5.344 11.956 -6.751 1.00 74.12 367 ALA A N 1
ATOM 2929 C CA . ALA A 1 367 ? 5.248 13.229 -7.431 1.00 74.12 367 ALA A CA 1
ATOM 2930 C C . ALA A 1 367 ? 5.795 13.110 -8.854 1.00 74.12 367 ALA A C 1
ATOM 2932 O O . ALA A 1 367 ? 6.895 12.621 -9.091 1.00 74.12 367 ALA A O 1
ATOM 2933 N N . GLY A 1 368 ? 5.021 13.632 -9.804 1.00 62.81 368 GLY A N 1
ATOM 2934 C CA . GLY A 1 368 ? 5.311 13.443 -11.220 1.00 62.81 368 GLY A CA 1
ATOM 2935 C C . GLY A 1 368 ? 4.834 12.081 -11.717 1.00 62.81 368 GLY A C 1
ATOM 2936 O O . GLY A 1 368 ? 4.279 11.281 -10.974 1.00 62.81 368 GLY A O 1
ATOM 2937 N N . SER A 1 369 ? 4.999 11.861 -13.010 1.00 58.25 369 SER A N 1
ATOM 2938 C CA . SER A 1 369 ? 4.792 10.557 -13.633 1.00 58.25 369 SER A CA 1
ATOM 2939 C C . SER A 1 369 ? 6.159 9.988 -13.969 1.00 58.25 369 SER A C 1
ATOM 2941 O O . SER A 1 369 ? 7.016 10.728 -14.467 1.00 58.25 369 SER A O 1
ATOM 2943 N N . ASN A 1 370 ? 6.337 8.680 -13.792 1.00 56.56 370 ASN A N 1
ATOM 2944 C CA . ASN A 1 370 ? 7.529 7.987 -14.298 1.00 56.56 370 ASN A CA 1
ATOM 2945 C C . ASN A 1 370 ? 7.632 8.117 -15.831 1.00 56.56 370 ASN A C 1
ATOM 2947 O O . ASN A 1 370 ? 8.707 7.990 -16.405 1.00 56.56 370 ASN A O 1
ATOM 2951 N N . PHE A 1 371 ? 6.501 8.437 -16.467 1.00 51.97 371 PHE A N 1
ATOM 2952 C CA . PHE A 1 371 ? 6.314 8.644 -17.896 1.00 51.97 371 PHE A CA 1
ATOM 2953 C C . PHE A 1 371 ? 5.968 10.115 -18.210 1.00 51.97 371 PHE A C 1
ATOM 2955 O O . PHE A 1 371 ? 4.976 10.424 -18.862 1.00 51.97 371 PHE A O 1
ATOM 2962 N N . ARG A 1 372 ? 6.724 11.095 -17.698 1.00 44.41 372 ARG A N 1
ATOM 2963 C CA . ARG A 1 372 ? 6.726 12.458 -18.281 1.00 44.41 372 ARG A CA 1
ATOM 2964 C C . ARG A 1 372 ? 8.163 12.894 -18.503 1.00 44.41 372 ARG A C 1
ATOM 2966 O O . ARG A 1 372 ? 8.996 12.670 -17.631 1.00 44.41 372 ARG A O 1
ATOM 2973 N N . PRO A 1 373 ? 8.455 13.592 -19.612 1.00 40.00 373 PRO A N 1
ATOM 2974 C CA . PRO A 1 373 ? 9.768 14.182 -19.792 1.00 40.00 373 PRO A CA 1
ATOM 2975 C C . PRO A 1 373 ? 10.027 15.208 -18.682 1.00 40.00 373 PRO A C 1
ATOM 2977 O O . PRO A 1 373 ? 9.210 16.105 -18.439 1.00 40.00 373 PRO A O 1
ATOM 2980 N N . ALA A 1 374 ? 11.196 15.111 -18.046 1.00 37.09 374 ALA A N 1
ATOM 2981 C CA . ALA A 1 374 ? 11.792 16.262 -17.389 1.00 37.09 374 ALA A CA 1
ATOM 2982 C C . ALA A 1 374 ? 11.861 17.394 -18.425 1.00 37.09 374 ALA A C 1
ATOM 2984 O O . ALA A 1 374 ? 12.243 17.168 -19.575 1.00 37.09 374 ALA A O 1
ATOM 2985 N N . LYS A 1 375 ? 11.470 18.618 -18.056 1.00 34.72 375 LYS A N 1
ATOM 2986 C CA . LYS A 1 375 ? 11.718 19.769 -18.931 1.00 34.72 375 LYS A CA 1
ATOM 2987 C C . LYS A 1 375 ? 13.227 19.846 -19.157 1.00 34.72 375 LYS A C 1
ATOM 2989 O O . LYS A 1 375 ? 13.956 20.170 -18.222 1.00 34.72 375 LYS A O 1
ATOM 2994 N N . LEU A 1 376 ? 13.680 19.555 -20.377 1.00 33.44 376 LEU A N 1
ATOM 2995 C CA . LEU A 1 376 ? 15.062 19.803 -20.772 1.00 33.44 376 LEU A CA 1
ATOM 2996 C C . LEU A 1 376 ? 15.395 21.267 -20.435 1.00 33.44 376 LEU A C 1
ATOM 2998 O O . LEU A 1 376 ? 14.589 22.159 -20.745 1.00 33.44 376 LEU A O 1
ATOM 3002 N N . PRO A 1 377 ? 16.546 21.550 -19.799 1.00 32.88 377 PRO A N 1
ATOM 3003 C CA . PRO A 1 377 ? 17.039 22.913 -19.709 1.00 32.88 377 PRO A CA 1
ATOM 3004 C C . PRO A 1 377 ? 17.087 23.467 -21.131 1.00 32.88 377 PRO A C 1
ATOM 3006 O O . PRO A 1 377 ? 17.578 22.787 -22.032 1.00 32.88 377 PRO A O 1
ATOM 3009 N N . ARG A 1 378 ? 16.544 24.671 -21.356 1.00 31.73 378 ARG A N 1
ATOM 3010 C CA . ARG A 1 378 ? 16.656 25.344 -22.658 1.00 31.73 378 ARG A CA 1
ATOM 3011 C C . ARG A 1 378 ? 18.127 25.324 -23.067 1.00 31.73 378 ARG A C 1
ATOM 3013 O O . ARG A 1 378 ? 18.945 25.959 -22.404 1.00 31.73 378 ARG A O 1
ATOM 3020 N N . ALA A 1 379 ? 18.446 24.559 -24.108 1.00 33.97 379 ALA A N 1
ATOM 3021 C CA . ALA A 1 379 ? 19.795 24.471 -24.629 1.00 33.97 379 ALA A CA 1
ATOM 3022 C C . ALA A 1 379 ? 20.285 25.880 -24.983 1.00 33.97 379 ALA A C 1
ATOM 3024 O O . ALA A 1 379 ? 19.565 26.683 -25.583 1.00 33.97 379 ALA A O 1
ATOM 3025 N N . PHE A 1 380 ? 21.506 26.179 -24.557 1.00 35.81 380 PHE A N 1
ATOM 3026 C CA . PHE A 1 380 ? 22.247 27.347 -24.995 1.00 35.81 380 PHE A CA 1
ATOM 3027 C C . PHE A 1 380 ? 22.408 27.325 -26.521 1.00 35.81 380 PHE A C 1
ATOM 3029 O O . PHE A 1 380 ? 22.837 26.320 -27.079 1.00 35.81 380 PHE A O 1
ATOM 3036 N N . GLY A 1 381 ? 22.165 28.478 -27.149 1.00 31.06 381 GLY A N 1
ATOM 3037 C CA . GLY A 1 381 ? 22.748 28.844 -28.438 1.00 31.06 381 GLY A CA 1
ATOM 3038 C C . GLY A 1 381 ? 21.826 28.700 -29.643 1.00 31.06 381 GLY A C 1
ATOM 3039 O O . GLY A 1 381 ? 21.821 27.667 -30.298 1.00 31.06 381 GLY A O 1
ATOM 3040 N N . ASP A 1 382 ? 21.168 29.798 -30.019 1.00 27.31 382 ASP A N 1
ATOM 3041 C CA . ASP A 1 382 ? 20.924 30.066 -31.436 1.00 27.31 382 ASP A CA 1
ATOM 3042 C C . ASP A 1 382 ? 21.998 31.061 -31.900 1.00 27.31 382 ASP A C 1
ATOM 3044 O O . ASP A 1 382 ? 21.914 32.272 -31.681 1.00 27.31 382 ASP A O 1
ATOM 3048 N N . VAL A 1 383 ? 23.088 30.515 -32.446 1.00 39.22 383 VAL A N 1
ATOM 3049 C CA . VAL A 1 383 ? 24.023 31.267 -33.283 1.00 39.22 383 VAL A CA 1
ATOM 3050 C C . VAL A 1 383 ? 23.484 31.176 -34.704 1.00 39.22 383 VAL A C 1
ATOM 3052 O O . VAL A 1 383 ? 23.856 30.297 -35.474 1.00 39.22 383 VAL A O 1
ATOM 3055 N N . SER A 1 384 ? 22.622 32.118 -35.067 1.00 31.28 384 SER A N 1
ATOM 3056 C CA . SER A 1 384 ? 22.314 32.413 -36.463 1.00 31.28 384 SER A CA 1
ATOM 3057 C C . SER A 1 384 ? 22.255 33.929 -36.648 1.00 31.28 384 SER A C 1
ATOM 3059 O O . SER A 1 384 ? 21.279 34.621 -36.365 1.00 31.28 384 SER A O 1
ATOM 3061 N N . GLY A 1 385 ? 23.381 34.489 -37.094 1.00 36.06 385 GLY A N 1
ATOM 3062 C CA . GLY A 1 385 ? 23.440 35.881 -37.500 1.00 36.06 385 GLY A CA 1
ATOM 3063 C C . GLY A 1 385 ? 22.554 36.125 -38.717 1.00 36.06 385 GLY A C 1
ATOM 3064 O O . GLY A 1 385 ? 22.769 35.537 -39.769 1.00 36.06 385 GLY A O 1
ATOM 3065 N N . THR A 1 386 ? 21.635 37.081 -38.613 1.00 29.84 386 THR A N 1
ATOM 3066 C CA . THR A 1 386 ? 21.230 37.908 -39.754 1.00 29.84 386 THR A CA 1
ATOM 3067 C C . THR A 1 386 ? 21.036 39.354 -39.303 1.00 29.84 386 THR A C 1
ATOM 3069 O O . THR A 1 386 ? 20.142 39.712 -38.544 1.00 29.84 386 THR A O 1
ATOM 3072 N N . ARG A 1 387 ? 21.932 40.217 -39.790 1.00 37.03 387 ARG A N 1
ATOM 3073 C CA . ARG A 1 387 ? 21.770 41.674 -39.823 1.00 37.03 387 ARG A CA 1
ATOM 3074 C C . ARG A 1 387 ? 20.710 42.025 -40.873 1.00 37.03 387 ARG A C 1
ATOM 3076 O O . ARG A 1 387 ? 20.867 41.609 -42.017 1.00 37.03 387 ARG A O 1
ATOM 3083 N N . LYS A 1 388 ? 19.718 42.839 -40.494 1.00 33.00 388 LYS A N 1
ATOM 3084 C CA . LYS A 1 388 ? 18.907 43.817 -41.275 1.00 33.00 388 LYS A CA 1
ATOM 3085 C C . LYS A 1 388 ? 17.699 44.146 -40.384 1.00 33.00 388 LYS A C 1
ATOM 3087 O O . LYS A 1 388 ? 17.112 43.232 -39.838 1.00 33.00 388 LYS A O 1
ATOM 3092 N N . GLY A 1 389 ? 17.236 45.360 -40.131 1.00 29.17 389 GLY A N 1
ATOM 3093 C CA . GLY A 1 389 ? 17.447 46.718 -40.619 1.00 29.17 389 GLY A CA 1
ATOM 3094 C C . GLY A 1 389 ? 16.345 47.568 -39.948 1.00 29.17 389 GLY A C 1
ATOM 3095 O O . GLY A 1 389 ? 15.414 47.018 -39.367 1.00 29.17 389 GLY A O 1
ATOM 3096 N N . GLY A 1 390 ? 16.494 48.892 -39.940 1.00 32.91 390 GLY A N 1
ATOM 3097 C CA . GLY A 1 390 ? 15.764 49.809 -39.058 1.00 32.91 390 GLY A CA 1
ATOM 3098 C C . GLY A 1 390 ? 14.234 49.851 -39.184 1.00 32.91 390 GLY A C 1
ATOM 3099 O O . GLY A 1 390 ? 13.647 49.492 -40.199 1.00 32.91 390 GLY A O 1
ATOM 3100 N N . GLY A 1 391 ? 13.600 50.376 -38.133 1.00 29.69 391 GLY A N 1
ATOM 3101 C CA . GLY A 1 391 ? 12.158 50.608 -38.083 1.00 29.69 391 GLY A CA 1
ATOM 3102 C C . GLY A 1 391 ? 11.715 51.171 -36.737 1.00 29.69 391 GLY A C 1
ATOM 3103 O O . GLY A 1 391 ? 11.069 50.485 -35.955 1.00 29.69 391 GLY A O 1
ATOM 3104 N N . GLY A 1 392 ? 12.110 52.409 -36.433 1.00 34.97 392 GLY A N 1
ATOM 3105 C CA . GLY A 1 392 ? 11.692 53.098 -35.216 1.00 34.97 392 GLY A CA 1
ATOM 3106 C C . GLY A 1 392 ? 10.203 53.445 -35.222 1.00 34.97 392 GLY A C 1
ATOM 3107 O O . GLY A 1 392 ? 9.680 53.925 -36.225 1.00 34.97 392 GLY A O 1
ATOM 3108 N N . ARG A 1 393 ? 9.535 53.292 -34.073 1.00 35.62 393 ARG A N 1
ATOM 3109 C CA . ARG A 1 393 ? 8.302 54.023 -33.754 1.00 35.62 393 ARG A CA 1
ATOM 3110 C C . ARG A 1 393 ? 8.317 54.495 -32.302 1.00 35.62 393 ARG A C 1
ATOM 3112 O O . ARG A 1 393 ? 8.564 53.737 -31.371 1.00 35.62 393 ARG A O 1
ATOM 3119 N N . ARG A 1 394 ? 8.106 55.805 -32.187 1.00 34.03 394 ARG A N 1
ATOM 3120 C CA . ARG A 1 394 ? 8.116 56.655 -30.997 1.00 34.03 394 ARG A CA 1
ATOM 3121 C C . ARG A 1 394 ? 6.947 56.330 -30.059 1.00 34.03 394 ARG A C 1
ATOM 3123 O O . ARG A 1 394 ? 5.841 56.077 -30.530 1.00 34.03 394 ARG A O 1
ATOM 3130 N N . LYS A 1 395 ? 7.186 56.432 -28.748 1.00 36.78 395 LYS A N 1
ATOM 3131 C CA . LYS A 1 395 ? 6.145 56.614 -27.722 1.00 36.78 395 LYS A CA 1
ATOM 3132 C C . LYS A 1 395 ? 5.624 58.060 -27.769 1.00 36.78 395 LYS A C 1
ATOM 3134 O O . LYS A 1 395 ? 6.445 58.958 -27.960 1.00 36.78 395 LYS A O 1
ATOM 3139 N N . PRO A 1 396 ? 4.327 58.319 -27.541 1.00 35.97 396 PRO A N 1
ATOM 3140 C CA . PRO A 1 396 ? 3.863 59.643 -27.161 1.00 35.97 396 PRO A CA 1
ATOM 3141 C C . PRO A 1 396 ? 3.877 59.800 -25.631 1.00 35.97 396 PRO A C 1
ATOM 3143 O O . PRO A 1 396 ? 3.301 58.994 -24.901 1.00 35.97 396 PRO A O 1
ATOM 3146 N N . GLU A 1 397 ? 4.561 60.845 -25.171 1.00 35.66 397 GLU A N 1
ATOM 3147 C CA . GLU A 1 397 ? 4.511 61.388 -23.811 1.00 35.66 397 GLU A CA 1
ATOM 3148 C C . GLU A 1 397 ? 3.351 62.387 -23.644 1.00 35.66 397 GLU A C 1
ATOM 3150 O O . GLU A 1 397 ? 2.958 63.064 -24.596 1.00 35.66 397 GLU A O 1
ATOM 3155 N N . GLY A 1 398 ? 2.887 62.547 -22.399 1.00 35.41 398 GLY A N 1
ATOM 3156 C CA . GLY A 1 398 ? 2.081 63.678 -21.913 1.00 35.41 398 GLY A CA 1
ATOM 3157 C C . GLY A 1 398 ? 0.834 63.217 -21.145 1.00 35.41 398 GLY A C 1
ATOM 3158 O O . GLY A 1 398 ? 0.076 62.411 -21.659 1.00 35.41 398 GLY A O 1
ATOM 3159 N N . ARG A 1 399 ? 0.514 63.672 -19.926 1.00 36.72 399 ARG A N 1
ATOM 3160 C CA . ARG A 1 399 ? 0.921 64.870 -19.168 1.00 36.72 399 ARG A CA 1
ATOM 3161 C C . ARG A 1 399 ? 0.697 64.673 -17.645 1.00 36.72 399 ARG A C 1
ATOM 3163 O O . ARG A 1 399 ? -0.026 63.755 -17.262 1.00 36.72 399 ARG A O 1
ATOM 3170 N N . PRO A 1 400 ? 1.279 65.538 -16.787 1.00 45.50 400 PRO A N 1
ATOM 3171 C CA . PRO A 1 400 ? 1.262 65.422 -15.327 1.00 45.50 400 PRO A CA 1
ATOM 3172 C C . PRO A 1 400 ? 0.025 66.054 -14.659 1.00 45.50 400 PRO A C 1
ATOM 3174 O O . PRO A 1 400 ? -0.599 66.964 -15.205 1.00 45.50 400 PRO A O 1
ATOM 3177 N N . ARG A 1 401 ? -0.302 65.571 -13.449 1.00 43.94 401 ARG A N 1
ATOM 3178 C CA . ARG A 1 401 ? -1.346 66.107 -12.549 1.00 43.94 401 ARG A CA 1
ATOM 3179 C C . ARG A 1 401 ? -0.929 67.463 -11.940 1.00 43.94 401 ARG A C 1
ATOM 3181 O O . ARG A 1 401 ? 0.255 67.624 -11.642 1.00 43.94 401 ARG A O 1
ATOM 3188 N N . PRO A 1 402 ? -1.864 68.402 -11.696 1.00 45.16 402 PRO A N 1
ATOM 3189 C CA . PRO A 1 402 ? -1.576 69.655 -10.995 1.00 45.16 402 PRO A CA 1
ATOM 3190 C C . PRO A 1 402 ? -1.654 69.507 -9.455 1.00 45.16 402 PRO A C 1
ATOM 3192 O O . PRO A 1 402 ? -2.256 68.544 -8.975 1.00 45.16 402 PRO A O 1
ATOM 3195 N N . PRO A 1 403 ? -1.058 70.437 -8.676 1.00 56.00 403 PRO A N 1
ATOM 3196 C CA . PRO A 1 403 ? -0.821 70.260 -7.244 1.00 56.00 403 PRO A CA 1
ATOM 3197 C C . PRO A 1 403 ? -1.790 71.055 -6.351 1.00 56.00 403 PRO A C 1
ATOM 3199 O O . PRO A 1 403 ? -1.902 72.271 -6.489 1.00 56.00 403 PRO A O 1
ATOM 3202 N N . ARG A 1 404 ? -2.420 70.385 -5.386 1.00 42.91 404 ARG A N 1
ATOM 3203 C CA . ARG A 1 404 ? -2.243 70.500 -3.922 1.00 42.91 404 ARG A CA 1
ATOM 3204 C C . ARG A 1 404 ? -3.367 69.751 -3.224 1.00 42.91 404 ARG A C 1
ATOM 3206 O O . ARG A 1 404 ? -4.525 69.905 -3.663 1.00 42.91 404 ARG A O 1
#

Sequence (404 aa):
AAEGHAELLRLLVDHGGDPDREDRYGNTPRGIAQAVGTAIHDKDLRKWLSWDKVPQKVLDPATAHWVQDKYAGSGWSNHELANPSSASSSASSPGDGAGWTARCDIDMYMYWEVTPEEIYQRYVMMNRPVLLRRLNENSTAWDAYHKTEITRRFGSERVHVSDIPYNVKFGSQNGEDLLLAEYLDEVNQGRVSGGKHPWYVFKGNPVPLAAKNTSIVAPSVVQTPDFMYEVFRHNRNSGRRFPDDGAHDTPSSPEIQRELDRREPFVNLQWALGVAGSGAPVHFHNTAWNSLFYGRKHWYIYPPSRNLMGKKQTLLWVEEDLEDLKAQGYLPYECTQEPGDVLIVPELWGHAVLNVRDSVAVATEVAGSNFRPAKLPRAFGDVSGTRKGGGGRRKPEGRPRPPR

Secondary structure (DSSP, 8-state):
-TTS-HHHHHHHHHTT--TT---TTS--HHHHHHSTT----HHHHHHHHHHTTSPP----HHHHHHHHHHTTT-SSSS-BPPPGGGGS----STTTT-SSTT-BSSEEEEGGGS-HHHHIIIIITTT--EEEETTTTTSHHHHHTSHHHHHHHHTTSEEEEESSTTGGGGT---EEEEEHHHHHHHHHHT--TTTTS--EEEEEEE--TT--TTSTT-TTTSPPPHHHHHHHTT-----------S--PPPSSHHHHHHHHHHTTBSEEEEEEE-TT-EEEEE--S-EEEEEEEEEEEEEEE-GGG-----S-HHHHHHHTHHHHHHTT-PPEEEEE-TT-EEEE-TT-EEEEEEEEEEEEEEEEBSS-TTS-------S-------------PPPP--PPP--

Radius of gyration: 25.26 Å; chains: 1; bounding box: 47×101×65 Å

Foldseek 3Di:
DPDQPPVLLVVCVVVPHDQCDAAPLGDGVVNLSPQFAQPQDNVLVVVQVVCSVPDAAADDPVVLVVQCVVQVPFFLDNDFFFAPVLPDDDDDDPPSPDGLRRAFLHHEDAQVVDALVCCLSHPASRQGKYKHPQLPCPALQLVCVPNVRVCVQQQQPKFKWALAPPCVVVVHPGIDIDGNVVQSVCVVVVNAPPNQQGTWTKDWDFLDLDDDPSDSCQCNNPADRPSNLSNQVVLQFLPDPPPPPVPDPDQPDPSSVVRSVSCNQWGTKIKIWDFFNFWHAWDFAAKKKKAWSTAKKKKFKFRLVLGDDDDHTQSVCVVPPQVVCVVVVRHTRMDMDHHSMMMIRHHNIIMIMGRSGTTIMIMTHGRDHSRHHRPDDPDDDDPDDDDDDDDDDDDDDDDDDDDD

Organism: NCBI:txid1034831